Protein AF-0000000080687154 (afdb_homodimer)

Nearest PDB structures (foldseek):
  1x7f-assembly1_A  TM=9.573E-01  e=1.058E-43  Bacillus cereus ATCC 14579
  2p0o-assembly1_A  TM=7.475E-01  e=5.443E-31  Enterococcus faecalis V583
  4ad0-assembly4_D  TM=5.802E-01  e=3.956E-04  Bacteroides thetaiotaomicron VPI-5482
  4ad0-assembly2_B  TM=5.721E-01  e=7.224E-04  Bacteroides thetaiotaomicron VPI-5482
  5nez-assembly1_A  TM=5.082E-01  e=2.756E-04  Methanothermobacter thermautotrophicus str. Delta H

Radius of gyration: 28.96 Å; Cα contacts (8 Å, |Δi|>4): 1608; chains: 2; bounding box: 67×88×60 Å

Foldseek 3Di:
DFAEAEEDELVFDPLVVLLVLLLLLLVLPHAEYEYEDDDCDDPSVVSVLVSLVSSVVSNHAYEYEYDPVVCVVLVNDLVDLVRLQVCVVVVVSNHQEYEDPDDDQLLSQQSNCVYPNLHAYEYELLPDDCSVVSNVVNPHPLSRYAYEYFWAQDAPPADAPVSVLVSVVVCVVSPHAYEWEAEACPFQAANVYGGRFTIGNHNVRTPAQRLLVLLVCLLSVHRYYYYGGPDHDSVSSNSNSPRDSQAREFEKAFDPPADPLLVCLAAVDWFAFAQDDDQWKRKGQCQLVVQVVDFFDQDAQDWAAQFFWKAFGVVVPSRHRIIIGTRHTDHGPRGIHRGIGTDPSNSVVVVSRHHRGIHHYDYDD/DFAEAEEDELVFDPLVQLLVLLLLLLVLPHAEYEYEDDDCDDPSVVSVLVSLVSSVVSNHAYEYEYDPVVCVVLVQDLVDLVSLQVCVVVVVSNHQEYEDPDDDQLLSQQSNCVYPNLHAYEYELLPCDCSVVSNVVNPHPLSRYAYEYFWAQDAPPADAPVSVLVSVVVCVVSPHAYEWEAEAQPFQAANVYGGRFTIGNHNVRTPAQRLLVLLVCLLSVHRYYYYGGPDHDSVSSNSNSPRDSQAREFEKAFDPPADPLLVCLAAVDWFAFAQPDDQWKRKGQCQLVVQVVDFFDQDAQDWAAQFFWKAFGVVVPSRHRIIIGTRHTDGGPRGIHRGIGTDPSNSVVVVSRHHRGIHHYDYDD

Secondary structure (DSSP, 8-state):
--EEEEE--TTTS-HHHHHHHHHHHHHTT--EEEEEE---SHHHHHHHHHHHHHHHHTT-EEEEEE-HHHHHHTT--TTSGGGGGGGHHHHHHT-SEEEE-S---SHHHHHHTT-TT--EEEEEGGG-SSHHHHHHHT---GGGEEEEPPP--STT-SBPHHHHHHHHHHHHHTT--EEEEE--SS--EETTEE-SS---SBGGGTTS-HHHHHHHHHHTT-SEEEE-SB---HHHHHHHHH--SSSEEEEEEEPTT--HHHHHHHHHS-EE--SS--SSEEEE-HHHHHTTTS-------PPB-TTEEEEE-GGGGGGTT-EEEESS-B---SSEEEEEEE-GGGHHHHTTPPTT-EEEEEE--/--EEEEE--TTTS-HHHHHHHHHHHHHTT--EEEEEE---SHHHHHHHHHHHHHHHHTT-EEEEEE-HHHHHHTT--TTSGGGGGGGHHHHHHT-SEEEE-S---SHHHHHHTT-TT--EEEEEGGG-SSHHHHHHHT---GGGEEEEPPP--STT-SBPHHHHHHHHHHHHHTT--EEEEE--SS--EETTEE--S---SBGGGTTS-HHHHHHHHHHTT-SEEEE-SB---HHHHHHHHH--SSSEEEEEEEPTT--HHHHHHHHHS-EE--SS--SSEEEE-HHHHHTTTS-------PPB-TTEEEEE-GGGGGGTT-EEEESS-B---SSEEEEEEE-GGGHHHHTTPPTT-EEEEEE--

Sequence (730 aa):
MKEIGISIYPNVSPKNKIIEYLEKSAHFGFTQVFTSLLYINGNEFDVFKELLNIVNKNGMKPIIDVSPNIFKELEIDLSNLRNCTKLDYFKKLGAWAIRLDNTFTGIEESLMTFNDSDLKIQLNISNINKHINTIMYFKPNIKNLLGCHNFYPHKYTGLSRTFFKETTKIFKHYSIPTAAFISSNNAEECARGKEKEGVPTLESHRSKDIETQAKDLFKEGIDTVLISNCFPSETELKKVSKVNRSVLELKADLNPKATLVEKEIILENLHFNRGDINSYRIRSTMPRVYYNNKKFPVHSPNEIKKGDILIDSSKYLGYAGELQISLKDTPNNGLTNVVGKIVSEELYLLEKIEPWEKFKIIENKMKEIGISIYPNVSPKNKIIEYLEKSAHFGFTQVFTSLLYINGNEFDVFKELLNIVNKNGMKPIIDVSPNIFKELEIDLSNLRNCTKLDYFKKLGAWAIRLDNTFTGIEESLMTFNDSDLKIQLNISNINKHINTIMYFKPNIKNLLGCHNFYPHKYTGLSRTFFKETTKIFKHYSIPTAAFISSNNAEECARGKEKEGVPTLESHRSKDIETQAKDLFKEGIDTVLISNCFPSETELKKVSKVNRSVLELKADLNPKATLVEKEIILENLHFNRGDINSYRIRSTMPRVYYNNKKFPVHSPNEIKKGDILIDSSKYLGYAGELQISLKDTPNNGLTNVVGKIVSEELYLLEKIEPWEKFKIIENK

pLDDT: mean 93.38, std 6.37, range [63.16, 98.88]

Solvent-accessible surface area (backbone atoms only — not comparable to full-atom values): 37729 Å² total; per-residue (Å²): 127,71,46,37,26,38,35,54,44,79,90,68,45,59,67,69,60,50,52,52,50,50,53,54,39,34,72,51,62,36,39,34,34,40,35,68,51,86,59,89,57,72,69,61,31,54,52,49,42,51,51,36,46,53,38,48,74,58,69,26,39,33,32,34,37,43,45,73,66,51,32,55,74,67,68,47,51,67,85,40,74,81,41,32,62,61,55,41,57,46,43,74,53,43,36,43,24,39,31,44,82,67,85,75,82,16,55,42,60,15,52,42,28,64,27,88,68,74,38,25,38,27,40,44,39,78,71,49,73,69,45,63,56,45,20,54,60,30,47,38,40,59,92,20,40,34,32,31,44,58,60,27,60,52,81,92,60,23,42,52,71,67,60,48,51,60,47,47,46,57,37,52,60,70,57,29,52,33,31,39,30,34,28,35,84,70,20,42,33,36,94,88,30,82,40,82,65,34,26,13,21,40,40,86,44,49,81,39,59,52,46,57,40,50,50,50,41,35,72,73,62,43,29,27,45,24,33,42,30,29,62,51,46,72,67,53,48,50,43,52,53,65,53,60,69,83,41,55,66,42,47,21,47,68,35,89,81,45,47,74,68,55,47,44,57,50,54,72,39,85,36,37,25,43,68,84,72,61,86,46,49,46,38,27,60,61,45,22,66,79,42,58,89,59,85,35,79,76,80,36,43,51,78,42,40,58,32,25,28,31,34,28,7,50,83,46,53,91,44,21,45,22,36,33,34,28,62,38,70,41,88,52,92,56,42,40,21,54,39,25,29,45,40,77,91,53,47,74,56,59,80,66,66,44,55,30,30,53,32,36,38,39,77,61,125,127,71,46,39,27,37,38,55,46,79,91,70,45,59,66,70,59,50,51,50,50,51,53,54,38,34,73,51,62,35,40,35,34,39,34,67,50,86,59,91,58,72,68,62,31,53,51,48,40,50,51,34,48,52,38,47,73,59,68,27,39,34,31,34,38,43,44,73,66,51,33,55,74,69,66,48,50,66,86,41,75,81,42,34,63,62,55,41,57,46,42,73,54,45,38,43,24,38,31,46,81,68,85,74,82,17,55,44,62,15,52,42,27,64,28,88,71,71,40,26,40,25,40,44,37,78,71,49,73,71,44,62,56,46,20,55,60,31,45,39,40,59,92,22,40,33,32,31,43,58,60,27,60,53,82,92,61,24,41,51,70,67,61,48,51,60,49,48,47,59,38,52,60,71,59,31,52,33,31,39,29,33,28,34,83,70,18,43,32,35,94,87,30,82,39,84,65,33,27,13,21,40,39,86,44,50,81,38,58,52,46,58,41,51,50,50,41,34,71,72,62,42,29,28,44,23,32,43,31,30,60,51,45,69,68,53,49,50,44,52,51,64,54,60,67,84,42,56,68,42,46,21,46,69,34,89,82,46,47,71,68,54,46,44,57,50,54,73,38,86,38,36,26,42,67,82,72,62,86,47,48,46,38,26,60,59,44,23,66,79,43,58,89,59,85,33,78,77,81,35,44,50,77,41,39,58,33,26,28,31,34,28,8,48,85,47,53,91,43,20,44,23,36,32,34,27,62,38,72,42,87,51,90,54,42,41,21,54,39,24,30,44,40,78,91,54,46,75,57,60,80,66,64,47,57,29,29,54,34,37,39,39,76,61,126

InterPro domains:
  IPR008589 6-phospho-N-acetylmuramidase [PTHR38435] (1-362)
  IPR013785 Aldolase-type TIM barrel [G3DSA:3.20.20.70] (1-244)
  IPR017853 Glycoside hydrolase superfamily [SSF51445] (1-245)
  IPR029000 Cyclophilin-like domain superfamily [G3DSA:2.40.100.10] (245-363)
  IPR029000 Cyclophilin-like domain superfamily [SSF50891] (250-362)
  IPR043797 6-phospho-N-acetylmuramidase, N-terminal [PF19200] (4-242)
  IPR043894 6-phospho-N-acetylmuramidase, C-terminal [PF05913] (248-361)

Organism: Borreliella afzelii (strain PKo) (NCBI:txid390236)

Structure (mmCIF, N/CA/C/O backbone):
data_AF-0000000080687154-model_v1
#
loop_
_entity.id
_entity.type
_entity.pdbx_description
1 polymer 'Outer surface protein'
#
loop_
_atom_site.group_PDB
_atom_site.id
_atom_site.type_symbol
_atom_site.label_atom_id
_atom_site.label_alt_id
_atom_site.label_comp_id
_atom_site.label_asym_id
_atom_site.label_entity_id
_atom_site.label_seq_id
_atom_site.pdbx_PDB_ins_code
_atom_site.Cartn_x
_atom_site.Cartn_y
_atom_site.Cartn_z
_atom_site.occupancy
_atom_site.B_iso_or_equiv
_atom_site.auth_seq_id
_atom_site.auth_comp_id
_atom_site.auth_asym_id
_atom_site.auth_atom_id
_atom_site.pdbx_PDB_model_num
ATOM 1 N N . MET A 1 1 ? 0.462 -5.758 1.362 1 70.06 1 MET A N 1
ATOM 2 C CA . MET A 1 1 ? 0.598 -7.195 1.148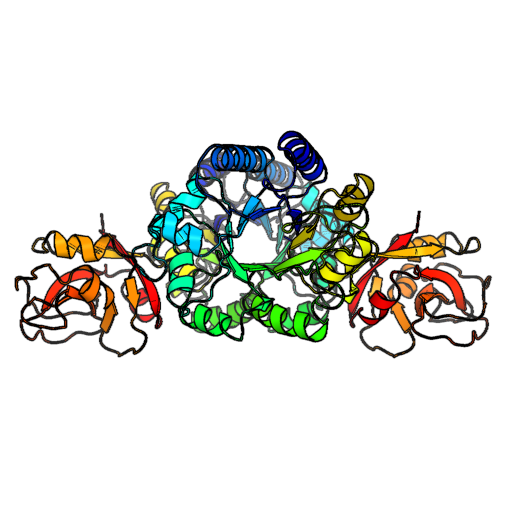 1 70.06 1 MET A CA 1
ATOM 3 C C . MET A 1 1 ? -0.757 -7.836 0.868 1 70.06 1 MET A C 1
ATOM 5 O O . MET A 1 1 ? -1.787 -7.348 1.336 1 70.06 1 MET A O 1
ATOM 9 N N . LYS A 1 2 ? -0.782 -8.82 -0.059 1 92.88 2 LYS A N 1
ATOM 10 C CA . LYS A 1 2 ? -1.989 -9.586 -0.359 1 92.88 2 LYS A CA 1
ATOM 11 C C . LYS A 1 2 ? -2.393 -10.461 0.823 1 92.88 2 LYS A C 1
ATOM 13 O O . LYS A 1 2 ? -1.536 -11.039 1.494 1 92.88 2 LYS A O 1
ATOM 18 N N . GLU A 1 3 ? -3.668 -10.438 1.187 1 97.69 3 GLU A N 1
ATOM 19 C CA . GLU A 1 3 ? -4.141 -11.07 2.414 1 97.69 3 GLU A CA 1
ATOM 20 C C . GLU A 1 3 ? -5.355 -11.953 2.146 1 97.69 3 GLU A C 1
ATOM 22 O O . GLU A 1 3 ? -5.934 -11.906 1.061 1 97.69 3 GLU A O 1
ATOM 27 N N . ILE A 1 4 ? -5.621 -12.812 3.111 1 98.81 4 ILE A N 1
ATOM 28 C CA . ILE A 1 4 ? -6.832 -13.625 3.104 1 98.81 4 ILE A CA 1
ATOM 29 C C . ILE A 1 4 ? -7.645 -13.352 4.371 1 98.81 4 ILE A C 1
ATOM 31 O O . ILE A 1 4 ? -7.094 -12.93 5.387 1 98.81 4 ILE A O 1
ATOM 35 N N . GLY A 1 5 ? -8.883 -13.539 4.277 1 98.81 5 GLY A N 1
ATOM 36 C CA . GLY A 1 5 ? -9.773 -13.289 5.402 1 98.81 5 GLY A CA 1
ATOM 37 C C . GLY A 1 5 ? -11.008 -14.172 5.383 1 98.81 5 GLY A C 1
ATOM 38 O O . GLY A 1 5 ? -11.18 -15 4.492 1 98.81 5 GLY A O 1
ATOM 39 N N . ILE A 1 6 ? -11.789 -14.008 6.438 1 98.81 6 ILE A N 1
ATOM 40 C CA . ILE A 1 6 ? -13.008 -14.781 6.605 1 98.81 6 ILE A CA 1
ATOM 41 C C . ILE A 1 6 ? -14.164 -13.859 6.992 1 98.81 6 ILE A C 1
ATOM 43 O O . ILE A 1 6 ? -13.961 -12.656 7.207 1 98.81 6 ILE A O 1
ATOM 47 N N . SER A 1 7 ? -15.359 -14.422 6.984 1 98.38 7 SER A N 1
ATOM 48 C CA . SER A 1 7 ? -16.547 -13.727 7.469 1 98.38 7 SER A CA 1
ATOM 49 C C . SER A 1 7 ? -17.203 -14.477 8.617 1 98.38 7 SER A C 1
ATOM 51 O O . SER A 1 7 ? -17.188 -15.711 8.648 1 98.38 7 SER A O 1
ATOM 53 N N . ILE A 1 8 ? -17.719 -13.727 9.492 1 97.81 8 ILE A N 1
ATOM 54 C CA . ILE A 1 8 ? -18.484 -14.328 10.578 1 97.81 8 ILE A CA 1
ATOM 55 C C . ILE A 1 8 ? -19.844 -13.633 10.695 1 97.81 8 ILE A C 1
ATOM 57 O O . ILE A 1 8 ? -19.969 -12.445 10.375 1 97.81 8 ILE A O 1
ATOM 61 N N . TYR A 1 9 ? -20.766 -14.406 11.211 1 94.5 9 TYR A N 1
ATOM 62 C CA . TYR A 1 9 ? -22.141 -13.906 11.336 1 94.5 9 TYR A CA 1
ATOM 63 C C . TYR A 1 9 ? -22.703 -14.219 12.711 1 94.5 9 TYR A C 1
ATOM 65 O O . TYR A 1 9 ? -23.438 -15.195 12.875 1 94.5 9 TYR A O 1
ATOM 73 N N . PRO A 1 10 ? -22.5 -13.273 13.594 1 92.25 10 PRO A N 1
ATOM 74 C CA . PRO A 1 10 ? -22.906 -13.523 14.984 1 92.25 10 PRO A CA 1
ATOM 75 C C . PRO A 1 10 ? -24.406 -13.727 15.141 1 92.25 10 PRO A C 1
ATOM 77 O O . PRO A 1 10 ? -24.859 -14.344 16.109 1 92.25 10 PRO A O 1
ATOM 80 N N . ASN A 1 11 ? -25.219 -13.297 14.234 1 87.5 11 ASN A N 1
ATOM 81 C CA . ASN A 1 11 ? -26.672 -13.422 14.336 1 87.5 11 ASN A CA 1
ATOM 82 C C . ASN A 1 11 ? -27.156 -14.742 13.75 1 87.5 11 ASN A C 1
ATOM 84 O O . ASN A 1 11 ? -28.344 -15.086 13.875 1 87.5 11 ASN A O 1
ATOM 88 N N . VAL A 1 12 ? -26.328 -15.469 13.125 1 90.81 12 VAL A N 1
ATOM 89 C CA . VAL A 1 12 ? -26.719 -16.672 12.398 1 90.81 12 VAL A CA 1
ATOM 90 C C . VAL A 1 12 ? -26.125 -17.906 13.07 1 90.81 12 VAL A C 1
ATOM 92 O O . VAL A 1 12 ? -26.766 -18.953 13.125 1 90.81 12 VAL A O 1
ATOM 95 N N . SER A 1 13 ? -24.891 -17.781 13.617 1 92.56 13 SER A N 1
ATOM 96 C CA . SER A 1 13 ? -24.141 -18.922 14.148 1 92.56 13 SER A CA 1
ATOM 97 C C . SER A 1 13 ? -23.891 -18.781 15.648 1 92.56 13 SER A C 1
ATOM 99 O O . SER A 1 13 ? -23.766 -17.656 16.156 1 92.56 13 SER A O 1
ATOM 101 N N . PRO A 1 14 ? -23.781 -19.953 16.328 1 93.94 14 PRO A N 1
ATOM 102 C CA . PRO A 1 14 ? -23.453 -19.875 17.75 1 93.94 14 PRO A CA 1
ATOM 103 C C . PRO A 1 14 ? -22.062 -19.312 18.016 1 93.94 14 PRO A C 1
ATOM 105 O O . PRO A 1 14 ? -21.125 -19.578 17.25 1 93.94 14 PRO A O 1
ATOM 108 N N . LYS A 1 15 ? -21.984 -18.609 19.109 1 95.31 15 LYS A N 1
ATOM 109 C CA . LYS A 1 15 ? -20.766 -17.922 19.5 1 95.31 15 LYS A CA 1
ATOM 110 C C . LYS A 1 15 ? -19.578 -18.875 19.562 1 95.31 15 LYS A C 1
ATOM 112 O O . LYS A 1 15 ? -18.5 -18.578 19.062 1 95.31 15 LYS A O 1
ATOM 117 N N . ASN A 1 16 ? -19.781 -20.047 20.125 1 96.94 16 ASN A N 1
ATOM 118 C CA . ASN A 1 16 ? -18.688 -21 20.312 1 96.94 16 ASN A CA 1
ATOM 119 C C . ASN A 1 16 ? -18.141 -21.484 18.969 1 96.94 16 ASN A C 1
ATOM 121 O O . ASN A 1 16 ? -16.922 -21.656 18.828 1 96.94 16 ASN A O 1
ATOM 125 N N . LYS A 1 17 ? -19.016 -21.703 18.047 1 96.75 17 LYS A N 1
ATOM 126 C CA . LYS A 1 17 ? -18.578 -22.125 16.719 1 96.75 17 LYS A CA 1
ATOM 127 C C . LYS A 1 17 ? -17.781 -21.016 16.031 1 96.75 17 LYS A C 1
ATOM 129 O O . LYS A 1 17 ? -16.797 -21.297 15.344 1 96.75 17 LYS A O 1
ATOM 134 N N . ILE A 1 18 ? -18.219 -19.844 16.219 1 97.81 18 ILE A N 1
ATOM 135 C CA . ILE A 1 18 ? -17.531 -18.703 15.633 1 97.81 18 ILE A CA 1
ATOM 136 C C . ILE A 1 18 ? -16.125 -18.578 16.219 1 97.81 18 ILE A C 1
ATOM 138 O O . ILE A 1 18 ? -15.156 -18.359 15.492 1 97.81 18 ILE A O 1
ATOM 142 N N . ILE A 1 19 ? -16.062 -18.703 17.516 1 98.19 19 ILE A N 1
ATOM 143 C CA . ILE A 1 19 ? -14.773 -18.578 18.188 1 98.19 19 ILE A CA 1
ATOM 144 C C . ILE A 1 19 ? -13.812 -19.656 17.672 1 98.19 19 ILE A C 1
ATOM 146 O O . ILE A 1 19 ? -12.656 -19.359 17.344 1 98.19 19 ILE A O 1
ATOM 150 N N . GLU A 1 20 ? -14.273 -20.844 17.547 1 98.12 20 GLU A N 1
ATOM 151 C CA . GLU A 1 20 ? -13.453 -21.922 17 1 98.12 20 GLU A CA 1
ATOM 152 C C . GLU A 1 20 ? -13 -21.609 15.57 1 98.12 20 GLU A C 1
ATOM 154 O O . GLU A 1 20 ? -11.836 -21.828 15.227 1 98.12 20 GLU A O 1
ATOM 159 N N . TYR A 1 21 ? -13.891 -21.172 14.859 1 98.25 21 TYR A N 1
ATOM 160 C CA . TYR A 1 21 ? -13.625 -20.797 13.469 1 98.25 21 TYR A CA 1
ATOM 161 C C . TYR A 1 21 ? -12.562 -19.719 13.391 1 98.25 21 TYR A C 1
ATOM 163 O O . TYR A 1 21 ? -11.633 -19.812 12.586 1 98.25 21 TYR A O 1
ATOM 171 N N . LEU A 1 22 ? -12.617 -18.703 14.25 1 98.56 22 LEU A N 1
ATOM 172 C CA . LEU A 1 22 ? -11.656 -17.609 14.305 1 98.56 22 LEU A CA 1
ATOM 173 C C . LEU A 1 22 ? -10.266 -18.125 14.656 1 98.56 22 LEU A C 1
ATOM 175 O O . LEU A 1 22 ? -9.289 -17.781 13.984 1 98.56 22 LEU A O 1
ATOM 179 N N . GLU A 1 23 ? -10.188 -18.922 15.594 1 98.31 23 GLU A N 1
ATOM 180 C CA . GLU A 1 23 ? -8.898 -19.438 16.062 1 98.31 23 GLU A CA 1
ATOM 181 C C . GLU A 1 23 ? -8.25 -20.328 14.992 1 98.31 23 GLU A C 1
ATOM 183 O O . GLU A 1 23 ? -7.055 -20.203 14.719 1 98.31 23 GLU A O 1
ATOM 188 N N . LYS A 1 24 ? -9.086 -21.188 14.445 1 98.06 24 LYS A N 1
ATOM 189 C CA . LYS A 1 24 ? -8.586 -22.047 13.383 1 98.06 24 LYS A CA 1
ATOM 190 C C . LYS A 1 24 ? -8.094 -21.234 12.188 1 98.06 24 LYS A C 1
ATOM 192 O O . LYS A 1 24 ? -7.02 -21.5 11.648 1 98.06 24 LYS A O 1
ATOM 197 N N . SER A 1 25 ? -8.867 -20.25 11.812 1 98.56 25 SER A N 1
ATOM 198 C CA . SER A 1 25 ? -8.508 -19.422 10.68 1 98.56 25 SER A CA 1
ATOM 199 C C . SER A 1 25 ? -7.23 -18.625 10.953 1 98.56 25 SER A C 1
ATOM 201 O O . SER A 1 25 ? -6.371 -18.5 10.078 1 98.56 25 SER A O 1
ATOM 203 N N . ALA A 1 26 ? -7.141 -18.109 12.164 1 98.38 26 ALA A N 1
ATOM 204 C CA . ALA A 1 26 ? -5.922 -17.406 12.539 1 98.38 26 ALA A CA 1
ATOM 205 C C . ALA A 1 26 ? -4.699 -18.312 12.43 1 98.38 26 ALA A C 1
ATOM 207 O O . ALA A 1 26 ? -3.646 -17.891 11.953 1 98.38 26 ALA A O 1
ATOM 208 N N . HIS A 1 27 ? -4.875 -19.516 12.812 1 97.88 27 HIS A N 1
ATOM 209 C CA . HIS A 1 27 ? -3.805 -20.5 12.734 1 97.88 27 HIS A CA 1
ATOM 210 C C . HIS A 1 27 ? -3.352 -20.719 11.297 1 97.88 27 HIS A C 1
ATOM 212 O O . HIS A 1 27 ? -2.162 -20.906 11.039 1 97.88 27 HIS A O 1
ATOM 218 N N . PHE A 1 28 ? -4.309 -20.672 10.398 1 98 28 PHE A N 1
ATOM 219 C CA . PHE A 1 28 ? -3.996 -20.875 8.992 1 98 28 PHE A CA 1
ATOM 220 C C . PHE A 1 28 ? -3.533 -19.594 8.336 1 98 28 PHE A C 1
ATOM 222 O O . PHE A 1 28 ? -3.297 -19.547 7.129 1 98 28 PHE A O 1
ATOM 229 N N . GLY A 1 29 ? -3.385 -18.5 9.055 1 97.94 29 GLY A N 1
ATOM 230 C CA . GLY A 1 29 ? -2.77 -17.281 8.555 1 97.94 29 GLY A CA 1
ATOM 231 C C . GLY A 1 29 ? -3.773 -16.297 8.008 1 97.94 29 GLY A C 1
ATOM 232 O O . GLY A 1 29 ? -3.4 -15.344 7.312 1 97.94 29 GLY A O 1
ATOM 233 N N . PHE A 1 30 ? -5.09 -16.531 8.266 1 98.69 30 PHE A N 1
ATOM 234 C CA . PHE A 1 30 ? -6.082 -15.523 7.891 1 98.69 30 PHE A CA 1
ATOM 235 C C . PHE A 1 30 ? -5.949 -14.281 8.766 1 98.69 30 PHE A C 1
ATOM 237 O O . PHE A 1 30 ? -5.75 -14.383 9.977 1 98.69 30 PHE A O 1
ATOM 244 N N . THR A 1 31 ? -6.094 -13.055 8.109 1 98.62 31 THR A N 1
ATOM 245 C CA . THR A 1 31 ? -5.695 -11.859 8.852 1 98.62 31 THR A CA 1
ATOM 246 C C . THR A 1 31 ? -6.84 -10.852 8.906 1 98.62 31 THR A C 1
ATOM 248 O O . THR A 1 31 ? -6.762 -9.852 9.625 1 98.62 31 THR A O 1
ATOM 251 N N . GLN A 1 32 ? -7.938 -11.023 8.148 1 98.69 32 GLN A N 1
ATOM 252 C CA . GLN A 1 32 ? -9.07 -10.102 8.164 1 98.69 32 GLN A CA 1
ATOM 253 C C . GLN A 1 32 ? -10.375 -10.844 8.445 1 98.69 32 GLN A C 1
ATOM 255 O O . GLN A 1 32 ? -10.523 -12.008 8.086 1 98.69 32 GLN A O 1
ATOM 260 N N . VAL A 1 33 ? -11.25 -10.148 9.125 1 98.75 33 VAL A N 1
ATOM 261 C CA . VAL A 1 33 ? -12.555 -10.719 9.453 1 98.75 33 VAL A CA 1
ATOM 262 C C . VAL A 1 33 ? -13.664 -9.727 9.086 1 98.75 33 VAL A C 1
ATOM 264 O O . VAL A 1 33 ? -13.719 -8.625 9.625 1 98.75 33 VAL A O 1
ATOM 267 N N . PHE A 1 34 ? -14.508 -10.203 8.188 1 98.25 34 PHE A N 1
ATOM 268 C CA . PHE A 1 34 ? -15.672 -9.422 7.793 1 98.25 34 PHE A CA 1
ATOM 269 C C . PHE A 1 34 ? -16.891 -9.797 8.625 1 98.25 34 PHE A C 1
ATOM 271 O O . PHE A 1 34 ? -17.172 -10.984 8.82 1 98.25 34 PHE A O 1
ATOM 278 N N . THR A 1 35 ? -17.516 -8.828 9.141 1 96.62 35 THR A N 1
ATOM 279 C CA . THR A 1 35 ? -18.75 -9.062 9.891 1 96.62 35 THR A CA 1
ATOM 280 C C . THR A 1 35 ? -19.703 -7.883 9.742 1 96.62 35 THR A C 1
ATOM 282 O O . THR A 1 35 ? -19.422 -6.934 9.008 1 96.62 35 THR A O 1
ATOM 285 N N . SER A 1 36 ? -20.891 -8.039 10.312 1 92 36 SER A N 1
ATOM 286 C CA . SER A 1 36 ? -21.875 -6.973 10.227 1 92 36 SER A CA 1
ATOM 287 C C . SER A 1 36 ? -22.5 -6.676 11.586 1 92 36 SER A C 1
ATOM 289 O O . SER A 1 36 ? -22.703 -7.586 12.391 1 92 36 SER A O 1
ATOM 291 N N . LEU A 1 37 ? -22.625 -5.465 11.82 1 85.06 37 LEU A N 1
ATOM 292 C CA . LEU A 1 37 ? -23.344 -5.012 13.008 1 85.06 37 LEU A CA 1
ATOM 293 C C . LEU A 1 37 ? -24.766 -4.598 12.656 1 85.06 37 LEU A C 1
ATOM 295 O O . LEU A 1 37 ? -24.969 -3.59 11.977 1 85.06 37 LEU A O 1
ATOM 299 N N . LEU A 1 38 ? -25.656 -5.332 13.141 1 77.75 38 LEU A N 1
ATOM 300 C CA . LEU A 1 38 ? -27.047 -5.109 12.773 1 77.75 38 LEU A CA 1
ATOM 301 C C . LEU A 1 38 ? -27.828 -4.488 13.922 1 77.75 38 LEU A C 1
ATOM 303 O O . LEU A 1 38 ? -28.781 -3.734 13.703 1 77.75 38 LEU A O 1
ATOM 307 N N . TYR A 1 39 ? -27.312 -4.789 15.148 1 78.56 39 TYR A N 1
ATOM 308 C CA . TYR A 1 39 ? -28.047 -4.32 16.312 1 78.56 39 TYR A CA 1
ATOM 309 C C . TYR A 1 39 ? -27.094 -3.859 17.406 1 78.56 39 TYR A C 1
ATOM 311 O O . TYR A 1 39 ? -26 -4.41 17.562 1 78.56 39 TYR A O 1
ATOM 319 N N . ILE A 1 40 ? -27.438 -2.699 17.969 1 78.25 40 ILE A N 1
ATOM 320 C CA . ILE A 1 40 ? -26.609 -2.229 19.078 1 78.25 40 ILE A CA 1
ATOM 321 C C . ILE A 1 40 ? -27.391 -2.359 20.375 1 78.25 40 ILE A C 1
ATOM 323 O O . ILE A 1 40 ? -27.531 -1.385 21.125 1 78.25 40 ILE A O 1
ATOM 327 N N . ASN A 1 41 ? -28.297 -3.295 20.5 1 78.06 41 ASN A N 1
ATOM 328 C CA . ASN A 1 41 ? -29.062 -3.428 21.734 1 78.06 41 ASN A CA 1
ATOM 329 C C . ASN A 1 41 ? -28.938 -4.828 22.328 1 78.06 41 ASN A C 1
ATOM 331 O O . ASN A 1 41 ? -28.891 -5.816 21.578 1 78.06 41 ASN A O 1
ATOM 335 N N . GLY A 1 42 ? -28.766 -4.859 23.688 1 78.44 42 GLY A N 1
ATOM 336 C CA . GLY A 1 42 ? -28.969 -6.062 24.469 1 78.44 42 GLY A CA 1
ATOM 337 C C . GLY A 1 42 ? -27.781 -7.008 24.422 1 78.44 42 GLY A C 1
ATOM 338 O O . GLY A 1 42 ? -26.625 -6.566 24.344 1 78.44 42 GLY A O 1
ATOM 339 N N . ASN A 1 43 ? -27.984 -8.258 24.594 1 78.69 43 ASN A N 1
ATOM 340 C CA . ASN A 1 43 ? -27.047 -9.375 24.688 1 78.69 43 ASN A CA 1
ATOM 341 C C . ASN A 1 43 ? -26.328 -9.602 23.359 1 78.69 43 ASN A C 1
ATOM 343 O O . ASN A 1 43 ? -25.141 -9.953 23.344 1 78.69 43 ASN A O 1
ATOM 347 N N . GLU A 1 44 ? -26.953 -9.227 22.328 1 82.19 44 GLU A N 1
ATOM 348 C CA . GLU A 1 44 ? -26.359 -9.43 21.016 1 82.19 44 GLU A CA 1
ATOM 349 C C . GLU A 1 44 ? -25.156 -8.516 20.797 1 82.19 44 GLU A C 1
ATOM 351 O O . GLU A 1 44 ? -24.141 -8.938 20.234 1 82.19 44 GLU A O 1
ATOM 356 N N . PHE A 1 45 ? -25.297 -7.398 21.344 1 87.88 45 PHE A N 1
ATOM 357 C CA . PHE A 1 45 ? -24.203 -6.43 21.203 1 87.88 45 PHE A CA 1
ATOM 358 C C . PHE A 1 45 ? -23.016 -6.84 22.047 1 87.88 45 PHE A C 1
ATOM 360 O O . PHE A 1 45 ? -21.859 -6.691 21.625 1 87.88 45 PHE A O 1
ATOM 367 N N . ASP A 1 46 ? -23.266 -7.398 23.141 1 89.81 46 ASP A N 1
ATOM 368 C CA . ASP A 1 46 ? -22.172 -7.852 24.016 1 89.81 46 ASP A CA 1
ATOM 369 C C . ASP A 1 46 ? -21.406 -9.008 23.375 1 89.81 46 ASP A C 1
ATOM 371 O O . ASP A 1 46 ? -20.172 -9.055 23.453 1 89.81 46 ASP A O 1
ATOM 375 N N . VAL A 1 47 ? -22.172 -9.852 22.859 1 90.62 47 VAL A N 1
ATOM 376 C CA . VAL A 1 47 ? -21.562 -10.977 22.156 1 90.62 47 VAL A CA 1
ATOM 377 C C . VAL A 1 47 ? -20.703 -10.469 21 1 90.62 47 VAL A C 1
ATOM 379 O O . VAL A 1 47 ? -19.594 -10.953 20.781 1 90.62 47 VAL A O 1
ATOM 382 N N . PHE A 1 48 ? -21.25 -9.531 20.344 1 92.81 48 PHE A N 1
ATOM 383 C CA . PHE A 1 48 ? -20.547 -8.93 19.219 1 92.81 48 PHE A CA 1
ATOM 384 C C . PHE A 1 48 ? -19.219 -8.336 19.672 1 92.81 48 PHE A C 1
ATOM 386 O O . PHE A 1 48 ? -18.188 -8.594 19.062 1 92.81 48 PHE A O 1
ATOM 393 N N . LYS A 1 49 ? -19.219 -7.625 20.703 1 93.62 49 LYS A N 1
ATOM 394 C CA . LYS A 1 49 ? -18.016 -7.008 21.25 1 93.62 49 LYS A CA 1
ATOM 395 C C . LYS A 1 49 ? -16.984 -8.062 21.656 1 93.62 49 LYS A C 1
ATOM 397 O O . LYS A 1 49 ? -15.789 -7.898 21.406 1 93.62 49 LYS A O 1
ATOM 402 N N . GLU A 1 50 ? -17.469 -9.039 22.25 1 95.38 50 GLU A N 1
ATOM 403 C CA . GLU A 1 50 ? -16.594 -10.133 22.656 1 95.38 50 GLU A CA 1
ATOM 404 C C . GLU A 1 50 ? -15.906 -10.773 21.453 1 95.38 50 GLU A C 1
ATOM 406 O O . GLU A 1 50 ? -14.711 -11.07 21.5 1 95.38 50 GLU A O 1
ATOM 411 N N . LEU A 1 51 ? -16.672 -11.023 20.453 1 96.69 51 LEU A N 1
ATOM 412 C CA . LEU A 1 51 ? -16.125 -11.633 19.25 1 96.69 51 LEU A CA 1
ATOM 413 C C . LEU A 1 51 ? -15.055 -10.742 18.625 1 96.69 51 LEU A C 1
ATOM 415 O O . LEU A 1 51 ? -14.008 -11.227 18.188 1 96.69 51 LEU A O 1
ATOM 419 N N . LEU A 1 52 ? -15.273 -9.438 18.594 1 97.19 52 LEU A N 1
ATOM 420 C CA . LEU A 1 52 ? -14.281 -8.508 18.047 1 97.19 52 LEU A CA 1
ATOM 421 C C . LEU A 1 52 ? -13 -8.547 18.875 1 97.19 52 LEU A C 1
ATOM 423 O O . LEU A 1 52 ? -11.898 -8.461 18.328 1 97.19 52 LEU A O 1
ATOM 427 N N . ASN A 1 53 ? -13.164 -8.68 20.125 1 97.44 53 ASN A N 1
ATOM 428 C CA . ASN A 1 53 ? -12 -8.805 21 1 97.44 53 ASN A CA 1
ATOM 429 C C . ASN A 1 53 ? -11.195 -10.062 20.672 1 97.44 53 ASN A C 1
ATOM 431 O O . ASN A 1 53 ? -9.961 -10.031 20.672 1 97.44 53 ASN A O 1
ATOM 435 N N . ILE A 1 54 ? -11.914 -11.094 20.453 1 98.12 54 ILE A N 1
ATOM 436 C CA . ILE A 1 54 ? -11.258 -12.359 20.125 1 98.12 54 ILE A CA 1
ATOM 437 C C . ILE A 1 54 ? -10.547 -12.234 18.781 1 98.12 54 ILE A C 1
ATOM 439 O O . ILE A 1 54 ? -9.438 -12.75 18.609 1 98.12 54 ILE A O 1
ATOM 443 N N . VAL A 1 55 ? -11.133 -11.555 17.812 1 98.5 55 VAL A N 1
ATOM 444 C CA . VAL A 1 55 ? -10.492 -11.297 16.531 1 98.5 55 VAL A CA 1
ATOM 445 C C . VAL A 1 55 ? -9.164 -10.578 16.734 1 98.5 55 VAL A C 1
ATOM 447 O O . VAL A 1 55 ? -8.125 -11 16.234 1 98.5 55 VAL A O 1
ATOM 450 N N . ASN A 1 56 ? -9.188 -9.523 17.531 1 98.38 56 ASN A N 1
ATOM 451 C CA . ASN A 1 56 ? -8 -8.711 17.812 1 98.38 56 ASN A CA 1
ATOM 452 C C . ASN A 1 56 ? -6.934 -9.516 18.547 1 98.38 56 ASN A C 1
ATOM 454 O O . ASN A 1 56 ? -5.746 -9.414 18.25 1 98.38 56 ASN A O 1
ATOM 458 N N . LYS A 1 57 ? -7.367 -10.297 19.469 1 97.88 57 LYS A N 1
ATOM 459 C CA . LYS A 1 57 ? -6.438 -11.109 20.25 1 97.88 57 LYS A CA 1
ATOM 460 C C . LYS A 1 57 ? -5.703 -12.109 19.359 1 97.88 57 LYS A C 1
ATOM 462 O O . LYS A 1 57 ? -4.566 -12.492 19.656 1 97.88 57 LYS A O 1
ATOM 467 N N . ASN A 1 58 ? -6.383 -12.547 18.312 1 98.06 58 ASN A N 1
ATOM 468 C CA . ASN A 1 58 ? -5.773 -13.492 17.375 1 98.06 58 ASN A CA 1
ATOM 469 C C . ASN A 1 58 ? -4.977 -12.781 16.297 1 98.06 58 ASN A C 1
ATOM 471 O O . ASN A 1 58 ? -4.562 -13.398 15.312 1 98.06 58 ASN A O 1
ATOM 475 N N . GLY A 1 59 ? -4.766 -11.5 16.438 1 97.25 59 GLY A N 1
ATOM 476 C CA . GLY A 1 59 ? -3.953 -10.727 15.516 1 97.25 59 GLY A CA 1
ATOM 477 C C . GLY A 1 59 ? -4.645 -10.477 14.188 1 97.25 59 GLY A C 1
ATOM 478 O O . GLY A 1 59 ? -3.986 -10.25 13.172 1 97.25 59 GLY A O 1
ATOM 479 N N . MET A 1 60 ? -6.004 -10.617 14.141 1 98.44 60 MET A N 1
ATOM 480 C CA . MET A 1 60 ? -6.754 -10.375 12.906 1 98.44 60 MET A CA 1
ATOM 481 C C . MET A 1 60 ? -7.402 -9 12.93 1 98.44 60 MET A C 1
ATOM 483 O O . MET A 1 60 ? -7.512 -8.375 13.984 1 98.44 60 MET A O 1
ATOM 487 N N . LYS A 1 61 ? -7.812 -8.516 11.75 1 98.5 61 LYS A N 1
ATOM 488 C CA . LYS A 1 61 ? -8.375 -7.184 11.555 1 98.5 61 LYS A CA 1
ATOM 489 C C . LYS A 1 61 ? -9.875 -7.254 11.258 1 98.5 61 LYS A C 1
ATOM 491 O O . LYS A 1 61 ? -10.273 -7.676 10.172 1 98.5 61 LYS A O 1
ATOM 496 N N . PRO A 1 62 ? -10.648 -6.828 12.18 1 98.56 62 PRO A N 1
ATOM 497 C CA . PRO A 1 62 ? -12.094 -6.891 11.922 1 98.56 62 PRO A CA 1
ATOM 498 C C . PRO A 1 62 ? -12.594 -5.711 11.094 1 98.56 62 PRO A C 1
ATOM 500 O O . PRO A 1 62 ? -12.227 -4.562 11.367 1 98.56 62 PRO A O 1
ATOM 503 N N . ILE A 1 63 ? -13.359 -6.004 10.141 1 98 63 ILE A N 1
ATOM 504 C CA . ILE A 1 63 ? -14.078 -5.027 9.328 1 98 63 ILE A CA 1
ATOM 505 C C . ILE A 1 63 ? -15.586 -5.152 9.578 1 98 63 ILE A C 1
ATOM 507 O O . ILE A 1 63 ? -16.172 -6.219 9.375 1 98 63 ILE A O 1
ATOM 511 N N . ILE A 1 64 ? -16.219 -4.082 9.969 1 96.12 64 ILE A N 1
ATOM 512 C CA . ILE A 1 64 ? -17.625 -4.121 10.328 1 96.12 64 ILE A CA 1
ATOM 513 C C . ILE A 1 64 ? -18.453 -3.42 9.258 1 96.12 64 ILE A C 1
ATOM 515 O O . ILE A 1 64 ? -18.297 -2.219 9.023 1 96.12 64 ILE A O 1
ATOM 519 N N . ASP A 1 65 ? -19.266 -4.168 8.633 1 93.81 65 ASP A N 1
ATOM 520 C CA . ASP A 1 65 ? -20.297 -3.592 7.777 1 93.81 65 ASP A CA 1
ATOM 521 C C . ASP A 1 65 ? -21.406 -2.947 8.609 1 93.81 65 ASP A C 1
ATOM 523 O O . ASP A 1 65 ? -22.109 -3.631 9.367 1 93.81 65 ASP A O 1
ATOM 527 N N . VAL A 1 66 ? -21.547 -1.677 8.477 1 88.81 66 VAL A N 1
ATOM 528 C CA . VAL A 1 66 ? -22.453 -0.951 9.344 1 88.81 66 VAL A CA 1
ATOM 529 C C . VAL A 1 66 ? -23.656 -0.46 8.539 1 88.81 66 VAL A C 1
ATOM 531 O O . VAL A 1 66 ? -23.5 0.244 7.539 1 88.81 66 VAL A O 1
ATOM 534 N N . SER A 1 67 ? -24.812 -0.806 9.008 1 83.12 67 SER A N 1
ATOM 535 C CA . SER A 1 67 ? -26.031 -0.312 8.383 1 83.12 67 SER A CA 1
ATOM 536 C C . SER A 1 67 ? -26.281 1.15 8.727 1 83.12 67 SER A C 1
ATOM 538 O O . SER A 1 67 ? -25.875 1.616 9.797 1 83.12 67 SER A O 1
ATOM 540 N N . PRO A 1 68 ? -26.953 1.885 7.859 1 80.69 68 PRO A N 1
ATOM 541 C CA . PRO A 1 68 ? -27.266 3.285 8.148 1 80.69 68 PRO A CA 1
ATOM 542 C C . PRO A 1 68 ? -28.016 3.463 9.461 1 80.69 68 PRO A C 1
ATOM 544 O O . PRO A 1 68 ? -27.828 4.457 10.164 1 80.69 68 PRO A O 1
ATOM 547 N N . ASN A 1 69 ? -28.844 2.457 9.766 1 83.19 69 ASN A N 1
ATOM 548 C CA . ASN A 1 69 ? -29.641 2.523 10.984 1 83.19 69 ASN A CA 1
ATOM 549 C C . ASN A 1 69 ? -28.766 2.545 12.234 1 83.19 69 ASN A C 1
ATOM 551 O O . ASN A 1 69 ? -29.125 3.174 13.234 1 83.19 69 ASN A O 1
ATOM 555 N N . ILE A 1 70 ? -27.672 1.913 12.172 1 84.12 70 ILE A N 1
ATOM 556 C CA . ILE A 1 70 ? -26.766 1.856 13.305 1 84.12 70 ILE A CA 1
ATOM 557 C C . ILE A 1 70 ? -26.188 3.244 13.578 1 84.12 70 ILE A C 1
ATOM 559 O O . ILE A 1 70 ? -26.078 3.67 14.727 1 84.12 70 ILE A O 1
ATOM 563 N N . PHE A 1 71 ? -25.891 3.98 12.523 1 83.69 71 PHE A N 1
ATOM 564 C CA . PHE A 1 71 ? -25.375 5.332 12.688 1 83.69 71 PHE A CA 1
ATOM 565 C C . PHE A 1 71 ? -26.406 6.23 13.352 1 83.69 71 PHE A C 1
ATOM 567 O O . PHE A 1 71 ? -26.062 7.039 14.219 1 83.69 71 PHE A O 1
ATOM 574 N N . LYS A 1 72 ? -27.562 5.984 12.953 1 83.44 72 LYS A N 1
ATOM 575 C CA . LYS A 1 72 ? -28.656 6.746 13.539 1 83.44 72 LYS A CA 1
ATOM 576 C C . LYS A 1 72 ? -28.812 6.418 15.023 1 83.44 72 LYS A C 1
ATOM 578 O O . LYS A 1 72 ? -28.953 7.32 15.852 1 83.44 72 LYS A O 1
ATOM 583 N N . GLU A 1 73 ? -28.781 5.176 15.281 1 85.12 73 GLU A N 1
ATOM 584 C CA . GLU A 1 73 ? -28.922 4.73 16.672 1 85.12 73 GLU A CA 1
ATOM 585 C C . GLU A 1 73 ? -27.797 5.258 17.547 1 85.12 73 GLU A C 1
ATOM 587 O O . GLU A 1 73 ? -28 5.555 18.719 1 85.12 73 GLU A O 1
ATOM 592 N N . LEU A 1 74 ? -26.703 5.352 16.953 1 84.12 74 LEU A N 1
ATOM 593 C CA . LEU A 1 74 ? -25.531 5.836 17.672 1 84.12 74 LEU A CA 1
ATOM 594 C C . LEU A 1 74 ? -25.469 7.359 17.641 1 84.12 74 LEU A C 1
ATOM 596 O O . LEU A 1 74 ? -24.547 7.957 18.203 1 84.12 74 LEU A O 1
ATOM 600 N N . GLU A 1 75 ? -26.406 7.961 16.953 1 83.06 75 GLU A N 1
ATOM 601 C CA . GLU A 1 75 ? -26.484 9.414 16.797 1 83.06 75 GLU A CA 1
ATOM 602 C C . GLU A 1 75 ? -25.234 9.969 16.125 1 83.06 75 GLU A C 1
ATOM 604 O O . GLU A 1 75 ? -24.688 10.984 16.547 1 83.06 75 GLU A O 1
ATOM 609 N N . ILE A 1 76 ? -24.797 9.18 15.25 1 83.31 76 ILE A N 1
ATOM 610 C CA . ILE A 1 76 ? -23.703 9.625 14.414 1 83.31 76 ILE A CA 1
ATOM 611 C C . ILE A 1 76 ? -24.234 10.07 13.055 1 83.31 76 ILE A C 1
ATOM 613 O O . ILE A 1 76 ? -24.578 9.242 12.211 1 83.31 76 ILE A O 1
ATOM 617 N N . ASP A 1 77 ? -24.312 11.344 12.977 1 79.56 77 ASP A N 1
ATOM 618 C CA . ASP A 1 77 ? -24.688 11.891 11.68 1 79.56 77 ASP A CA 1
ATOM 619 C C . ASP A 1 77 ? -23.453 12.055 10.789 1 79.56 77 ASP A C 1
ATOM 621 O O . ASP A 1 77 ? -22.703 13.016 10.93 1 79.56 77 ASP A O 1
ATOM 625 N N . LEU A 1 78 ? -23.359 11.219 9.836 1 75.44 78 LEU A N 1
ATOM 626 C CA . LEU A 1 78 ? -22.172 11.188 8.992 1 75.44 78 LEU A CA 1
ATOM 627 C C . LEU A 1 78 ? -22.172 12.359 8.008 1 75.44 78 LEU A C 1
ATOM 629 O O . LEU A 1 78 ? -21.141 12.664 7.41 1 75.44 78 LEU A O 1
ATOM 633 N N . SER A 1 79 ? -23.312 12.953 7.914 1 73.19 79 SER A N 1
ATOM 634 C CA . SER A 1 79 ? -23.375 14.117 7.047 1 73.19 79 SER A CA 1
ATOM 635 C C . SER A 1 79 ? -22.844 15.359 7.754 1 73.19 79 SER A C 1
ATOM 637 O O . SER A 1 79 ? -22.547 16.375 7.113 1 73.19 79 SER A O 1
ATOM 639 N N . ASN A 1 80 ? -22.766 15.148 9.031 1 75.56 80 ASN A N 1
ATOM 640 C CA . ASN A 1 80 ? -22.172 16.219 9.82 1 75.56 80 ASN A CA 1
ATOM 641 C C . ASN A 1 80 ? -20.656 16.078 9.93 1 75.56 80 ASN A C 1
ATOM 643 O O . ASN A 1 80 ? -20.172 15.156 10.594 1 75.56 80 ASN A O 1
ATOM 647 N N . LEU A 1 81 ? -19.984 16.938 9.297 1 73.94 81 LEU A N 1
ATOM 648 C CA . LEU A 1 81 ? -18.531 16.875 9.164 1 73.94 81 LEU A CA 1
ATOM 649 C C . LEU A 1 81 ? -17.859 16.922 10.531 1 73.94 81 LEU A C 1
ATOM 651 O O . LEU A 1 81 ? -16.734 16.438 10.688 1 73.94 81 LEU A O 1
ATOM 655 N N . ARG A 1 82 ? -18.5 17.375 11.5 1 75.38 82 ARG A N 1
ATOM 656 C CA . ARG A 1 82 ? -17.938 17.484 12.844 1 75.38 82 ARG A CA 1
ATOM 657 C C . ARG A 1 82 ? -17.969 16.141 13.562 1 75.38 82 ARG A C 1
ATOM 659 O O . ARG A 1 82 ? -17.297 15.969 14.578 1 75.38 82 ARG A O 1
ATOM 666 N N . ASN A 1 83 ? -18.641 15.25 12.977 1 75.5 83 ASN A N 1
ATOM 667 C CA . ASN A 1 83 ? -18.859 13.992 13.68 1 75.5 83 ASN A CA 1
ATOM 668 C C . ASN A 1 83 ? -17.797 12.961 13.312 1 75.5 83 ASN A C 1
ATOM 670 O O . ASN A 1 83 ? -17.875 11.805 13.727 1 75.5 83 ASN A O 1
ATOM 674 N N . CYS A 1 84 ? -16.797 13.359 12.609 1 74 84 CYS A N 1
ATOM 675 C CA . CYS A 1 84 ? -15.758 12.414 12.227 1 74 84 CYS A CA 1
ATOM 676 C C . CYS A 1 84 ? -15.078 11.82 13.453 1 74 84 CYS A C 1
ATOM 678 O O . CYS A 1 84 ? -14.68 10.656 13.445 1 74 84 CYS A O 1
ATOM 680 N N . THR A 1 85 ? -15.102 12.562 14.539 1 73.19 85 THR A N 1
ATOM 681 C CA . THR A 1 85 ? -14.484 12.094 15.773 1 73.19 85 THR A CA 1
ATOM 682 C C . THR A 1 85 ? -15.32 10.984 16.406 1 73.19 85 THR A C 1
ATOM 684 O O . THR A 1 85 ? -14.805 10.164 17.156 1 73.19 85 THR A O 1
ATOM 687 N N . LYS A 1 86 ? -16.609 10.953 16.047 1 81.56 86 LYS A N 1
ATOM 688 C CA . LYS A 1 86 ? -17.516 9.961 16.641 1 81.56 86 LYS A CA 1
ATOM 689 C C . LYS A 1 86 ? -17.234 8.57 16.062 1 81.56 86 LYS A C 1
ATOM 691 O O . LYS A 1 86 ? -17.688 7.57 16.625 1 81.56 86 LYS A O 1
ATOM 696 N N . LEU A 1 87 ? -16.422 8.586 15.031 1 87.69 87 LEU A N 1
ATOM 697 C CA . LEU A 1 87 ? -16.109 7.293 14.43 1 87.69 87 LEU A CA 1
ATOM 698 C C . LEU A 1 87 ? -15.164 6.492 15.328 1 87.69 87 LEU A C 1
ATOM 700 O O . LEU A 1 87 ? -15.016 5.281 15.156 1 87.69 87 LEU A O 1
ATOM 704 N N . ASP A 1 88 ? -14.648 7.188 16.328 1 87.06 88 ASP A N 1
ATOM 705 C CA . ASP A 1 88 ? -13.773 6.547 17.312 1 87.06 88 ASP A CA 1
ATOM 706 C C . ASP A 1 88 ? -14.516 5.449 18.078 1 87.06 88 ASP A C 1
ATOM 708 O O . ASP A 1 88 ? -13.898 4.516 18.578 1 87.06 88 ASP A O 1
ATOM 712 N N . TYR A 1 89 ? -15.82 5.613 18.125 1 88.19 89 TYR A N 1
ATOM 713 C CA . TYR A 1 89 ? -16.656 4.605 18.75 1 88.19 89 TYR A CA 1
ATOM 714 C C . TYR A 1 89 ? -16.359 3.215 18.219 1 88.19 89 TYR A C 1
ATOM 716 O O . TYR A 1 89 ? -16.203 2.264 18.984 1 88.19 89 TYR A O 1
ATOM 724 N N . PHE A 1 90 ? -16.172 3.139 16.984 1 92.25 90 PHE A N 1
ATOM 725 C CA . PHE A 1 90 ? -15.977 1.841 16.344 1 92.25 90 PHE A CA 1
ATOM 726 C C . PHE A 1 90 ? -14.578 1.314 16.625 1 92.25 90 PHE A C 1
ATOM 728 O O . PHE A 1 90 ? -14.375 0.106 16.75 1 92.25 90 PHE A O 1
ATOM 735 N N . LYS A 1 91 ? -13.672 2.213 16.641 1 91.5 91 LYS A N 1
ATOM 736 C CA . LYS A 1 91 ? -12.312 1.799 17 1 91.5 91 LYS A CA 1
ATOM 737 C C . LYS A 1 91 ? -12.258 1.256 18.422 1 91.5 91 LYS A C 1
ATOM 739 O O . LYS A 1 91 ? -11.617 0.233 18.672 1 91.5 91 LYS A O 1
ATOM 744 N N . LYS A 1 92 ? -12.938 1.896 19.297 1 90 92 LYS A N 1
ATOM 745 C CA . LYS A 1 92 ? -13 1.447 20.688 1 90 92 LYS A CA 1
ATOM 746 C C . LYS A 1 92 ? -13.711 0.098 20.797 1 90 92 LYS A C 1
ATOM 748 O O . LYS A 1 92 ? -13.375 -0.712 21.672 1 90 92 LYS A O 1
ATOM 753 N N . LEU A 1 93 ? -14.633 -0.082 19.922 1 91.81 93 LEU A N 1
ATOM 754 C CA . LEU A 1 93 ? -15.352 -1.352 19.859 1 91.81 93 LEU A CA 1
ATOM 755 C C . LEU A 1 93 ? -14.438 -2.473 19.391 1 91.81 93 LEU A C 1
ATOM 757 O O . LEU A 1 93 ? -14.703 -3.65 19.641 1 91.81 93 LEU A O 1
ATOM 761 N N . GLY A 1 94 ? -13.328 -2.127 18.688 1 94.88 94 GLY A N 1
ATOM 762 C CA . GLY A 1 94 ? -12.359 -3.113 18.234 1 94.88 94 GLY A CA 1
ATOM 763 C C . GLY A 1 94 ? -12.258 -3.209 16.719 1 94.88 94 GLY A C 1
ATOM 764 O O . GLY A 1 94 ? -11.539 -4.059 16.188 1 94.88 94 GLY A O 1
ATOM 765 N N . ALA A 1 95 ? -12.93 -2.338 16.047 1 97.06 95 ALA A N 1
ATOM 766 C CA . ALA A 1 95 ? -12.93 -2.381 14.578 1 97.06 95 ALA A CA 1
ATOM 767 C C . ALA A 1 95 ? -11.594 -1.895 14.023 1 97.06 95 ALA A C 1
ATOM 769 O O . ALA A 1 95 ? -11 -0.953 14.547 1 97.06 95 ALA A O 1
ATOM 770 N N . TRP A 1 96 ? -11.133 -2.588 13.047 1 97.81 96 TRP A N 1
ATOM 771 C CA . TRP A 1 96 ? -10.031 -2.09 12.234 1 97.81 96 TRP A CA 1
ATOM 772 C C . TRP A 1 96 ? -10.539 -1.164 11.133 1 97.81 96 TRP A C 1
ATOM 774 O O . TRP A 1 96 ? -9.906 -0.147 10.836 1 97.81 96 TRP A O 1
ATOM 784 N N . ALA A 1 97 ? -11.703 -1.496 10.641 1 97.81 97 ALA A N 1
ATOM 785 C CA . ALA A 1 97 ? -12.352 -0.733 9.578 1 97.81 97 ALA A CA 1
ATOM 786 C C . ALA A 1 97 ? -13.867 -0.809 9.703 1 97.81 97 ALA A C 1
ATOM 788 O O . ALA A 1 97 ? -14.406 -1.74 10.305 1 97.81 97 ALA A O 1
ATOM 789 N N . ILE A 1 98 ? -14.5 0.158 9.148 1 95.38 98 ILE A N 1
ATOM 790 C CA . ILE A 1 98 ? -15.945 0.094 8.953 1 95.38 98 ILE A CA 1
ATOM 791 C C . ILE A 1 98 ? -16.266 0.21 7.461 1 95.38 98 ILE A C 1
ATOM 793 O O . ILE A 1 98 ? -15.586 0.939 6.73 1 95.38 98 ILE A O 1
ATOM 797 N N . ARG A 1 99 ? -17.172 -0.559 7.031 1 94.38 99 ARG A N 1
ATOM 798 C CA . ARG A 1 99 ? -17.656 -0.473 5.656 1 94.38 99 ARG A CA 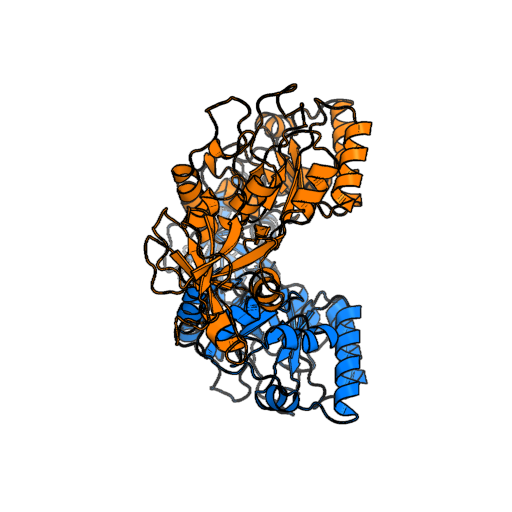1
ATOM 799 C C . ARG A 1 99 ? -18.906 0.382 5.566 1 94.38 99 ARG A C 1
ATOM 801 O O . ARG A 1 99 ? -19.875 0.161 6.309 1 94.38 99 ARG A O 1
ATOM 808 N N . LEU A 1 100 ? -18.766 1.356 4.684 1 87.88 100 LEU A N 1
ATOM 809 C CA . LEU A 1 100 ? -19.906 2.225 4.441 1 87.88 100 LEU A CA 1
ATOM 810 C C . LEU A 1 100 ? -20.812 1.644 3.359 1 87.88 100 LEU A C 1
ATOM 812 O O . LEU A 1 100 ? -20.375 1.426 2.229 1 87.88 100 LEU A O 1
ATOM 816 N N . ASP A 1 101 ? -22.016 1.264 3.682 1 76.94 101 ASP A N 1
ATOM 817 C CA . ASP A 1 101 ? -22.938 0.692 2.703 1 76.94 101 ASP A CA 1
ATOM 818 C C . ASP A 1 101 ? -23.75 1.783 2.012 1 76.94 101 ASP A C 1
ATOM 820 O O . ASP A 1 101 ? -24.531 1.5 1.099 1 76.94 101 ASP A O 1
ATOM 824 N N . ASN A 1 102 ? -23.453 3.047 2.508 1 75.94 102 ASN A N 1
ATOM 825 C CA . ASN A 1 102 ? -24.141 4.176 1.877 1 75.94 102 ASN A CA 1
ATOM 826 C C . ASN A 1 102 ? -23.141 5.094 1.163 1 75.94 102 ASN A C 1
ATOM 828 O O . ASN A 1 102 ? -21.953 5.109 1.496 1 75.94 102 ASN A O 1
ATOM 832 N N . THR A 1 103 ? -23.703 5.73 0.132 1 75.19 103 THR A N 1
ATOM 833 C CA . THR A 1 103 ? -22.922 6.746 -0.566 1 75.19 103 THR A CA 1
ATOM 834 C C . THR A 1 103 ? -23.297 8.141 -0.078 1 75.19 103 THR A C 1
ATOM 836 O O . THR A 1 103 ? -24.469 8.43 0.168 1 75.19 103 THR A O 1
ATOM 839 N N . PHE A 1 104 ? -22.234 8.938 0.068 1 84.75 104 PHE A N 1
ATOM 840 C CA . PHE A 1 104 ? -22.391 10.336 0.468 1 84.75 104 PHE A CA 1
ATOM 841 C C . PHE A 1 104 ? -21.984 11.266 -0.668 1 84.75 104 PHE A C 1
ATOM 843 O O . PHE A 1 104 ? -22.234 10.969 -1.84 1 84.75 104 PHE A O 1
ATOM 850 N N . THR A 1 105 ? -21.625 12.422 -0.314 1 85.62 105 THR A N 1
ATOM 851 C CA . THR A 1 105 ? -21.359 13.383 -1.38 1 85.62 105 THR A CA 1
ATOM 852 C C . THR A 1 105 ? -19.875 13.422 -1.73 1 85.62 105 THR A C 1
ATOM 854 O O . THR A 1 105 ? -19.469 14.18 -2.604 1 85.62 105 THR A O 1
ATOM 857 N N . GLY A 1 106 ? -19.125 12.648 -1.132 1 89.44 106 GLY A N 1
ATOM 858 C CA . GLY A 1 106 ? -17.688 12.633 -1.382 1 89.44 106 GLY A CA 1
ATOM 859 C C . GLY A 1 106 ? -16.891 13.32 -0.297 1 89.44 106 GLY A C 1
ATOM 860 O O . GLY A 1 106 ? -15.867 12.805 0.149 1 89.44 106 GLY A O 1
ATOM 861 N N . ILE A 1 107 ? -17.328 14.492 0.087 1 90.94 107 ILE A N 1
ATOM 862 C CA . ILE A 1 107 ? -16.594 15.258 1.083 1 90.94 107 ILE A CA 1
ATOM 863 C C . ILE A 1 107 ? -16.688 14.57 2.441 1 90.94 107 ILE A C 1
ATOM 865 O O . ILE A 1 107 ? -15.719 14.539 3.205 1 90.94 107 ILE A O 1
ATOM 869 N N . GLU A 1 108 ? -17.891 14.008 2.768 1 89.94 108 GLU A N 1
ATOM 870 C CA . GLU A 1 108 ? -18.047 13.32 4.043 1 89.94 108 GLU A CA 1
ATOM 871 C C . GLU A 1 108 ? -17.125 12.109 4.141 1 89.94 108 GLU A C 1
ATOM 873 O O . GLU A 1 108 ? -16.422 11.938 5.137 1 89.94 108 GLU A O 1
ATOM 878 N N . GLU A 1 109 ? -17.109 11.273 3.076 1 91 109 GLU A N 1
ATOM 879 C CA . GLU A 1 109 ? -16.234 10.117 3.057 1 91 109 GLU A CA 1
ATOM 880 C C . GLU A 1 109 ? -14.766 10.531 3.205 1 91 109 GLU A C 1
ATOM 882 O O . GLU A 1 109 ? -14.008 9.898 3.943 1 91 109 GLU A O 1
ATOM 887 N N . SER A 1 110 ? -14.453 11.578 2.457 1 92.81 110 SER A N 1
ATOM 888 C CA . SER A 1 110 ? -13.094 12.102 2.539 1 92.81 110 SER A CA 1
ATOM 889 C C . SER A 1 110 ? -12.734 12.492 3.969 1 92.81 110 SER A C 1
ATOM 891 O O . SER A 1 110 ? -11.688 12.094 4.48 1 92.81 110 SER A O 1
ATOM 893 N N . LEU A 1 111 ? -13.602 13.242 4.617 1 91.69 111 LEU A N 1
ATOM 894 C CA . LEU A 1 111 ? -13.336 13.734 5.965 1 91.69 111 LEU A CA 1
ATOM 895 C C . LEU A 1 111 ? -13.266 12.578 6.961 1 91.69 111 LEU A C 1
ATOM 897 O O . LEU A 1 111 ? -12.492 12.625 7.918 1 91.69 111 LEU A O 1
ATOM 901 N N . MET A 1 112 ? -14.031 11.523 6.73 1 91.56 112 MET A N 1
ATOM 902 C CA . MET A 1 112 ? -14.031 10.359 7.605 1 91.56 112 MET A CA 1
ATOM 903 C C . MET A 1 112 ? -12.656 9.703 7.637 1 91.56 112 MET A C 1
ATOM 905 O O . MET A 1 112 ? -12.266 9.102 8.641 1 91.56 112 MET A O 1
ATOM 909 N N . THR A 1 113 ? -11.906 9.812 6.539 1 93.75 113 THR A N 1
ATOM 910 C CA . THR A 1 113 ? -10.594 9.18 6.449 1 93.75 113 THR A CA 1
ATOM 911 C C . THR A 1 113 ? -9.586 9.883 7.352 1 93.75 113 THR A C 1
ATOM 913 O O . THR A 1 113 ? -8.484 9.375 7.578 1 93.75 113 THR A O 1
ATOM 916 N N . PHE A 1 114 ? -9.922 11.008 7.867 1 92.06 114 PHE A N 1
ATOM 917 C CA . PHE A 1 114 ? -9.031 11.758 8.742 1 92.06 114 PHE A CA 1
ATOM 918 C C . PHE A 1 114 ? -9.43 11.586 10.203 1 92.06 114 PHE A C 1
ATOM 920 O O . PHE A 1 114 ? -9.102 12.414 11.047 1 92.06 114 PHE A O 1
ATOM 927 N N . ASN A 1 115 ? -10.109 10.508 10.539 1 89.88 115 ASN A N 1
ATOM 928 C CA . ASN A 1 115 ? -10.477 10.25 11.93 1 89.88 115 ASN A CA 1
ATOM 929 C C . ASN A 1 115 ? -9.25 10.078 12.812 1 89.88 115 ASN A C 1
ATOM 931 O O . ASN A 1 115 ? -8.164 9.758 12.328 1 89.88 115 ASN A O 1
ATOM 935 N N . ASP A 1 116 ? -9.43 10.25 14.086 1 85.06 116 ASP A N 1
ATOM 936 C CA . ASP A 1 116 ? -8.312 10.359 15.023 1 85.06 116 ASP A CA 1
ATOM 937 C C . ASP A 1 116 ? -7.773 8.977 15.391 1 85.06 116 ASP A C 1
ATOM 939 O O . ASP A 1 116 ? -6.695 8.867 15.977 1 85.06 116 ASP A O 1
ATOM 943 N N . SER A 1 117 ? -8.414 7.938 15.031 1 88.62 117 SER A N 1
ATOM 944 C CA . SER A 1 117 ? -8.055 6.609 15.523 1 88.62 117 SER A CA 1
ATOM 945 C C . SER A 1 117 ? -7.508 5.73 14.406 1 88.62 117 SER A C 1
ATOM 947 O O . SER A 1 117 ? -7.402 4.512 14.562 1 88.62 117 SER A O 1
ATOM 949 N N . ASP A 1 118 ? -7.262 6.324 13.25 1 91.19 118 ASP A N 1
ATOM 950 C CA . ASP A 1 118 ? -6.758 5.598 12.086 1 91.19 118 ASP A CA 1
ATOM 951 C C . ASP A 1 118 ? -7.699 4.461 11.703 1 91.19 118 ASP A C 1
ATOM 953 O O . ASP A 1 118 ? -7.25 3.385 11.297 1 91.19 118 ASP A O 1
ATOM 957 N N . LEU A 1 119 ? -9.023 4.676 12.055 1 95.5 119 LEU A N 1
ATOM 958 C CA . LEU A 1 119 ? -10.039 3.756 11.57 1 95.5 119 LEU A CA 1
ATOM 959 C C . LEU A 1 119 ? -10.109 3.779 10.047 1 95.5 119 LEU A C 1
ATOM 961 O O . LEU A 1 119 ? -10.203 4.848 9.438 1 95.5 119 LEU A O 1
ATOM 965 N N . LYS A 1 120 ? -9.977 2.605 9.43 1 97.12 120 LYS A N 1
ATOM 966 C CA . LYS A 1 120 ? -10.086 2.539 7.977 1 97.12 120 LYS A CA 1
ATOM 967 C C . LYS A 1 120 ? -11.539 2.645 7.527 1 97.12 120 LYS A C 1
ATOM 969 O O . LYS A 1 120 ? -12.445 2.188 8.227 1 97.12 120 LYS A O 1
ATOM 974 N N . ILE A 1 121 ? -11.719 3.287 6.434 1 95.06 121 ILE A N 1
ATOM 975 C CA . ILE A 1 121 ? -13.023 3.447 5.812 1 95.06 121 ILE A CA 1
ATOM 976 C C . ILE A 1 121 ? -13.102 2.602 4.543 1 95.06 121 ILE A C 1
ATOM 978 O O . ILE A 1 121 ? -12.375 2.848 3.58 1 95.06 121 ILE A O 1
ATOM 982 N N . GLN A 1 122 ? -13.93 1.599 4.598 1 96 122 GLN A N 1
ATOM 983 C CA . GLN A 1 122 ? -14.062 0.713 3.445 1 96 122 GLN A CA 1
ATOM 984 C C . GLN A 1 122 ? -15.273 1.096 2.596 1 96 122 GLN A C 1
ATOM 986 O O . GLN A 1 122 ? -16.391 1.199 3.105 1 96 122 GLN A O 1
ATOM 991 N N . LEU A 1 123 ? -15.031 1.337 1.353 1 94.12 123 LEU A N 1
ATOM 992 C CA . LEU A 1 123 ? -16.062 1.688 0.385 1 94.12 123 LEU A CA 1
ATOM 993 C C . LEU A 1 123 ? -16.531 0.457 -0.39 1 94.12 123 LEU A C 1
ATOM 995 O O . LEU A 1 123 ? -15.758 -0.492 -0.568 1 94.12 123 LEU A O 1
ATOM 999 N N . ASN A 1 124 ? -17.734 0.532 -0.807 1 91.81 124 ASN A N 1
ATOM 1000 C CA . ASN A 1 124 ? -18.297 -0.523 -1.652 1 91.81 124 ASN A CA 1
ATOM 1001 C C . ASN A 1 124 ? -17.891 -0.339 -3.111 1 91.81 124 ASN A C 1
ATOM 1003 O O . ASN A 1 124 ? -18.359 0.587 -3.777 1 91.81 124 ASN A O 1
ATOM 1007 N N . ILE A 1 125 ? -17.094 -1.212 -3.65 1 91.25 125 ILE A N 1
ATOM 1008 C CA . ILE A 1 125 ? -16.578 -1.097 -5.012 1 91.25 125 ILE A CA 1
ATOM 1009 C C . ILE A 1 125 ? -17.719 -1.289 -6.008 1 91.25 125 ILE A C 1
ATOM 1011 O O . ILE A 1 125 ? -17.766 -0.628 -7.051 1 91.25 125 ILE A O 1
ATOM 1015 N N . SER A 1 126 ? -18.641 -2.184 -5.719 1 81.12 126 SER A N 1
ATOM 1016 C CA . SER A 1 126 ? -19.688 -2.598 -6.648 1 81.12 126 SER A CA 1
ATOM 1017 C C . SER A 1 126 ? -20.719 -1.499 -6.836 1 81.12 126 SER A C 1
ATOM 1019 O O . SER A 1 126 ? -21.484 -1.522 -7.801 1 81.12 126 SER A O 1
ATOM 1021 N N . ASN A 1 127 ? -20.797 -0.589 -5.953 1 69.5 127 ASN A N 1
ATOM 1022 C CA . ASN A 1 127 ? -21.844 0.426 -6 1 69.5 127 ASN A CA 1
ATOM 1023 C C . ASN A 1 127 ? -21.312 1.755 -6.531 1 69.5 127 ASN A C 1
ATOM 1025 O O . ASN A 1 127 ? -22.094 2.672 -6.801 1 69.5 127 ASN A O 1
ATOM 1029 N N . ILE A 1 128 ? -20.062 1.872 -6.504 1 63.16 128 ILE A N 1
ATOM 1030 C CA . ILE A 1 128 ? -19.547 3.227 -6.621 1 63.16 128 ILE A CA 1
ATOM 1031 C C . ILE A 1 128 ? -19.422 3.609 -8.094 1 63.16 128 ILE A C 1
ATOM 1033 O O . ILE A 1 128 ? -18.609 3.031 -8.828 1 63.16 128 ILE A O 1
ATOM 1037 N N . ASN A 1 129 ? -20.453 4.008 -8.555 1 64.31 129 ASN A N 1
ATOM 1038 C CA . ASN A 1 129 ? -20.5 4.691 -9.836 1 64.31 129 ASN A CA 1
ATOM 1039 C C . ASN A 1 129 ? -19.531 5.879 -9.875 1 64.31 129 ASN A C 1
ATOM 1041 O O . ASN A 1 129 ? -19.953 7.027 -9.703 1 64.31 129 ASN A O 1
ATOM 1045 N N . LYS A 1 130 ? -18.375 5.996 -10.25 1 77.44 130 LYS A N 1
ATOM 1046 C CA . LYS A 1 130 ? -17.422 7.082 -10.445 1 77.44 130 LYS A CA 1
ATOM 1047 C C . LYS A 1 130 ? -17.328 7.969 -9.211 1 77.44 130 LYS A C 1
ATOM 1049 O O . LYS A 1 130 ? -16.641 8.984 -9.211 1 77.44 130 LYS A O 1
ATOM 1054 N N . HIS A 1 131 ? -18.047 7.469 -8.102 1 88.38 131 HIS A N 1
ATOM 1055 C CA . HIS A 1 131 ? -18.078 8.227 -6.855 1 88.38 131 HIS A CA 1
ATOM 1056 C C . HIS A 1 131 ? -16.688 8.297 -6.219 1 88.38 131 HIS A C 1
ATOM 1058 O O . HIS A 1 131 ? -16.359 9.273 -5.551 1 88.38 131 HIS A O 1
ATOM 1064 N N . ILE A 1 132 ? -15.891 7.297 -6.539 1 91.5 132 ILE A N 1
ATOM 1065 C CA . ILE A 1 132 ? -14.539 7.273 -5.984 1 91.5 132 ILE A CA 1
ATOM 1066 C C . ILE A 1 132 ? -13.75 8.477 -6.496 1 91.5 132 ILE A C 1
ATOM 1068 O O . ILE A 1 132 ? -12.961 9.062 -5.758 1 91.5 132 ILE A O 1
ATOM 1072 N N . ASN A 1 133 ? -14.039 8.875 -7.676 1 91.56 133 ASN A N 1
ATOM 1073 C CA . ASN A 1 133 ? -13.367 10.055 -8.219 1 91.56 133 ASN A CA 1
ATOM 1074 C C . ASN A 1 133 ? -13.727 11.312 -7.43 1 91.56 133 ASN A C 1
ATOM 1076 O O . ASN A 1 133 ? -12.883 12.188 -7.219 1 91.56 133 ASN A O 1
ATOM 1080 N N . THR A 1 134 ? -14.977 11.336 -7.062 1 92.62 134 THR A N 1
ATOM 1081 C CA . THR A 1 134 ? -15.43 12.477 -6.277 1 92.62 134 THR A CA 1
ATOM 1082 C C . THR A 1 134 ? -14.758 12.5 -4.91 1 92.62 134 THR A C 1
ATOM 1084 O O . THR A 1 134 ? -14.312 13.555 -4.449 1 92.62 134 THR A O 1
ATOM 1087 N N . ILE A 1 135 ? -14.688 11.352 -4.309 1 93.88 135 ILE A N 1
ATOM 1088 C CA . ILE A 1 135 ? -14.023 11.258 -3.012 1 93.88 135 ILE A CA 1
ATOM 1089 C C . ILE A 1 135 ? -12.57 11.703 -3.139 1 93.88 135 ILE A C 1
ATOM 1091 O O . ILE A 1 135 ? -12.086 12.5 -2.326 1 93.88 135 ILE A O 1
ATOM 1095 N N . MET A 1 136 ? -11.906 11.25 -4.207 1 94.25 136 MET A N 1
ATOM 1096 C CA . MET A 1 136 ? -10.508 11.594 -4.426 1 94.25 136 MET A CA 1
ATOM 1097 C C . MET A 1 136 ? -10.352 13.094 -4.691 1 94.25 136 MET A C 1
ATOM 1099 O O . MET A 1 136 ? -9.344 13.695 -4.309 1 94.25 136 MET A O 1
ATOM 1103 N N . TYR A 1 137 ? -11.375 13.648 -5.328 1 93.06 137 TYR A N 1
ATOM 1104 C CA . TYR A 1 137 ? -11.391 15.078 -5.594 1 93.06 137 TYR A CA 1
ATOM 1105 C C . TYR A 1 137 ? -11.297 15.875 -4.297 1 93.06 137 TYR A C 1
ATOM 1107 O O . TYR A 1 137 ? -10.648 16.922 -4.254 1 93.06 137 TYR A O 1
ATOM 1115 N N . PHE A 1 138 ? -11.82 15.32 -3.262 1 94.06 138 PHE A N 1
ATOM 1116 C CA . PHE A 1 138 ? -11.828 16.016 -1.979 1 94.06 138 PHE A CA 1
ATOM 1117 C C . PHE A 1 138 ? -10.609 15.641 -1.15 1 94.06 138 PHE A C 1
ATOM 1119 O O . PHE A 1 138 ? -10.562 15.891 0.055 1 94.06 138 PHE A O 1
ATOM 1126 N N . LYS A 1 139 ? -9.656 15.047 -1.703 1 94.62 139 LYS A N 1
ATOM 1127 C CA . LYS A 1 139 ? -8.328 14.797 -1.148 1 94.62 139 LYS A CA 1
ATOM 1128 C C . LYS A 1 139 ? -8.422 14.031 0.17 1 94.62 139 LYS A C 1
ATOM 1130 O O . LYS A 1 139 ? -8.031 14.547 1.22 1 94.62 139 LYS A O 1
ATOM 1135 N N . PRO A 1 140 ? -8.883 12.797 0.115 1 95.62 140 PRO A N 1
ATOM 1136 C CA . PRO A 1 140 ? -8.914 11.969 1.322 1 95.62 140 PRO A CA 1
ATOM 1137 C C . PRO A 1 140 ? -7.527 11.516 1.769 1 95.62 140 PRO A C 1
ATOM 1139 O O . PRO A 1 140 ? -6.551 11.695 1.037 1 95.62 140 PRO A O 1
ATOM 1142 N N . ASN A 1 141 ? -7.496 11.125 3.033 1 94.38 141 ASN A N 1
ATOM 1143 C CA . ASN A 1 141 ? -6.359 10.305 3.439 1 94.38 141 ASN A CA 1
ATOM 1144 C C . ASN A 1 141 ? -6.43 8.906 2.822 1 94.38 141 ASN A C 1
ATOM 1146 O O . ASN A 1 141 ? -7.078 8.016 3.371 1 94.38 141 ASN A O 1
ATOM 1150 N N . ILE A 1 142 ? -5.781 8.719 1.751 1 93.88 142 ILE A N 1
ATOM 1151 C CA . ILE A 1 142 ? -5.918 7.523 0.928 1 93.88 142 ILE A CA 1
ATOM 1152 C C . ILE A 1 142 ? -5.484 6.297 1.728 1 93.88 142 ILE A C 1
ATOM 1154 O O . ILE A 1 142 ? -6.047 5.211 1.565 1 93.88 142 ILE A O 1
ATOM 1158 N N . LYS A 1 143 ? -4.543 6.438 2.637 1 93.69 143 LYS A N 1
ATOM 1159 C CA . LYS A 1 143 ? -4.027 5.328 3.432 1 93.69 143 LYS A CA 1
ATOM 1160 C C . LYS A 1 143 ? -5.109 4.746 4.332 1 93.69 143 LYS A C 1
ATOM 1162 O O . LYS A 1 143 ? -4.949 3.648 4.875 1 93.69 143 LYS A O 1
ATOM 1167 N N . ASN A 1 144 ? -6.223 5.469 4.461 1 95.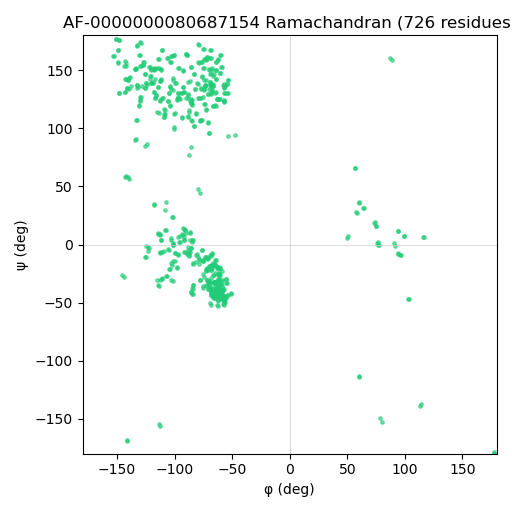38 144 ASN A N 1
ATOM 1168 C CA . ASN A 1 144 ? -7.32 4.996 5.293 1 95.38 144 ASN A CA 1
ATOM 1169 C C . ASN A 1 144 ? -8.508 4.539 4.449 1 95.38 144 ASN A C 1
ATOM 1171 O O . ASN A 1 144 ? -9.602 4.332 4.969 1 95.38 144 ASN A O 1
ATOM 1175 N N . LEU A 1 145 ? -8.281 4.406 3.205 1 96.06 145 LEU A N 1
ATOM 1176 C CA . LEU A 1 145 ? -9.352 3.949 2.326 1 96.06 145 LEU A CA 1
ATOM 1177 C C . LEU A 1 145 ? -9.148 2.488 1.938 1 96.06 145 LEU A C 1
ATOM 1179 O O . LEU A 1 145 ? -8.023 2.066 1.658 1 96.06 145 LEU A O 1
ATOM 1183 N N . LEU A 1 146 ? -10.234 1.773 1.994 1 97.12 146 LEU A N 1
ATOM 1184 C CA . LEU A 1 146 ? -10.312 0.411 1.478 1 97.12 146 LEU A CA 1
ATOM 1185 C C . LEU A 1 146 ? -11.484 0.259 0.519 1 97.12 146 LEU A C 1
ATOM 1187 O O . LEU A 1 146 ? -12.43 1.053 0.556 1 97.12 146 LEU A O 1
ATOM 1191 N N . GLY A 1 147 ? -11.383 -0.659 -0.353 1 95.44 147 GLY A N 1
ATOM 1192 C CA . GLY A 1 147 ? -12.492 -1.047 -1.213 1 95.44 147 GLY A CA 1
ATOM 1193 C C . GLY A 1 147 ? -12.812 -2.527 -1.136 1 95.44 147 GLY A C 1
ATOM 1194 O O . GLY A 1 147 ? -11.914 -3.363 -1.059 1 95.44 147 GLY A O 1
ATOM 1195 N N . CYS A 1 148 ? -14.102 -2.811 -1.127 1 96.25 148 CYS A N 1
ATOM 1196 C CA . CYS A 1 148 ? -14.516 -4.207 -1.073 1 96.25 148 CYS A CA 1
ATOM 1197 C C . CYS A 1 148 ? -15.758 -4.445 -1.921 1 96.25 148 CYS A C 1
ATOM 1199 O O . CYS A 1 148 ? -16.719 -3.684 -1.837 1 96.25 148 CYS A O 1
ATOM 1201 N N . HIS A 1 149 ? -15.727 -5.477 -2.768 1 96.06 149 HIS A N 1
ATOM 1202 C CA . HIS A 1 149 ? -16.906 -5.898 -3.518 1 96.06 149 HIS A CA 1
ATOM 1203 C C . HIS A 1 149 ? -17.922 -6.59 -2.607 1 96.06 149 HIS A C 1
ATOM 1205 O O . HIS A 1 149 ? -17.562 -7.082 -1.536 1 96.06 149 HIS A O 1
ATOM 1211 N N . ASN A 1 150 ? -19.141 -6.609 -3.08 1 93.94 150 ASN A N 1
ATOM 1212 C CA . ASN A 1 150 ? -20.172 -7.398 -2.408 1 93.94 150 ASN A CA 1
ATOM 1213 C C . ASN A 1 150 ? 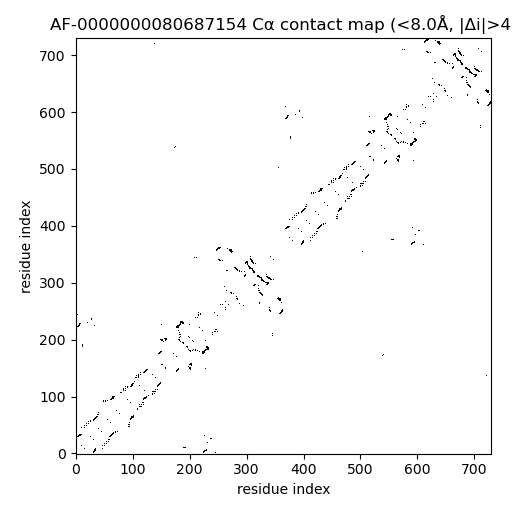-20.062 -8.875 -2.764 1 93.94 150 ASN A C 1
ATOM 1215 O O . ASN A 1 150 ? -19.375 -9.242 -3.713 1 93.94 150 ASN A O 1
ATOM 1219 N N . PHE A 1 151 ? -20.594 -9.633 -1.865 1 95.62 151 PHE A N 1
ATOM 1220 C CA . PHE A 1 151 ? -20.891 -11.008 -2.262 1 95.62 151 PHE A CA 1
ATOM 1221 C C . PHE A 1 151 ? -22.375 -11.188 -2.555 1 95.62 151 PHE A C 1
ATOM 1223 O O . PHE A 1 151 ? -23.203 -10.359 -2.148 1 95.62 151 PHE A O 1
ATOM 1230 N N . TYR A 1 152 ? -22.766 -12.289 -3.293 1 93.56 152 TYR A N 1
ATOM 1231 C CA . TYR A 1 152 ? -24.109 -12.445 -3.816 1 93.56 152 TYR A CA 1
ATOM 1232 C C . TYR A 1 152 ? -24.656 -13.844 -3.537 1 93.56 152 TYR A C 1
ATOM 1234 O O . TYR A 1 152 ? -24.297 -14.797 -4.23 1 93.56 152 TYR A O 1
ATOM 1242 N N . PRO A 1 153 ? -25.594 -13.961 -2.615 1 92 153 PRO A N 1
ATOM 1243 C CA . PRO A 1 153 ? -26.109 -15.281 -2.234 1 92 153 PRO A CA 1
ATOM 1244 C C . PRO A 1 153 ? -27.062 -15.867 -3.275 1 92 153 PRO A C 1
ATOM 1246 O O . PRO A 1 153 ? -27.188 -17.094 -3.375 1 92 153 PRO A O 1
ATOM 1249 N N . HIS A 1 154 ? -27.703 -14.961 -4.051 1 90 154 HIS A N 1
ATOM 1250 C CA . HIS A 1 154 ? -28.688 -15.438 -5.012 1 90 154 HIS A CA 1
ATOM 1251 C C . HIS A 1 154 ? -28.031 -15.828 -6.328 1 90 154 HIS A C 1
ATOM 1253 O O . HIS A 1 154 ? -27.438 -14.992 -7 1 90 154 HIS A O 1
ATOM 1259 N N . LYS A 1 155 ? -28.312 -17.094 -6.711 1 92.31 155 LYS A N 1
ATOM 1260 C CA . LYS A 1 155 ? -27.719 -17.609 -7.934 1 92.31 155 LYS A CA 1
ATOM 1261 C C . LYS A 1 155 ? -28.016 -16.703 -9.125 1 92.31 155 LYS A C 1
ATOM 1263 O O . LYS A 1 155 ? -29.141 -16.219 -9.258 1 92.31 155 LYS A O 1
ATOM 1268 N N . TYR A 1 156 ? -26.969 -16.5 -9.953 1 92.94 156 TYR A N 1
ATOM 1269 C CA . TYR A 1 156 ? -27.016 -15.766 -11.203 1 92.94 156 TYR A CA 1
ATOM 1270 C C . TYR A 1 156 ? -27.094 -14.266 -10.945 1 92.94 156 TYR A C 1
ATOM 1272 O O . TYR A 1 156 ? -27.453 -13.492 -11.836 1 92.94 156 TYR A O 1
ATOM 1280 N N . THR A 1 157 ? -26.766 -13.828 -9.68 1 91.75 157 THR A N 1
ATOM 1281 C CA . THR A 1 157 ? -26.766 -12.398 -9.383 1 91.75 157 THR A CA 1
ATOM 1282 C C . THR A 1 157 ? -25.344 -11.906 -9.117 1 91.75 157 THR A C 1
ATOM 1284 O O . THR A 1 157 ? -25.109 -10.703 -8.969 1 91.75 157 THR A O 1
ATOM 1287 N N . GLY A 1 158 ? -24.359 -12.828 -9.047 1 94.44 158 GLY A N 1
ATOM 1288 C CA . GLY A 1 158 ? -22.969 -12.406 -8.891 1 94.44 158 GLY A CA 1
ATOM 1289 C C . GLY A 1 158 ? -22.484 -11.523 -10.031 1 94.44 158 GLY A C 1
ATOM 1290 O O . GLY A 1 158 ? -23.094 -11.5 -11.102 1 94.44 158 GLY A O 1
ATOM 1291 N N . LEU A 1 159 ? -21.438 -10.859 -9.82 1 95.56 159 LEU A N 1
ATOM 1292 C CA . LEU A 1 159 ? -20.938 -9.898 -10.797 1 95.56 159 LEU A CA 1
ATOM 1293 C C . LEU A 1 159 ? -20.391 -10.602 -12.031 1 95.56 159 LEU A C 1
ATOM 1295 O O . LEU A 1 159 ? -19.891 -11.727 -11.938 1 95.56 159 LEU A O 1
ATOM 1299 N N . SER A 1 160 ? -20.5 -9.906 -13.109 1 94.44 160 SER A N 1
ATOM 1300 C CA . SER A 1 160 ? -19.766 -10.32 -14.305 1 94.44 160 SER A CA 1
ATOM 1301 C C . SER A 1 160 ? -18.281 -9.961 -14.203 1 94.44 160 SER A C 1
ATOM 1303 O O . SER A 1 160 ? -17.922 -9.016 -13.508 1 94.44 160 SER A O 1
ATOM 1305 N N . ARG A 1 161 ? -17.469 -10.664 -14.945 1 94.19 161 ARG A N 1
ATOM 1306 C CA . ARG A 1 161 ? -16.031 -10.406 -14.969 1 94.19 161 ARG A CA 1
ATOM 1307 C C . ARG A 1 161 ? -15.75 -8.992 -15.477 1 94.19 161 ARG A C 1
ATOM 1309 O O . ARG A 1 161 ? -14.906 -8.289 -14.914 1 94.19 161 ARG A O 1
ATOM 1316 N N . THR A 1 162 ? -16.438 -8.602 -16.469 1 92.25 162 THR A N 1
ATOM 1317 C CA . THR A 1 162 ? -16.219 -7.297 -17.094 1 92.25 162 THR A CA 1
ATOM 1318 C C . THR A 1 162 ? -16.5 -6.172 -16.094 1 92.25 162 THR A C 1
ATOM 1320 O O . THR A 1 162 ? -15.672 -5.277 -15.914 1 92.25 162 THR A O 1
ATOM 1323 N N . PHE A 1 163 ? -17.672 -6.258 -15.531 1 92.12 163 PHE A N 1
ATOM 1324 C CA . PHE A 1 163 ? -18.047 -5.234 -14.562 1 92.12 163 PHE A CA 1
ATOM 1325 C C . PHE A 1 163 ? -17.094 -5.219 -13.383 1 92.12 163 PHE A C 1
ATOM 1327 O O . PHE A 1 163 ? -16.656 -4.152 -12.938 1 92.12 163 PHE A O 1
ATOM 1334 N N . PHE A 1 164 ? -16.75 -6.344 -12.969 1 95.38 164 PHE A N 1
ATOM 1335 C CA . PHE A 1 164 ? -15.828 -6.52 -11.859 1 95.38 164 PHE A CA 1
ATOM 1336 C C . PHE A 1 164 ? -14.5 -5.824 -12.148 1 95.38 164 PHE A C 1
ATOM 1338 O O . PHE A 1 164 ? -14.016 -5.039 -11.336 1 95.38 164 PHE A O 1
ATOM 1345 N N . LYS A 1 165 ? -13.898 -6.078 -13.273 1 93.5 165 LYS A N 1
ATOM 1346 C CA . LYS A 1 165 ? -12.617 -5.5 -13.656 1 93.5 165 LYS A CA 1
ATOM 1347 C C . LYS A 1 165 ? -12.719 -3.984 -13.805 1 93.5 165 LYS A C 1
ATOM 1349 O O . LYS A 1 165 ? -11.828 -3.25 -13.359 1 93.5 165 LYS A O 1
ATOM 1354 N N . GLU A 1 166 ? -13.742 -3.555 -14.367 1 90.62 166 GLU A N 1
ATOM 1355 C CA . GLU A 1 166 ? -13.93 -2.129 -14.617 1 90.62 166 GLU A CA 1
ATOM 1356 C C . GLU A 1 166 ? -14 -1.34 -13.312 1 90.62 166 GLU A C 1
ATOM 1358 O O . GLU A 1 166 ? -13.367 -0.288 -13.188 1 90.62 166 GLU A O 1
ATOM 1363 N N . THR A 1 167 ? -14.727 -1.858 -12.391 1 91.69 167 THR A N 1
ATOM 1364 C CA . THR A 1 167 ? -14.914 -1.13 -11.141 1 91.69 167 THR A CA 1
ATOM 1365 C C . THR A 1 167 ? -13.688 -1.267 -10.242 1 91.69 167 THR A C 1
ATOM 1367 O O . THR A 1 167 ? -13.375 -0.36 -9.469 1 91.69 167 THR A O 1
ATOM 1370 N N . THR A 1 168 ? -12.984 -2.408 -10.359 1 94.38 168 THR A N 1
ATOM 1371 C CA . THR A 1 168 ? -11.781 -2.617 -9.562 1 94.38 168 THR A CA 1
ATOM 1372 C C . THR A 1 168 ? -10.648 -1.711 -10.039 1 94.38 168 THR A C 1
ATOM 1374 O O . THR A 1 168 ? -9.844 -1.242 -9.234 1 94.38 168 THR A O 1
ATOM 1377 N N . LYS A 1 169 ? -10.648 -1.446 -11.305 1 92.31 169 LYS A N 1
ATOM 1378 C CA . LYS A 1 169 ? -9.555 -0.733 -11.953 1 92.31 169 LYS A CA 1
ATOM 1379 C C . LYS A 1 169 ? -9.359 0.648 -11.336 1 92.31 169 LYS A C 1
ATOM 1381 O O . LYS A 1 169 ? -8.227 1.097 -11.156 1 92.31 169 LYS A O 1
ATOM 1386 N N . ILE A 1 170 ? -10.375 1.317 -11.039 1 91.56 170 ILE A N 1
ATOM 1387 C CA . ILE A 1 170 ? -10.281 2.678 -10.523 1 91.56 170 ILE A CA 1
ATOM 1388 C C . ILE A 1 170 ? -9.664 2.66 -9.125 1 91.56 170 ILE A C 1
ATOM 1390 O O . ILE A 1 170 ? -8.867 3.537 -8.781 1 91.56 170 ILE A O 1
ATOM 1394 N N . PHE A 1 171 ? -10.047 1.703 -8.32 1 93.44 171 PHE A N 1
ATOM 1395 C CA . PHE A 1 171 ? -9.461 1.576 -6.992 1 93.44 171 PHE A CA 1
ATOM 1396 C C . PHE A 1 171 ? -7.973 1.254 -7.086 1 93.44 171 PHE A C 1
ATOM 1398 O O . PHE A 1 171 ? -7.164 1.799 -6.332 1 93.44 171 PHE A O 1
ATOM 1405 N N . LYS A 1 172 ? -7.637 0.404 -7.996 1 91.69 172 LYS A N 1
ATOM 1406 C CA . LYS A 1 172 ? -6.23 0.076 -8.219 1 91.69 172 LYS A CA 1
ATOM 1407 C C . LYS A 1 172 ? -5.449 1.3 -8.68 1 91.69 172 LYS A C 1
ATOM 1409 O O . LYS A 1 172 ? -4.305 1.507 -8.273 1 91.69 172 LYS A O 1
ATOM 1414 N N . HIS A 1 173 ? -6.098 2.074 -9.5 1 89.88 173 HIS A N 1
ATOM 1415 C CA . HIS A 1 173 ? -5.484 3.297 -10 1 89.88 173 HIS A CA 1
ATOM 1416 C C . HIS A 1 173 ? -5.09 4.227 -8.859 1 89.88 173 HIS A C 1
ATOM 1418 O O . HIS A 1 173 ? -4.008 4.812 -8.875 1 89.88 173 HIS A O 1
ATOM 1424 N N . TYR A 1 174 ? -5.898 4.301 -7.863 1 91.5 174 TYR A N 1
ATOM 1425 C CA . TYR A 1 174 ? -5.637 5.191 -6.742 1 91.5 174 TYR A CA 1
ATOM 1426 C C . TYR A 1 174 ? -4.871 4.473 -5.637 1 91.5 174 TYR A C 1
ATOM 1428 O O . TYR A 1 174 ? -4.652 5.031 -4.562 1 91.5 174 TYR A O 1
ATOM 1436 N N . SER A 1 175 ? -4.512 3.215 -5.91 1 91.69 175 SER A N 1
ATOM 1437 C CA . SER A 1 175 ? -3.738 2.408 -4.969 1 91.69 175 SER A CA 1
ATOM 1438 C C . SER A 1 175 ? -4.523 2.15 -3.689 1 91.69 175 SER A C 1
ATOM 1440 O O . SER A 1 175 ? -3.955 2.158 -2.594 1 91.69 175 SER A O 1
ATOM 1442 N N . ILE A 1 176 ? -5.832 2.068 -3.834 1 94.75 176 ILE A N 1
ATOM 1443 C CA . ILE A 1 176 ? -6.684 1.687 -2.715 1 94.75 176 ILE A CA 1
ATOM 1444 C C . ILE A 1 176 ? -6.777 0.165 -2.631 1 94.75 176 ILE A C 1
ATOM 1446 O O . ILE A 1 176 ? -7.168 -0.493 -3.598 1 94.75 176 ILE A O 1
ATOM 1450 N N . PRO A 1 177 ? -6.387 -0.399 -1.489 1 96.5 177 PRO A N 1
ATOM 1451 C CA . PRO A 1 177 ? -6.465 -1.856 -1.372 1 96.5 177 PRO A CA 1
ATOM 1452 C C . PRO A 1 177 ? -7.875 -2.393 -1.613 1 96.5 177 PRO A C 1
ATOM 1454 O O . PRO A 1 177 ? -8.852 -1.822 -1.117 1 96.5 177 PRO A O 1
ATOM 1457 N N . THR A 1 178 ? -7.945 -3.461 -2.398 1 97.19 178 THR A N 1
ATOM 1458 C CA . THR A 1 178 ? -9.234 -4.012 -2.795 1 97.19 178 THR A CA 1
ATOM 1459 C C . THR A 1 178 ? -9.461 -5.383 -2.164 1 97.19 178 THR A C 1
ATOM 1461 O O . THR A 1 178 ? -8.5 -6.105 -1.883 1 97.19 178 THR A O 1
ATOM 1464 N N . ALA A 1 179 ? -10.75 -5.699 -1.931 1 98.12 179 ALA A N 1
ATOM 1465 C CA . ALA A 1 179 ? -11.141 -7.012 -1.417 1 98.12 179 ALA A CA 1
ATOM 1466 C C . ALA A 1 179 ? -12.328 -7.574 -2.188 1 98.12 179 ALA A C 1
ATOM 1468 O O . ALA A 1 179 ? -13.109 -6.82 -2.773 1 98.12 179 ALA A O 1
ATOM 1469 N N . ALA A 1 180 ? -12.422 -8.836 -2.273 1 98.31 180 ALA A N 1
ATOM 1470 C CA . ALA A 1 180 ? -13.539 -9.57 -2.867 1 98.31 180 ALA A CA 1
ATOM 1471 C C . ALA A 1 180 ? -13.742 -10.914 -2.186 1 98.31 180 ALA A C 1
ATOM 1473 O O . ALA A 1 180 ? -12.898 -11.359 -1.403 1 98.31 180 ALA A O 1
ATOM 1474 N N . PHE A 1 181 ? -14.875 -11.547 -2.473 1 98.69 181 PHE A N 1
ATOM 1475 C CA . PHE A 1 181 ? -15.266 -12.719 -1.7 1 98.69 181 PHE A CA 1
ATOM 1476 C C . PHE A 1 181 ? -15.227 -13.977 -2.566 1 98.69 181 PHE A C 1
ATOM 1478 O O . PHE A 1 181 ? -15.586 -13.93 -3.744 1 98.69 181 PHE A O 1
ATOM 1485 N N . ILE A 1 182 ? -14.781 -15 -1.978 1 98.75 182 ILE A N 1
ATOM 1486 C CA . ILE A 1 182 ? -14.938 -16.359 -2.498 1 98.75 182 ILE A CA 1
ATOM 1487 C C . ILE A 1 182 ? -15.891 -17.141 -1.608 1 98.75 182 ILE A C 1
ATOM 1489 O O . ILE A 1 182 ? -16.25 -16.688 -0.516 1 98.75 182 ILE A O 1
ATOM 1493 N N . SER A 1 183 ? -16.312 -18.297 -2.145 1 98.12 183 SER A N 1
ATOM 1494 C CA . SER A 1 183 ? -17.344 -19.062 -1.436 1 98.12 183 SER A CA 1
ATOM 1495 C C . SER A 1 183 ? -16.875 -20.5 -1.184 1 98.12 183 SER A C 1
ATOM 1497 O O . SER A 1 183 ? -16.297 -21.125 -2.064 1 98.12 183 SER A O 1
ATOM 1499 N N . SER A 1 184 ? -17.109 -20.938 0.013 1 97.88 184 SER A N 1
ATOM 1500 C CA . SER A 1 184 ? -16.938 -22.344 0.353 1 97.88 184 SER A CA 1
ATOM 1501 C C . SER A 1 184 ? -18.062 -23.203 -0.223 1 97.88 184 SER A C 1
ATOM 1503 O O . SER A 1 184 ? -19.234 -22.797 -0.198 1 97.88 184 SER A O 1
ATOM 1505 N N . ASN A 1 185 ? -17.734 -24.375 -0.688 1 95.5 185 ASN A N 1
ATOM 1506 C CA . ASN A 1 185 ? -18.766 -25.328 -1.141 1 95.5 185 ASN A CA 1
ATOM 1507 C C . ASN A 1 185 ? -19.281 -26.172 0.011 1 95.5 185 ASN A C 1
ATOM 1509 O O . ASN A 1 185 ? -20.281 -26.891 -0.143 1 95.5 185 ASN A O 1
ATOM 1513 N N . ASN A 1 186 ? -18.719 -26.078 1.14 1 95.38 186 ASN A N 1
ATOM 1514 C CA . ASN A 1 186 ? -19.109 -26.875 2.309 1 95.38 186 ASN A CA 1
ATOM 1515 C C . ASN A 1 186 ? -19.938 -26.047 3.285 1 95.38 186 ASN A C 1
ATOM 1517 O O . ASN A 1 186 ? -20.781 -26.594 4.004 1 95.38 186 ASN A O 1
ATOM 1521 N N . ALA A 1 187 ? -19.672 -24.766 3.316 1 94.94 187 ALA A N 1
ATOM 1522 C CA . ALA A 1 187 ? -20.344 -23.875 4.254 1 94.94 187 ALA A CA 1
ATOM 1523 C C . ALA A 1 187 ? -21.828 -23.703 3.881 1 94.94 187 ALA A C 1
ATOM 1525 O O . ALA A 1 187 ? -22.172 -23.641 2.699 1 94.94 187 ALA A O 1
ATOM 1526 N N . GLU A 1 188 ? -22.625 -23.547 4.902 1 91.56 188 GLU A N 1
ATOM 1527 C CA . GLU A 1 188 ? -24.062 -23.516 4.641 1 91.56 188 GLU A CA 1
ATOM 1528 C C . GLU A 1 188 ? -24.688 -22.219 5.176 1 91.56 188 GLU A C 1
ATOM 1530 O O . GLU A 1 188 ? -25.906 -22.031 5.074 1 91.56 188 GLU A O 1
ATOM 1535 N N . GLU A 1 189 ? -23.922 -21.422 5.852 1 92.69 189 GLU A N 1
ATOM 1536 C CA . GLU A 1 189 ? -24.453 -20.188 6.449 1 92.69 189 GLU A CA 1
ATOM 1537 C C . GLU A 1 189 ? -23.797 -18.953 5.848 1 92.69 189 GLU A C 1
ATOM 1539 O O . GLU A 1 189 ? -22.594 -18.953 5.578 1 92.69 189 GLU A O 1
ATOM 1544 N N . CYS A 1 190 ? -24.625 -17.969 5.688 1 90.94 190 CYS A N 1
ATOM 1545 C CA . CYS A 1 190 ? -24.141 -16.672 5.266 1 90.94 190 CYS A CA 1
ATOM 1546 C C . CYS A 1 190 ? -24.891 -15.555 6.004 1 90.94 190 CYS A C 1
ATOM 1548 O O . CYS A 1 190 ? -25.578 -15.805 6.988 1 90.94 190 CYS A O 1
ATOM 1550 N N . ALA A 1 191 ? -24.719 -14.289 5.566 1 85.31 191 ALA A N 1
ATOM 1551 C CA . ALA A 1 191 ? -25.266 -13.133 6.266 1 85.31 191 ALA A CA 1
ATOM 1552 C C . ALA A 1 191 ? -26.797 -13.18 6.297 1 85.31 191 ALA A C 1
ATOM 1554 O O . ALA A 1 191 ? -27.422 -12.578 7.172 1 85.31 191 ALA A O 1
ATOM 1555 N N . ARG A 1 192 ? -27.375 -13.945 5.43 1 83.06 192 ARG A N 1
ATOM 1556 C CA . ARG A 1 192 ? -28.828 -14 5.309 1 83.06 192 ARG A CA 1
ATOM 1557 C C . ARG A 1 192 ? -29.391 -15.242 5.992 1 83.06 192 ARG A C 1
ATOM 1559 O O . ARG A 1 192 ? -30.609 -15.461 6 1 83.06 192 ARG A O 1
ATOM 1566 N N . GLY A 1 193 ? -28.531 -15.969 6.504 1 89.06 193 GLY A N 1
ATOM 1567 C CA . GLY A 1 193 ? -28.969 -17.219 7.102 1 89.06 193 GLY A CA 1
ATOM 1568 C C . GLY A 1 193 ? -28.453 -18.453 6.375 1 89.06 193 GLY A C 1
ATOM 1569 O O . GLY A 1 193 ? -27.281 -18.5 6.008 1 89.06 193 GLY A O 1
ATOM 1570 N N . LYS A 1 194 ? -29.359 -19.391 6.23 1 87.94 194 LYS A N 1
ATOM 1571 C CA . LYS A 1 194 ? -28.984 -20.625 5.547 1 87.94 194 LYS A CA 1
ATOM 1572 C C . LYS A 1 194 ? -28.938 -20.422 4.035 1 87.94 194 LYS A C 1
ATOM 1574 O O . LYS A 1 194 ? -29.812 -19.766 3.467 1 87.94 194 LYS A O 1
ATOM 1579 N N . GLU A 1 195 ? -27.812 -20.781 3.551 1 84.38 195 GLU A N 1
ATOM 1580 C CA . GLU A 1 195 ? -27.578 -20.656 2.117 1 84.38 195 GLU A CA 1
ATOM 1581 C C . GLU A 1 195 ? -26.859 -21.891 1.56 1 84.38 195 GLU A C 1
ATOM 1583 O O . GLU A 1 195 ? -25.938 -22.406 2.184 1 84.38 195 GLU A O 1
ATOM 1588 N N . LYS A 1 196 ? -27.391 -22.328 0.372 1 82.56 196 LYS A N 1
ATOM 1589 C CA . LYS A 1 196 ? -26.797 -23.547 -0.168 1 82.56 196 LYS A CA 1
ATOM 1590 C C . LYS A 1 196 ? -26.234 -23.312 -1.563 1 82.56 196 LYS A C 1
ATOM 1592 O O . LYS A 1 196 ? -25.641 -24.219 -2.16 1 82.56 196 LYS A O 1
ATOM 1597 N N . GLU A 1 197 ? -26.406 -22.172 -2.066 1 89.75 197 GLU A N 1
ATOM 1598 C CA . GLU A 1 197 ? -26.062 -21.984 -3.473 1 89.75 197 GLU A CA 1
ATOM 1599 C C . GLU A 1 197 ? -24.734 -21.25 -3.625 1 89.75 197 GLU A C 1
ATOM 1601 O O . GLU A 1 197 ? -24.359 -20.844 -4.73 1 89.75 197 GLU A O 1
ATOM 1606 N N . GLY A 1 198 ? -24.031 -20.984 -2.576 1 93.06 198 GLY A N 1
ATOM 1607 C CA . GLY A 1 198 ? -22.781 -20.25 -2.635 1 93.06 198 GLY A CA 1
ATOM 1608 C C . GLY A 1 198 ? -22.984 -18.734 -2.557 1 93.06 198 GLY A C 1
ATOM 1609 O O . GLY A 1 198 ? -24.078 -18.234 -2.838 1 93.06 198 GLY A O 1
ATOM 1610 N N . VAL A 1 199 ? -21.922 -18 -2.193 1 96.25 199 VAL A N 1
ATOM 1611 C CA . VAL A 1 199 ? -22.031 -16.562 -1.956 1 96.25 199 VAL A CA 1
ATOM 1612 C C . VAL A 1 199 ? -20.766 -15.859 -2.461 1 96.25 199 VAL A C 1
ATOM 1614 O O . VAL A 1 199 ? -20.094 -15.164 -1.701 1 96.25 199 VAL A O 1
ATOM 1617 N N . PRO A 1 200 ? -20.453 -16 -3.734 1 97.94 200 PRO A N 1
ATOM 1618 C CA . PRO A 1 200 ? -19.234 -15.375 -4.246 1 97.94 200 PRO A CA 1
ATOM 1619 C C . PRO A 1 200 ? -19.469 -13.953 -4.762 1 97.94 200 PRO A C 1
ATOM 1621 O O . PRO A 1 200 ? -20.609 -13.523 -4.887 1 97.94 200 PRO A O 1
ATOM 1624 N N . THR A 1 201 ? -18.406 -13.188 -4.941 1 98 201 THR A N 1
ATOM 1625 C CA . THR A 1 201 ? -18.453 -11.914 -5.648 1 98 201 THR A CA 1
ATOM 1626 C C . THR A 1 201 ? -18.734 -12.133 -7.133 1 98 201 THR A C 1
ATOM 1628 O O . THR A 1 201 ? -19.672 -11.57 -7.688 1 98 201 THR A O 1
ATOM 1631 N N . LEU A 1 202 ? -17.938 -13.008 -7.766 1 97.75 202 LEU A N 1
ATOM 1632 C CA . LEU A 1 202 ? -18.094 -13.328 -9.18 1 97.75 202 LEU A CA 1
ATOM 1633 C C . LEU A 1 202 ? -19.016 -14.531 -9.367 1 97.75 202 LEU A C 1
ATOM 1635 O O . LEU A 1 202 ? -18.797 -15.586 -8.773 1 97.75 202 LEU A O 1
ATOM 1639 N N . GLU A 1 203 ? -19.969 -14.367 -10.273 1 96.75 203 GLU A N 1
ATOM 1640 C CA . GLU A 1 203 ? -20.875 -15.477 -10.539 1 96.75 203 GLU A CA 1
ATOM 1641 C C . GLU A 1 203 ? -20.125 -16.688 -11.078 1 96.75 203 GLU A C 1
ATOM 1643 O O . GLU A 1 203 ? -20.453 -17.828 -10.742 1 96.75 203 GLU A O 1
ATOM 1648 N N . SER A 1 204 ? -19.125 -16.484 -11.836 1 96.44 204 SER A N 1
ATOM 1649 C CA . SER A 1 204 ? -18.359 -17.562 -12.445 1 96.44 204 SER A CA 1
ATOM 1650 C C . SER A 1 204 ? -17.609 -18.359 -11.383 1 96.44 204 SER A C 1
ATOM 1652 O O . SER A 1 204 ? -17.109 -19.453 -11.664 1 96.44 204 SER A O 1
ATOM 1654 N N . HIS A 1 205 ? -17.453 -17.844 -10.195 1 97.69 205 HIS A N 1
ATOM 1655 C CA . HIS A 1 205 ? -16.766 -18.547 -9.117 1 97.69 205 HIS A CA 1
ATOM 1656 C C . HIS A 1 205 ? -17.703 -19.5 -8.391 1 97.69 205 HIS A C 1
ATOM 1658 O O . HIS A 1 205 ? -17.25 -20.375 -7.648 1 97.69 205 HIS A O 1
ATOM 1664 N N . ARG A 1 206 ? -18.969 -19.297 -8.609 1 96.12 206 ARG A N 1
ATOM 1665 C CA . ARG A 1 206 ? -19.953 -20.062 -7.863 1 96.12 206 ARG A CA 1
ATOM 1666 C C . ARG A 1 206 ? -19.734 -21.562 -8.07 1 96.12 206 ARG A C 1
ATOM 1668 O O . ARG A 1 206 ? -19.672 -22.047 -9.203 1 96.12 206 ARG A O 1
ATOM 1675 N N . SER A 1 207 ? -19.547 -22.375 -7.02 1 94.69 207 SER A N 1
ATOM 1676 C CA . SER A 1 207 ? -19.406 -23.828 -6.945 1 94.69 207 SER A CA 1
ATOM 1677 C C . SER A 1 207 ? -18.031 -24.281 -7.387 1 94.69 207 SER A C 1
ATOM 1679 O O . SER A 1 207 ? -17.75 -25.484 -7.457 1 94.69 207 SER A O 1
ATOM 1681 N N . LYS A 1 208 ? -17.156 -23.359 -7.785 1 96.38 208 LYS A N 1
ATOM 1682 C CA . LYS A 1 208 ? -15.789 -23.75 -8.102 1 96.38 208 LYS A CA 1
ATOM 1683 C C . LYS A 1 208 ? -14.992 -24.047 -6.836 1 96.38 208 LYS A C 1
ATOM 1685 O O . LYS A 1 208 ? -15.383 -23.641 -5.742 1 96.38 208 LYS A O 1
ATOM 1690 N N . ASP A 1 209 ? -13.969 -24.766 -7.098 1 96.38 209 ASP A N 1
ATOM 1691 C CA . ASP A 1 209 ? -13.062 -25.047 -5.988 1 96.38 209 ASP A CA 1
ATOM 1692 C C . ASP A 1 209 ? -12.547 -23.734 -5.371 1 96.38 209 ASP A C 1
ATOM 1694 O O . ASP A 1 209 ? -12.211 -22.797 -6.086 1 96.38 209 ASP A O 1
ATOM 1698 N N . ILE A 1 210 ? -12.484 -23.688 -4.023 1 98 210 ILE A N 1
ATOM 1699 C CA . ILE A 1 210 ? -12.195 -22.453 -3.295 1 98 210 ILE A CA 1
ATOM 1700 C C . ILE A 1 210 ? -10.781 -21.984 -3.623 1 98 210 ILE A C 1
ATOM 1702 O O . ILE A 1 210 ? -10.523 -20.781 -3.686 1 98 210 ILE A O 1
ATOM 1706 N N . GLU A 1 211 ? -9.867 -22.922 -3.816 1 97.81 211 GLU A N 1
ATOM 1707 C CA . GLU A 1 211 ? -8.5 -22.578 -4.188 1 97.81 211 GLU A CA 1
ATOM 1708 C C . GLU A 1 211 ? -8.453 -21.859 -5.535 1 97.81 211 GLU A C 1
ATOM 1710 O O . GLU A 1 211 ? -7.754 -20.859 -5.688 1 97.81 211 GLU A O 1
ATOM 1715 N N . THR A 1 212 ? -9.211 -22.375 -6.461 1 97.38 212 THR A N 1
ATOM 1716 C CA . THR A 1 212 ? -9.266 -21.797 -7.797 1 97.38 212 THR A CA 1
ATOM 1717 C C . THR A 1 212 ? -9.844 -20.391 -7.75 1 97.38 212 THR A C 1
ATOM 1719 O O . THR A 1 212 ? -9.367 -19.484 -8.445 1 97.38 212 THR A O 1
ATOM 1722 N N . GLN A 1 213 ? -10.883 -20.219 -6.945 1 98.38 213 GLN A N 1
ATOM 1723 C CA . GLN A 1 213 ? -11.453 -18.891 -6.77 1 98.38 213 GLN A CA 1
ATOM 1724 C C . GLN A 1 213 ? -10.398 -17.891 -6.281 1 98.38 213 GLN A C 1
ATOM 1726 O O . GLN A 1 213 ? -10.281 -16.797 -6.816 1 98.38 213 GLN A O 1
ATOM 1731 N N . ALA A 1 214 ? -9.641 -18.328 -5.27 1 98.62 214 ALA A N 1
ATOM 1732 C CA . ALA A 1 214 ? -8.633 -17.469 -4.66 1 98.62 214 ALA A CA 1
ATOM 1733 C C . ALA A 1 214 ? -7.535 -17.125 -5.66 1 98.62 214 ALA A C 1
ATOM 1735 O O . ALA A 1 214 ? -7.156 -15.953 -5.793 1 98.62 214 ALA A O 1
ATOM 1736 N N . LYS A 1 215 ? -7.051 -18.141 -6.398 1 98.19 215 LYS A N 1
ATOM 1737 C CA . LYS A 1 215 ? -6.043 -17.906 -7.43 1 98.19 215 LYS A CA 1
ATOM 1738 C C . LYS A 1 215 ? -6.516 -16.859 -8.43 1 98.19 215 LYS A C 1
ATOM 1740 O O . LYS A 1 215 ? -5.758 -15.953 -8.789 1 98.19 215 LYS A O 1
ATOM 1745 N N . ASP A 1 216 ? -7.715 -17.031 -8.828 1 97.94 216 ASP A N 1
ATOM 1746 C CA . ASP A 1 216 ? -8.297 -16.156 -9.852 1 97.94 216 ASP A CA 1
ATOM 1747 C C . ASP A 1 216 ? -8.352 -14.711 -9.367 1 97.94 216 ASP A C 1
ATOM 1749 O O . ASP A 1 216 ? -7.949 -13.797 -10.086 1 97.94 216 ASP A O 1
ATOM 1753 N N . LEU A 1 217 ? -8.789 -14.523 -8.141 1 98.31 217 LEU A N 1
ATOM 1754 C CA . LEU A 1 217 ? -8.93 -13.172 -7.617 1 98.31 217 LEU A CA 1
ATOM 1755 C C . LEU A 1 217 ? -7.562 -12.516 -7.434 1 98.31 217 LEU A C 1
ATOM 1757 O O . LEU A 1 217 ? -7.387 -11.344 -7.758 1 98.31 217 LEU A O 1
ATOM 1761 N N . PHE A 1 218 ? -6.621 -13.242 -6.906 1 97.44 218 PHE A N 1
ATOM 1762 C CA . PHE A 1 218 ? -5.281 -12.68 -6.77 1 97.44 218 PHE A CA 1
ATOM 1763 C C . PHE A 1 218 ? -4.695 -12.344 -8.141 1 97.44 218 PHE A C 1
ATOM 1765 O O . PHE A 1 218 ? -4.035 -11.312 -8.297 1 97.44 218 PHE A O 1
ATOM 1772 N N . LYS A 1 219 ? -4.969 -13.211 -9.078 1 95.75 219 LYS A N 1
ATOM 1773 C CA . LYS A 1 219 ? -4.512 -12.953 -10.438 1 95.75 219 LYS A CA 1
ATOM 1774 C C . LYS A 1 219 ? -5.117 -11.664 -10.992 1 95.75 219 LYS A C 1
ATOM 1776 O O . LYS A 1 219 ? -4.453 -10.93 -11.719 1 95.75 219 LYS A O 1
ATOM 1781 N N . GLU A 1 220 ? -6.367 -11.438 -10.578 1 94.69 220 GLU A N 1
ATOM 1782 C CA . GLU A 1 220 ? -7.059 -10.242 -11.039 1 94.69 220 GLU A CA 1
ATOM 1783 C C . GLU A 1 220 ? -6.562 -9 -10.305 1 94.69 220 GLU A C 1
ATOM 1785 O O . GLU A 1 220 ? -7.004 -7.883 -10.586 1 94.69 220 GLU A O 1
ATOM 1790 N N . GLY A 1 221 ? -5.715 -9.18 -9.359 1 93.75 221 GLY A N 1
ATOM 1791 C CA . GLY A 1 221 ? -5.098 -8.047 -8.695 1 93.75 221 GLY A CA 1
ATOM 1792 C C . GLY A 1 221 ? -5.758 -7.703 -7.371 1 93.75 221 GLY A C 1
ATOM 1793 O O . GLY A 1 221 ? -5.43 -6.691 -6.75 1 93.75 221 GLY A O 1
ATOM 1794 N N . ILE A 1 222 ? -6.672 -8.508 -6.906 1 97.56 222 ILE A N 1
ATOM 1795 C CA . ILE A 1 222 ? -7.34 -8.266 -5.629 1 97.56 222 ILE A CA 1
ATOM 1796 C C . ILE A 1 222 ? -6.336 -8.414 -4.488 1 97.56 222 ILE A C 1
ATOM 1798 O O . ILE A 1 222 ? -5.523 -9.344 -4.484 1 97.56 222 ILE A O 1
ATOM 1802 N N . ASP A 1 223 ? -6.406 -7.5 -3.553 1 97.44 223 ASP A N 1
ATOM 1803 C CA . ASP A 1 223 ? -5.434 -7.469 -2.467 1 97.44 223 ASP A CA 1
ATOM 1804 C C . ASP A 1 223 ? -5.832 -8.414 -1.34 1 97.44 223 ASP A C 1
ATOM 1806 O O . ASP A 1 223 ? -4.969 -9.008 -0.683 1 97.44 223 ASP A O 1
ATOM 1810 N N . THR A 1 224 ? -7.117 -8.5 -1.062 1 98.5 224 THR A N 1
ATOM 1811 C CA . THR A 1 224 ? -7.586 -9.367 0.013 1 98.5 224 THR A CA 1
ATOM 1812 C C . THR A 1 224 ? -8.719 -10.266 -0.474 1 98.5 224 THR A C 1
ATOM 1814 O O . THR A 1 224 ? -9.695 -9.781 -1.055 1 98.5 224 THR A O 1
ATOM 1817 N N . VAL A 1 225 ? -8.555 -11.531 -0.26 1 98.88 225 VAL A N 1
ATOM 1818 C CA . VAL A 1 225 ? -9.578 -12.516 -0.597 1 98.88 225 VAL A CA 1
ATOM 1819 C C . VAL A 1 225 ? -10.258 -13.008 0.677 1 98.88 225 VAL A C 1
ATOM 1821 O O . VAL A 1 225 ? -9.594 -13.5 1.593 1 98.88 225 VAL A O 1
ATOM 1824 N N . LEU A 1 226 ? -11.586 -12.859 0.722 1 98.81 226 LEU A N 1
ATOM 1825 C CA . LEU A 1 226 ? -12.359 -13.211 1.909 1 98.81 226 LEU A CA 1
ATOM 1826 C C . LEU A 1 226 ? -13.297 -14.375 1.621 1 98.81 226 LEU A C 1
ATOM 1828 O O . LEU A 1 226 ? -13.961 -14.406 0.579 1 98.81 226 LEU A O 1
ATOM 1832 N N . ILE A 1 227 ? -13.344 -15.305 2.506 1 98.81 227 ILE A N 1
ATOM 1833 C CA . ILE A 1 227 ? -14.375 -16.328 2.416 1 98.81 227 ILE A CA 1
ATOM 1834 C C . ILE A 1 227 ? -15.695 -15.789 2.959 1 98.81 227 ILE A C 1
ATOM 1836 O O . ILE A 1 227 ? -15.766 -15.375 4.121 1 98.81 227 ILE A O 1
ATOM 1840 N N . SER A 1 228 ? -16.656 -15.875 2.201 1 97.94 228 SER A N 1
ATOM 1841 C CA . SER A 1 228 ? -17.891 -15.164 2.52 1 97.94 228 SER A CA 1
ATOM 1842 C C . SE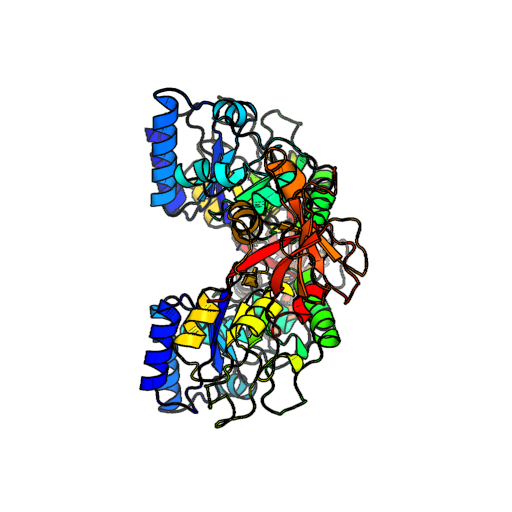R A 1 228 ? -18.781 -15.984 3.453 1 97.94 228 SER A C 1
ATOM 1844 O O . SER A 1 228 ? -19.422 -15.438 4.348 1 97.94 228 SER A O 1
ATOM 1846 N N . ASN A 1 229 ? -18.844 -17.297 3.168 1 97.12 229 ASN A N 1
ATOM 1847 C CA . ASN A 1 229 ? -19.812 -18.094 3.904 1 97.12 229 ASN A CA 1
ATOM 1848 C C . ASN A 1 229 ? -19.141 -18.969 4.961 1 97.12 229 ASN A C 1
ATOM 1850 O O . ASN A 1 229 ? -17.938 -19.188 4.898 1 97.12 229 ASN A O 1
ATOM 1854 N N . CYS A 1 230 ? -20.031 -19.359 5.891 1 94.94 230 CYS A N 1
ATOM 1855 C CA . CYS A 1 230 ? -19.578 -20.125 7.035 1 94.94 230 CYS A CA 1
ATOM 1856 C C . CYS A 1 230 ? -20.234 -21.516 7.059 1 94.94 230 CYS A C 1
ATOM 1858 O O . CYS A 1 230 ? -21.375 -21.656 6.637 1 94.94 230 CYS A O 1
ATOM 1860 N N . PHE A 1 231 ? -19.531 -22.625 7.648 1 96.56 231 PHE A N 1
ATOM 1861 C CA . PHE A 1 231 ? -18.094 -22.578 7.871 1 96.56 231 PHE A CA 1
ATOM 1862 C C . PHE A 1 231 ? -17.359 -23.438 6.844 1 96.56 231 PHE A C 1
ATOM 1864 O O . PHE A 1 231 ? -17.75 -24.578 6.586 1 96.56 231 PHE A O 1
ATOM 1871 N N . PRO A 1 232 ? -16.344 -22.875 6.207 1 97.81 232 PRO A N 1
ATOM 1872 C CA . PRO A 1 232 ? -15.531 -23.734 5.34 1 97.81 232 PRO A CA 1
ATOM 1873 C C . PRO A 1 232 ? -14.891 -24.891 6.09 1 97.81 232 PRO A C 1
ATOM 1875 O O . PRO A 1 232 ? -14.688 -24.812 7.305 1 97.81 232 PRO A O 1
ATOM 1878 N N . SER A 1 233 ? -14.641 -25.938 5.445 1 97.5 233 SER A N 1
ATOM 1879 C CA . SER A 1 233 ? -13.922 -27.062 6.051 1 97.5 233 SER A CA 1
ATOM 1880 C C . SER A 1 233 ? -12.469 -26.688 6.32 1 97.5 233 SER A C 1
ATOM 1882 O O . SER A 1 233 ? -11.945 -25.734 5.75 1 97.5 233 SER A O 1
ATOM 1884 N N . GLU A 1 234 ? -11.859 -27.453 7.215 1 97.56 234 GLU A N 1
ATOM 1885 C CA . GLU A 1 234 ? -10.438 -27.266 7.48 1 97.56 234 GLU A CA 1
ATOM 1886 C C . GLU A 1 234 ? -9.609 -27.422 6.211 1 97.56 234 GLU A C 1
ATOM 1888 O O . GLU A 1 234 ? -8.633 -26.688 6.004 1 97.56 234 GLU A O 1
ATOM 1893 N N . THR A 1 235 ? -10.031 -28.375 5.398 1 97.56 235 THR A N 1
ATOM 1894 C CA . THR A 1 235 ? -9.359 -28.609 4.121 1 97.56 235 THR A CA 1
ATOM 1895 C C . THR A 1 235 ? -9.43 -27.359 3.25 1 97.56 235 THR A C 1
ATOM 1897 O O . THR A 1 235 ? -8.43 -26.969 2.637 1 97.56 235 THR A O 1
ATOM 1900 N N . GLU A 1 236 ? -10.555 -26.734 3.221 1 98.06 236 GLU A N 1
ATOM 1901 C CA . GLU A 1 236 ? -10.719 -25.531 2.424 1 98.06 236 GLU A CA 1
ATOM 1902 C C . GLU A 1 236 ? -9.883 -24.375 2.979 1 98.06 236 GLU A C 1
ATOM 1904 O O . GLU A 1 236 ? -9.273 -23.625 2.217 1 98.06 236 GLU A O 1
ATOM 1909 N N . LEU A 1 237 ? -9.852 -24.266 4.312 1 98.5 237 LEU A N 1
ATOM 1910 C CA . LEU A 1 237 ? -9.008 -23.234 4.93 1 98.5 237 LEU A CA 1
ATOM 1911 C C . LEU A 1 237 ? -7.547 -23.438 4.547 1 98.5 237 LEU A C 1
ATOM 1913 O O . LEU A 1 237 ? -6.863 -22.484 4.18 1 98.5 237 LEU A O 1
ATOM 1917 N N . LYS A 1 238 ? -7.141 -24.656 4.613 1 97.88 238 LYS A N 1
ATOM 1918 C CA . LYS A 1 238 ? -5.762 -24.984 4.266 1 97.88 238 LYS A CA 1
ATOM 1919 C C . LYS A 1 238 ? -5.473 -24.672 2.801 1 97.88 238 LYS A C 1
ATOM 1921 O O . LYS A 1 238 ? -4.422 -24.109 2.477 1 97.88 238 LYS A O 1
ATOM 1926 N N . LYS A 1 239 ? -6.383 -25.016 1.948 1 97.25 239 LYS A N 1
ATOM 1927 C CA . LYS A 1 239 ? -6.234 -24.75 0.521 1 97.25 239 LYS A CA 1
ATOM 1928 C C . LYS A 1 239 ? -6.031 -23.266 0.26 1 97.25 239 LYS A C 1
ATOM 1930 O O . LYS A 1 239 ? -5.117 -22.875 -0.47 1 97.25 239 LYS A O 1
ATOM 1935 N N . VAL A 1 240 ? -6.828 -22.438 0.862 1 98.44 240 VAL A N 1
ATOM 1936 C CA . VAL A 1 240 ? -6.758 -21 0.644 1 98.44 240 VAL A CA 1
ATOM 1937 C C . VAL A 1 240 ? -5.461 -20.453 1.234 1 98.44 240 VAL A C 1
ATOM 1939 O O . VAL A 1 240 ? -4.805 -19.594 0.625 1 98.44 240 VAL A O 1
ATOM 1942 N N . SER A 1 241 ? -5.09 -20.953 2.398 1 98.31 241 SER A N 1
ATOM 1943 C CA . SER A 1 241 ? -3.896 -20.484 3.096 1 98.31 241 SER A CA 1
ATOM 1944 C C . SER A 1 241 ? -2.641 -20.734 2.271 1 98.31 241 SER A C 1
ATOM 1946 O O . SER A 1 241 ? -1.662 -20 2.371 1 98.31 241 SER A O 1
ATOM 1948 N N . LYS A 1 242 ? -2.637 -21.688 1.394 1 97.06 242 LYS A N 1
ATOM 1949 C CA . LYS A 1 242 ? -1.439 -22.125 0.678 1 97.06 242 LYS A CA 1
ATOM 1950 C C . LYS A 1 242 ? -1.355 -21.469 -0.699 1 97.06 242 LYS A C 1
ATOM 1952 O O . LYS A 1 242 ? -0.346 -21.609 -1.395 1 97.06 242 LYS A O 1
ATOM 1957 N N . VAL A 1 243 ? -2.385 -20.812 -1.037 1 97.31 243 VAL A N 1
ATOM 1958 C CA . VAL A 1 243 ? -2.383 -20.172 -2.348 1 97.31 243 VAL A CA 1
ATOM 1959 C C . VAL A 1 243 ? -1.255 -19.141 -2.418 1 97.31 243 VAL A C 1
ATOM 1961 O O . VAL A 1 243 ? -1.103 -18.328 -1.515 1 97.31 243 VAL A O 1
ATOM 1964 N N . ASN A 1 244 ? -0.381 -19.297 -3.453 1 95.56 244 ASN A N 1
ATOM 1965 C CA . ASN A 1 244 ? 0.6 -18.25 -3.729 1 95.56 244 ASN A CA 1
ATOM 1966 C C . ASN A 1 244 ? -0.074 -16.938 -4.148 1 95.56 244 ASN A C 1
ATOM 1968 O O . ASN A 1 244 ? -0.785 -16.906 -5.152 1 95.56 244 ASN A O 1
ATOM 1972 N N . ARG A 1 245 ? 0.096 -15.984 -3.479 1 94.69 245 ARG A N 1
ATOM 1973 C CA . ARG A 1 245 ? -0.673 -14.758 -3.674 1 94.69 245 ARG A CA 1
ATOM 1974 C C . ARG A 1 245 ? 0.032 -13.82 -4.645 1 94.69 245 ARG A C 1
ATOM 1976 O O . ARG A 1 245 ? -0.544 -12.82 -5.074 1 94.69 245 ARG A O 1
ATOM 1983 N N . SER A 1 246 ? 1.259 -14.148 -5.066 1 92.38 246 SER A N 1
ATOM 1984 C CA . SER A 1 246 ? 2.057 -13.258 -5.906 1 92.38 246 SER A CA 1
ATOM 1985 C C . SER A 1 246 ? 2.209 -13.812 -7.316 1 92.38 246 SER A C 1
ATOM 1987 O O . SER A 1 246 ? 2.414 -13.062 -8.266 1 92.38 246 SER A O 1
ATOM 1989 N N . VAL A 1 247 ? 2.186 -15.133 -7.414 1 95 247 VAL A N 1
ATOM 1990 C CA . VAL A 1 247 ? 2.385 -15.789 -8.703 1 95 247 VAL A CA 1
ATOM 1991 C C . VAL A 1 247 ? 1.301 -16.844 -8.914 1 95 247 VAL A C 1
ATOM 1993 O O . VAL A 1 247 ? 0.965 -17.594 -7.992 1 95 247 VAL A O 1
ATOM 1996 N N . LEU A 1 248 ? 0.786 -16.828 -10.117 1 97.12 248 LEU A N 1
ATOM 1997 C CA . LEU A 1 248 ? -0.199 -17.844 -10.445 1 97.12 248 LEU A CA 1
ATOM 1998 C C . LEU A 1 248 ? 0.445 -19.234 -10.477 1 97.12 248 LEU A C 1
ATOM 2000 O O . LEU A 1 248 ? 1.41 -19.453 -11.211 1 97.12 248 LEU A O 1
ATOM 2004 N N . GLU A 1 249 ? -0.03 -20.109 -9.625 1 97.62 249 GLU A N 1
ATOM 2005 C CA . GLU A 1 249 ? 0.4 -21.516 -9.641 1 97.62 249 GLU A CA 1
ATOM 2006 C C . GLU A 1 249 ? -0.665 -22.406 -10.258 1 97.62 249 GLU A C 1
ATOM 2008 O O . GLU A 1 249 ? -1.779 -22.516 -9.734 1 97.62 249 GLU A O 1
ATOM 2013 N N . LEU A 1 250 ? -0.294 -23.062 -11.328 1 98.12 250 LEU A N 1
ATOM 2014 C CA . LEU A 1 250 ? -1.21 -23.969 -12.016 1 98.12 250 LEU A CA 1
ATOM 2015 C C . LEU A 1 250 ? -0.988 -25.406 -11.578 1 98.12 250 LEU A C 1
ATOM 2017 O O . LEU A 1 250 ? 0.148 -25.891 -11.555 1 98.12 250 LEU A O 1
ATOM 2021 N N . LYS A 1 251 ? -2.094 -26.031 -11.227 1 97.81 251 LYS A N 1
ATOM 2022 C CA . LYS A 1 251 ? -2.018 -27.453 -10.883 1 97.81 251 LYS A CA 1
ATOM 2023 C C . LYS A 1 251 ? -1.984 -28.328 -12.141 1 97.81 251 LYS A C 1
ATOM 2025 O O . LYS A 1 251 ? -2.725 -28.078 -13.094 1 97.81 251 LYS A O 1
ATOM 2030 N N . ALA A 1 252 ? -1.122 -29.344 -12.086 1 98.25 252 ALA A N 1
ATOM 2031 C CA . ALA A 1 252 ? -0.987 -30.172 -13.281 1 98.25 252 ALA A CA 1
ATOM 2032 C C . ALA A 1 252 ? -0.846 -31.656 -12.914 1 98.25 252 ALA A C 1
ATOM 2034 O O . ALA A 1 252 ? -0.253 -31.984 -11.883 1 98.25 252 ALA A O 1
ATOM 2035 N N . ASP A 1 253 ? -1.457 -32.469 -13.711 1 98.38 253 ASP A N 1
ATOM 2036 C CA . ASP A 1 253 ? -1.161 -33.906 -13.727 1 98.38 253 ASP A CA 1
ATOM 2037 C C . ASP A 1 253 ? 0.035 -34.219 -14.625 1 98.38 253 ASP A C 1
ATOM 2039 O O . ASP A 1 253 ? 0.006 -33.938 -15.82 1 98.38 253 ASP A O 1
ATOM 2043 N N . LEU A 1 254 ? 1.034 -34.812 -14.016 1 98.31 254 LEU A N 1
ATOM 2044 C CA . LEU A 1 254 ? 2.25 -35.062 -14.781 1 98.31 254 LEU A CA 1
ATOM 2045 C C . LEU A 1 254 ? 2.178 -36.406 -15.5 1 98.31 254 LEU A C 1
ATOM 2047 O O . LEU A 1 254 ? 1.631 -37.344 -14.969 1 98.31 254 LEU A O 1
ATOM 2051 N N . ASN A 1 255 ? 2.652 -36.406 -16.672 1 97.94 255 ASN A N 1
ATOM 2052 C CA . ASN A 1 255 ? 2.803 -37.656 -17.438 1 97.94 255 ASN A CA 1
ATOM 2053 C C . ASN A 1 255 ? 3.783 -38.594 -16.766 1 97.94 255 ASN A C 1
ATOM 2055 O O . ASN A 1 255 ? 4.922 -38.219 -16.484 1 97.94 255 ASN A O 1
ATOM 2059 N N . PRO A 1 256 ? 3.367 -39.844 -16.484 1 97.31 256 PRO A N 1
ATOM 2060 C CA . PRO A 1 256 ? 4.262 -40.812 -15.828 1 97.31 256 PRO A CA 1
ATOM 2061 C C . PRO A 1 256 ? 5.535 -41.062 -16.641 1 97.31 256 PRO A C 1
ATOM 2063 O O . PRO A 1 256 ? 6.551 -41.469 -16.062 1 97.31 256 PRO A O 1
ATOM 2066 N N . LYS A 1 257 ? 5.5 -40.812 -17.891 1 97.69 257 LYS A N 1
ATOM 2067 C CA . LYS A 1 257 ? 6.656 -41.062 -18.75 1 97.69 257 LYS A CA 1
ATOM 2068 C C . LYS A 1 257 ? 7.59 -39.844 -18.766 1 97.69 257 LYS A C 1
ATOM 2070 O O . LYS A 1 257 ? 8.68 -39.906 -19.344 1 97.69 257 LYS A O 1
ATOM 2075 N N . ALA A 1 258 ? 7.156 -38.75 -18.219 1 97.81 258 ALA A N 1
ATOM 2076 C CA . ALA A 1 258 ? 8.008 -37.562 -18.188 1 97.81 258 ALA A CA 1
ATOM 2077 C C . ALA A 1 258 ? 9.344 -37.875 -17.5 1 97.81 258 ALA A C 1
ATOM 2079 O O . ALA A 1 258 ? 9.375 -38.5 -16.453 1 97.81 258 ALA A O 1
ATOM 2080 N N . THR A 1 259 ? 10.438 -37.406 -18.062 1 97.94 259 THR A N 1
ATOM 2081 C CA . THR A 1 259 ? 11.766 -37.625 -17.516 1 97.94 259 THR A CA 1
ATOM 2082 C C . THR A 1 259 ? 12 -36.75 -16.297 1 97.94 259 THR A C 1
ATOM 2084 O O . THR A 1 259 ? 11.227 -35.812 -16.031 1 97.94 259 THR A O 1
ATOM 2087 N N . LEU A 1 260 ? 13.086 -37.062 -15.586 1 97.38 260 LEU A N 1
ATOM 2088 C CA . LEU A 1 260 ? 13.422 -36.281 -14.398 1 97.38 260 LEU A CA 1
ATOM 2089 C C . LEU A 1 260 ? 13.703 -34.844 -14.75 1 97.38 260 LEU A C 1
ATOM 2091 O O . LEU A 1 260 ? 13.289 -33.906 -14.031 1 97.38 260 LEU A O 1
ATOM 2095 N N . VAL A 1 261 ? 14.398 -34.656 -15.844 1 97.69 261 VAL A N 1
ATOM 2096 C CA . VAL A 1 261 ? 14.742 -33.312 -16.266 1 97.69 261 VAL A CA 1
ATOM 2097 C C . VAL A 1 261 ? 13.469 -32.531 -16.641 1 97.69 261 VAL A C 1
ATOM 2099 O O . VAL A 1 261 ? 13.328 -31.359 -16.328 1 97.69 261 VAL A O 1
ATOM 2102 N N . GLU A 1 262 ? 12.555 -33.219 -17.328 1 98.38 262 GLU A N 1
ATOM 2103 C CA . GLU A 1 262 ? 11.289 -32.594 -17.703 1 98.38 262 GLU A CA 1
ATOM 2104 C C . GLU A 1 262 ? 10.484 -32.219 -16.453 1 98.38 262 GLU A C 1
ATOM 2106 O O . GLU A 1 262 ? 9.914 -31.125 -16.391 1 98.38 262 GLU A O 1
ATOM 2111 N N . LYS A 1 263 ? 10.461 -33.062 -15.531 1 98.12 263 LYS A N 1
ATOM 2112 C CA . LYS A 1 263 ? 9.773 -32.781 -14.281 1 98.12 263 LYS A CA 1
ATOM 2113 C C . LYS A 1 263 ? 10.414 -31.578 -13.562 1 98.12 263 LYS A C 1
ATOM 2115 O O . LYS A 1 263 ? 9.711 -30.719 -13.016 1 98.12 263 LYS A O 1
ATOM 2120 N N . GLU A 1 264 ? 11.719 -31.562 -13.516 1 97.31 264 GLU A N 1
ATOM 2121 C CA . GLU A 1 264 ? 12.438 -30.438 -12.93 1 97.31 264 GLU A CA 1
ATOM 2122 C C . GLU A 1 264 ? 12.062 -29.125 -13.633 1 97.31 264 GLU A C 1
ATOM 2124 O O . GLU A 1 264 ? 11.82 -28.125 -12.977 1 97.31 264 GLU A O 1
ATOM 2129 N N . ILE A 1 265 ? 12.016 -29.156 -14.953 1 97.62 265 ILE A N 1
ATOM 2130 C CA . ILE A 1 265 ? 11.648 -27.984 -15.727 1 97.62 265 ILE A CA 1
ATOM 2131 C C . ILE A 1 265 ? 10.242 -27.516 -15.336 1 97.62 265 ILE A C 1
ATOM 2133 O O . ILE A 1 265 ? 10.023 -26.328 -15.094 1 97.62 265 ILE A O 1
ATOM 2137 N N . ILE A 1 266 ? 9.359 -28.469 -15.227 1 98.31 266 ILE A N 1
ATOM 2138 C CA . ILE A 1 266 ? 7.957 -28.156 -14.961 1 98.31 266 ILE A CA 1
ATOM 2139 C C . ILE A 1 266 ? 7.82 -27.562 -13.562 1 98.31 266 ILE A C 1
ATOM 2141 O O . ILE A 1 266 ? 7.211 -26.5 -13.383 1 98.31 266 ILE A O 1
ATOM 2145 N N . LEU A 1 267 ? 8.469 -28.125 -12.562 1 97.19 267 LEU A N 1
ATOM 2146 C CA . LEU A 1 267 ? 8.078 -27.906 -11.172 1 97.19 267 LEU A CA 1
ATOM 2147 C C . LEU A 1 267 ? 9.047 -26.953 -10.484 1 97.19 267 LEU A C 1
ATOM 2149 O O . LEU A 1 267 ? 8.695 -26.328 -9.477 1 97.19 267 LEU A O 1
ATOM 2153 N N . GLU A 1 268 ? 10.234 -26.797 -10.977 1 93.69 268 GLU A N 1
ATOM 2154 C CA . GLU A 1 268 ? 11.258 -26.125 -10.18 1 93.69 268 GLU A CA 1
ATOM 2155 C C . GLU A 1 268 ? 11.625 -24.766 -10.781 1 93.69 268 GLU A C 1
ATOM 2157 O O . GLU A 1 268 ? 12.555 -24.109 -10.32 1 93.69 268 GLU A O 1
ATOM 2162 N N . ASN A 1 269 ? 10.961 -24.391 -11.812 1 92.88 269 ASN A N 1
ATOM 2163 C CA . ASN A 1 269 ? 11.281 -23.109 -12.445 1 92.88 269 ASN A CA 1
ATOM 2164 C C . ASN A 1 269 ? 10.156 -22.094 -12.258 1 92.88 269 ASN A C 1
ATOM 2166 O O . ASN A 1 269 ? 8.977 -22.469 -12.203 1 92.88 269 ASN A O 1
ATOM 2170 N N . LEU A 1 270 ? 10.586 -20.797 -12.031 1 94.12 270 LEU A N 1
ATOM 2171 C CA . LEU A 1 270 ? 9.68 -19.688 -12.281 1 94.12 270 LEU A CA 1
ATOM 2172 C C . LEU A 1 270 ? 9.555 -19.406 -13.773 1 94.12 270 LEU A C 1
ATOM 2174 O O . LEU A 1 270 ? 10.5 -18.938 -14.406 1 94.12 270 LEU A O 1
ATOM 2178 N N . HIS A 1 271 ? 8.422 -19.766 -14.312 1 95.31 271 HIS A N 1
ATOM 2179 C CA . HIS A 1 271 ? 8.195 -19.578 -15.742 1 95.31 271 HIS A CA 1
ATOM 2180 C C . HIS A 1 271 ? 7.668 -18.172 -16.031 1 95.31 271 HIS A C 1
ATOM 2182 O O . HIS A 1 271 ? 7.113 -17.516 -15.141 1 95.31 271 HIS A O 1
ATOM 2188 N N . PHE A 1 272 ? 7.914 -17.672 -17.172 1 94.25 272 PHE A N 1
ATOM 2189 C CA . PHE A 1 272 ? 7.211 -16.484 -17.641 1 94.25 272 PHE A CA 1
ATOM 2190 C C . PHE A 1 272 ? 6.863 -16.625 -19.125 1 94.25 272 PHE A C 1
ATOM 2192 O O . PHE A 1 272 ? 7.621 -17.234 -19.891 1 94.25 272 PHE A O 1
ATOM 2199 N N . ASN A 1 273 ? 5.684 -16.094 -19.469 1 95.19 273 ASN A N 1
ATOM 2200 C CA . ASN A 1 273 ? 5.207 -16.125 -20.859 1 95.19 273 ASN A CA 1
ATOM 2201 C C . ASN A 1 273 ? 6.039 -15.227 -21.75 1 95.19 273 ASN A C 1
ATOM 2203 O O . ASN A 1 273 ? 6.281 -14.062 -21.422 1 95.19 273 ASN A O 1
ATOM 2207 N N . ARG A 1 274 ? 6.355 -15.797 -22.844 1 91.62 274 ARG A N 1
ATOM 2208 C CA . ARG A 1 274 ? 7.102 -15 -23.828 1 91.62 274 ARG A CA 1
ATOM 2209 C C . ARG A 1 274 ? 6.297 -13.789 -24.266 1 91.62 274 ARG A C 1
ATOM 2211 O O . ARG A 1 274 ? 5.066 -13.852 -24.359 1 91.62 274 ARG A O 1
ATOM 2218 N N . GLY A 1 275 ? 7.023 -12.688 -24.578 1 91.38 275 GLY A N 1
ATOM 2219 C CA . GLY A 1 275 ? 6.391 -11.406 -24.859 1 91.38 275 GLY A CA 1
ATOM 2220 C C . GLY A 1 275 ? 5.648 -11.398 -26.188 1 91.38 275 GLY A C 1
ATOM 2221 O O . GLY A 1 275 ? 4.641 -10.695 -26.328 1 91.38 275 GLY A O 1
ATOM 2222 N N . ASP A 1 276 ? 6.254 -12.07 -27.156 1 91.31 276 ASP A N 1
ATOM 2223 C CA . ASP A 1 276 ? 5.543 -12.18 -28.422 1 91.31 276 ASP A CA 1
ATOM 2224 C C . ASP A 1 276 ? 4.531 -13.32 -28.391 1 91.31 276 ASP A C 1
ATOM 2226 O O . ASP A 1 276 ? 4.879 -14.477 -28.656 1 91.31 276 ASP A O 1
ATOM 2230 N N . ILE A 1 277 ? 3.34 -12.977 -28.234 1 89.56 277 ILE A N 1
ATOM 2231 C CA . ILE A 1 277 ? 2.285 -13.922 -27.891 1 89.56 277 ILE A CA 1
ATOM 2232 C C . ILE A 1 277 ? 1.621 -14.438 -29.156 1 89.56 277 ILE A C 1
ATOM 2234 O O . ILE A 1 277 ? 1.656 -13.773 -30.203 1 89.56 277 ILE A O 1
ATOM 2238 N N . ASN A 1 278 ? 1.147 -15.664 -29.094 1 90.12 278 ASN A N 1
ATOM 2239 C CA . ASN A 1 278 ? 0.269 -16.266 -30.094 1 90.12 278 ASN A CA 1
ATOM 2240 C C . ASN A 1 278 ? -0.968 -16.891 -29.453 1 90.12 278 ASN A C 1
ATOM 2242 O O . ASN A 1 278 ? -1.103 -16.891 -28.219 1 90.12 278 ASN A O 1
ATOM 2246 N N . SER A 1 279 ? -1.919 -17.359 -30.281 1 93 279 SER A N 1
ATOM 2247 C CA . SER A 1 279 ? -3.186 -17.859 -29.75 1 93 279 SER A CA 1
ATOM 2248 C C . SER A 1 279 ? -3.129 -19.359 -29.484 1 93 279 SER A C 1
ATOM 2250 O O . SER A 1 279 ? -4.113 -19.953 -29.047 1 93 279 SER A O 1
ATOM 2252 N N . TYR A 1 280 ? -1.966 -19.969 -29.625 1 95.56 280 TYR A N 1
ATOM 2253 C CA . TYR A 1 280 ? -1.926 -21.422 -29.578 1 95.56 280 TYR A CA 1
ATOM 2254 C C . TYR A 1 280 ? -1.182 -21.922 -28.344 1 95.56 280 TYR A C 1
ATOM 2256 O O . TYR A 1 280 ? -1.465 -23 -27.828 1 95.56 280 TYR A O 1
ATOM 2264 N N . ARG A 1 281 ? -0.18 -21.062 -27.922 1 97.31 281 ARG A N 1
ATOM 2265 C CA . ARG A 1 281 ? 0.699 -21.578 -26.875 1 97.31 281 ARG A CA 1
ATOM 2266 C C . ARG A 1 281 ? 1.063 -20.469 -25.891 1 97.31 281 ARG A C 1
ATOM 2268 O O . ARG A 1 281 ? 1.231 -19.312 -26.281 1 97.31 281 ARG A O 1
ATOM 2275 N N . ILE A 1 282 ? 1.148 -20.797 -24.625 1 97.62 282 ILE A N 1
ATOM 2276 C CA . ILE A 1 282 ? 1.981 -20.078 -23.672 1 97.62 282 ILE A CA 1
ATOM 2277 C C . ILE A 1 282 ? 3.406 -20.625 -23.703 1 97.62 282 ILE A C 1
ATOM 2279 O O . ILE A 1 282 ? 3.623 -21.828 -23.5 1 97.62 282 ILE A O 1
ATOM 2283 N N . ARG A 1 283 ? 4.402 -19.797 -23.969 1 96.75 283 ARG A N 1
ATOM 2284 C CA . ARG A 1 283 ? 5.758 -20.297 -24.188 1 96.75 283 ARG A CA 1
ATOM 2285 C C . ARG A 1 283 ? 6.695 -19.828 -23.078 1 96.75 283 ARG A C 1
ATOM 2287 O O . ARG A 1 283 ? 6.879 -18.625 -22.891 1 96.75 283 ARG A O 1
ATOM 2294 N N . SER A 1 284 ? 7.156 -20.75 -22.312 1 96.88 284 SER A N 1
ATOM 2295 C CA . SER A 1 284 ? 8.273 -20.516 -21.391 1 96.88 284 SER A CA 1
ATOM 2296 C C . SER A 1 284 ? 9.602 -20.906 -22.031 1 96.88 284 SER A C 1
ATOM 2298 O O . SER A 1 284 ? 9.969 -22.078 -22.062 1 96.88 284 SER A O 1
ATOM 2300 N N . THR A 1 285 ? 10.438 -19.938 -22.359 1 93.56 285 THR A N 1
ATOM 2301 C CA . THR A 1 285 ? 11.547 -20.188 -23.281 1 93.56 285 THR A CA 1
ATOM 2302 C C . THR A 1 285 ? 12.844 -20.438 -22.516 1 93.56 285 THR A C 1
ATOM 2304 O O . THR A 1 285 ? 13.773 -21.047 -23.047 1 93.56 285 THR A O 1
ATOM 2307 N N . MET A 1 286 ? 12.953 -20.047 -21.297 1 92.25 286 MET A N 1
ATOM 2308 C CA . MET A 1 286 ? 14.234 -19.984 -20.609 1 92.25 286 MET A CA 1
ATOM 2309 C C . MET A 1 286 ? 14.742 -21.391 -20.297 1 92.25 286 MET A C 1
ATOM 2311 O O . MET A 1 286 ? 15.953 -21.625 -20.25 1 92.25 286 MET A O 1
ATOM 2315 N N . PRO A 1 287 ? 13.82 -22.312 -20.094 1 94.06 287 PRO A N 1
ATOM 2316 C CA . PRO A 1 287 ? 14.32 -23.672 -19.891 1 94.06 287 PRO A CA 1
ATOM 2317 C C . PRO A 1 287 ? 15.219 -24.141 -21.031 1 94.06 287 PRO A C 1
ATOM 2319 O O . PRO A 1 287 ? 16.172 -24.906 -20.797 1 94.06 287 PRO A O 1
ATOM 2322 N N . ARG A 1 288 ? 15.023 -23.672 -22.266 1 93.62 288 ARG A N 1
ATOM 2323 C CA . ARG A 1 288 ? 15.898 -24.031 -23.375 1 93.62 288 ARG A CA 1
ATOM 2324 C C . ARG A 1 288 ? 17.344 -23.609 -23.094 1 93.62 288 ARG A C 1
ATOM 2326 O O . ARG A 1 288 ? 18.281 -24.281 -23.5 1 93.62 288 ARG A O 1
ATOM 2333 N N . VAL A 1 289 ? 17.406 -22.531 -22.422 1 90.5 289 VAL A N 1
ATOM 2334 C CA . VAL A 1 289 ? 18.703 -21.969 -22.109 1 90.5 289 VAL A CA 1
ATOM 2335 C C . VAL A 1 289 ? 19.281 -22.625 -20.875 1 90.5 289 VAL A C 1
ATOM 2337 O O . VAL A 1 289 ? 20.438 -23.047 -20.859 1 90.5 289 VAL A O 1
ATOM 2340 N N . TYR A 1 290 ? 18.516 -22.859 -19.844 1 91 290 TYR A N 1
ATOM 2341 C CA . TYR A 1 290 ? 18.969 -23.375 -18.547 1 91 290 TYR A CA 1
ATOM 2342 C C . TYR A 1 290 ? 19.391 -24.828 -18.672 1 91 290 TYR A C 1
ATOM 2344 O O . TYR A 1 290 ? 20.297 -25.281 -17.969 1 91 290 TYR A O 1
ATOM 2352 N N . TYR A 1 291 ? 18.703 -25.5 -19.578 1 93.88 291 TYR A N 1
ATOM 2353 C CA . TYR A 1 291 ? 18.922 -26.938 -19.688 1 93.88 291 TYR A CA 1
ATOM 2354 C C . TYR A 1 291 ? 19.469 -27.312 -21.047 1 93.88 291 TYR A C 1
ATOM 2356 O O . TYR A 1 291 ? 19.172 -28.391 -21.578 1 93.88 291 TYR A O 1
ATOM 2364 N N . ASN A 1 292 ? 20.266 -26.469 -21.594 1 92.25 292 ASN A N 1
ATOM 2365 C CA . ASN A 1 292 ? 20.781 -26.656 -22.938 1 92.25 292 ASN A CA 1
ATOM 2366 C C . ASN A 1 292 ? 21.734 -27.828 -23.031 1 92.25 292 ASN A C 1
ATOM 2368 O O . ASN A 1 292 ? 21.984 -28.375 -24.109 1 92.25 292 ASN A O 1
ATOM 2372 N N . ASN A 1 293 ? 22.25 -28.297 -21.969 1 93.25 293 ASN A N 1
ATOM 2373 C CA . ASN A 1 293 ? 23.219 -29.391 -21.953 1 93.25 293 ASN A CA 1
ATOM 2374 C C . ASN A 1 293 ? 22.531 -30.719 -21.672 1 93.25 293 ASN A C 1
ATOM 2376 O O . ASN A 1 293 ? 23.203 -31.75 -21.531 1 93.25 293 ASN A O 1
ATOM 2380 N N . LYS A 1 294 ? 21.219 -30.703 -21.625 1 95.62 294 LYS A N 1
ATOM 2381 C CA . LYS A 1 294 ? 20.453 -31.922 -21.344 1 95.62 294 LYS A CA 1
ATOM 2382 C C . LYS A 1 294 ? 19.828 -32.5 -22.625 1 95.62 294 LYS A C 1
ATOM 2384 O O . LYS A 1 294 ? 19.719 -31.781 -23.625 1 95.62 294 LYS A O 1
ATOM 2389 N N . LYS A 1 295 ? 19.547 -33.781 -22.547 1 95.31 295 LYS A N 1
ATOM 2390 C CA . LYS A 1 295 ? 18.875 -34.438 -23.641 1 95.31 295 LYS A CA 1
ATOM 2391 C C . LYS A 1 295 ? 17.391 -34.625 -23.344 1 95.31 295 LYS A C 1
ATOM 2393 O O . LYS A 1 295 ? 17.016 -34.938 -22.219 1 95.31 295 LYS A O 1
ATOM 2398 N N . PHE A 1 296 ? 16.609 -34.469 -24.391 1 97.62 296 PHE A N 1
ATOM 2399 C CA . PHE A 1 296 ? 15.156 -34.625 -24.312 1 97.62 296 PHE A CA 1
ATOM 2400 C C . PHE A 1 296 ? 14.672 -35.625 -25.344 1 97.62 296 PHE A C 1
ATOM 2402 O O . PHE A 1 296 ? 14.227 -35.25 -26.422 1 97.62 296 PHE A O 1
ATOM 2409 N N . PRO A 1 297 ? 14.734 -36.875 -24.969 1 97.38 297 PRO A N 1
ATOM 2410 C CA . PRO A 1 297 ? 14.281 -37.875 -25.938 1 97.38 297 PRO A CA 1
ATOM 2411 C C . PRO A 1 297 ? 12.781 -37.812 -26.203 1 97.38 297 PRO A C 1
ATOM 2413 O O . PRO A 1 297 ? 12.008 -37.406 -25.328 1 97.38 297 PRO A O 1
ATOM 2416 N N . VAL A 1 298 ? 12.352 -38.219 -27.422 1 97.56 298 VAL A N 1
ATOM 2417 C CA . VAL A 1 298 ? 10.938 -38.312 -27.75 1 97.56 298 VAL A CA 1
ATOM 2418 C C . VAL A 1 298 ? 10.32 -39.5 -27 1 97.56 298 VAL A C 1
ATOM 2420 O O . VAL A 1 298 ? 10.836 -40.625 -27.078 1 97.56 298 VAL A O 1
ATOM 2423 N N . HIS A 1 299 ? 9.211 -39.281 -26.312 1 97.69 299 HIS A N 1
ATOM 2424 C CA . HIS A 1 299 ? 8.609 -40.406 -25.594 1 97.69 299 HIS A CA 1
ATOM 2425 C C . HIS A 1 299 ? 7.09 -40.281 -25.609 1 97.69 299 HIS A C 1
ATOM 2427 O O . HIS A 1 299 ? 6.398 -41.312 -25.5 1 97.69 299 HIS A O 1
ATOM 2433 N N . SER A 1 300 ? 6.508 -39.219 -25.719 1 97.5 300 SER A N 1
ATOM 2434 C CA . SER A 1 300 ? 5.062 -39.031 -25.641 1 97.5 300 SER A CA 1
ATOM 2435 C C . SER A 1 300 ? 4.582 -38 -26.672 1 97.5 300 SER A C 1
ATOM 2437 O O . SER A 1 300 ? 3.936 -37.031 -26.312 1 97.5 300 SER A O 1
ATOM 2439 N N . PRO A 1 301 ? 4.836 -38.25 -27.891 1 96.81 301 PRO A N 1
ATOM 2440 C CA . PRO A 1 301 ? 4.406 -37.344 -28.938 1 96.81 301 PRO A CA 1
ATOM 2441 C C . PRO A 1 301 ? 2.93 -37.469 -29.281 1 96.81 301 PRO A C 1
ATOM 2443 O O . PRO A 1 301 ? 2.578 -37.562 -30.469 1 96.81 301 PRO A O 1
ATOM 2446 N N . ASN A 1 302 ? 2.062 -37.562 -28.359 1 96.19 302 ASN A N 1
ATOM 2447 C CA . ASN A 1 302 ? 0.622 -37.719 -28.531 1 96.19 302 ASN A CA 1
ATOM 2448 C C . ASN A 1 302 ? -0.008 -36.438 -29.125 1 96.19 302 ASN A C 1
ATOM 2450 O O . ASN A 1 302 ? 0.64 -35.406 -29.219 1 96.19 302 ASN A O 1
ATOM 2454 N N . GLU A 1 303 ? -1.273 -36.625 -29.547 1 97.31 303 GLU A N 1
ATOM 2455 C CA . GLU A 1 303 ? -2.045 -35.438 -29.922 1 97.31 303 GLU A CA 1
ATOM 2456 C C . GLU A 1 303 ? -2.061 -34.406 -28.812 1 97.31 303 GLU A C 1
ATOM 2458 O O . GLU A 1 303 ? -2.178 -34.75 -27.641 1 97.31 303 GLU A O 1
ATOM 2463 N N . ILE A 1 304 ? -1.975 -33.156 -29.219 1 98.12 304 ILE A N 1
ATOM 2464 C CA . ILE A 1 304 ? -1.887 -32.062 -28.234 1 98.12 304 ILE A CA 1
ATOM 2465 C C . ILE A 1 304 ? -3.273 -31.469 -28 1 98.12 304 ILE A C 1
ATOM 2467 O O . ILE A 1 304 ? -3.961 -31.078 -28.953 1 98.12 304 ILE A O 1
ATOM 2471 N N . LYS A 1 305 ? -3.656 -31.422 -26.797 1 98.44 305 LYS A N 1
ATOM 2472 C CA . LYS A 1 305 ? -4.941 -30.859 -26.375 1 98.44 305 LYS A CA 1
ATOM 2473 C C . LYS A 1 305 ? -4.75 -29.594 -25.547 1 98.44 305 LYS A C 1
ATOM 2475 O O . LYS A 1 305 ? -3.676 -29.375 -24.984 1 98.44 305 LYS A O 1
ATOM 2480 N N . LYS A 1 306 ? -5.855 -28.828 -25.516 1 98.06 306 LYS A N 1
ATOM 2481 C CA . LYS A 1 306 ? -5.832 -27.641 -24.656 1 98.06 306 LYS A CA 1
ATOM 2482 C C . LYS A 1 306 ? -5.457 -28.016 -23.219 1 98.06 306 LYS A C 1
ATOM 2484 O O . LYS A 1 306 ? -6 -28.969 -22.656 1 98.06 306 LYS A O 1
ATOM 2489 N N . GLY A 1 307 ? -4.512 -27.312 -22.672 1 98.56 307 GLY A N 1
ATOM 2490 C CA . GLY A 1 307 ? -4.102 -27.531 -21.297 1 98.56 307 GLY A CA 1
ATOM 2491 C C . GLY A 1 307 ? -2.895 -28.438 -21.172 1 98.56 307 GLY A C 1
ATOM 2492 O O . GLY A 1 307 ? -2.301 -28.547 -20.094 1 98.56 307 GLY A O 1
ATOM 2493 N N . ASP A 1 308 ? -2.475 -29.047 -22.25 1 98.75 308 ASP A N 1
ATOM 2494 C CA . ASP A 1 308 ? -1.31 -29.938 -22.203 1 98.75 308 ASP A CA 1
ATOM 2495 C C . ASP A 1 308 ? -0.029 -29.141 -21.969 1 98.75 308 ASP A C 1
ATOM 2497 O O . ASP A 1 308 ? 0.148 -28.047 -22.516 1 98.75 308 ASP A O 1
ATOM 2501 N N . ILE A 1 309 ? 0.771 -29.688 -21.109 1 98.88 309 ILE A N 1
ATOM 2502 C CA . ILE A 1 309 ? 2.127 -29.188 -20.922 1 98.88 309 ILE A CA 1
ATOM 2503 C C . ILE A 1 309 ? 3.078 -29.891 -21.891 1 98.88 309 ILE A C 1
ATOM 2505 O O . ILE A 1 309 ? 3.107 -31.125 -21.938 1 98.88 309 ILE A O 1
ATOM 2509 N N . LEU A 1 310 ? 3.816 -29.078 -22.656 1 98.69 310 LEU A N 1
ATOM 2510 C CA . LEU A 1 310 ? 4.656 -29.578 -23.734 1 98.69 310 LEU A CA 1
ATOM 2511 C C . LEU A 1 310 ? 6.121 -29.234 -23.484 1 98.69 310 LEU A C 1
ATOM 2513 O O . LEU A 1 310 ? 6.438 -28.141 -23.016 1 98.69 310 LEU A O 1
ATOM 2517 N N . ILE A 1 311 ? 6.945 -30.172 -23.781 1 98.62 311 ILE A N 1
ATOM 2518 C CA . ILE A 1 311 ? 8.375 -29.891 -23.828 1 98.62 311 ILE A CA 1
ATOM 2519 C C . ILE A 1 311 ? 8.953 -30.422 -25.141 1 98.62 311 ILE A C 1
ATOM 2521 O O . ILE A 1 311 ? 8.797 -31.609 -25.469 1 98.62 311 ILE A O 1
ATOM 2525 N N . ASP A 1 312 ? 9.555 -29.578 -25.875 1 97.31 312 ASP A N 1
ATOM 2526 C CA . ASP A 1 312 ? 10.156 -29.953 -27.141 1 97.31 312 ASP A CA 1
ATOM 2527 C C . ASP A 1 312 ? 11.344 -30.891 -26.938 1 97.31 312 ASP A C 1
ATOM 2529 O O . ASP A 1 312 ? 12.156 -30.688 -26.031 1 97.31 312 ASP A O 1
ATOM 2533 N N . SER A 1 313 ? 11.414 -31.891 -27.797 1 97.31 313 SER A N 1
ATOM 2534 C CA . SER A 1 313 ? 12.484 -32.875 -27.703 1 97.31 313 SER A CA 1
ATOM 2535 C C . SER A 1 313 ? 13.781 -32.344 -28.312 1 97.31 313 SER A C 1
ATOM 2537 O O . SER A 1 313 ? 13.789 -31.281 -28.938 1 97.31 313 SER A O 1
ATOM 2539 N N . SER A 1 314 ? 14.828 -33.125 -28.125 1 96.5 314 SER A N 1
ATOM 2540 C CA . SER A 1 314 ? 16.141 -32.781 -28.672 1 96.5 314 SER A CA 1
ATOM 2541 C C . SER A 1 314 ? 16.109 -32.781 -30.188 1 96.5 314 SER A C 1
ATOM 2543 O O . SER A 1 314 ? 16.969 -32.156 -30.828 1 96.5 314 SER A O 1
ATOM 2545 N N . LYS A 1 315 ? 15.156 -33.344 -30.828 1 94.88 315 LYS A N 1
ATOM 2546 C CA . LYS A 1 315 ? 15.031 -33.375 -32.281 1 94.88 315 LYS A CA 1
ATOM 2547 C C . LYS A 1 315 ? 14.516 -32.031 -32.812 1 94.88 315 LYS A C 1
ATOM 2549 O O . LYS A 1 315 ? 14.578 -31.781 -34.031 1 94.88 315 LYS A O 1
ATOM 2554 N N . TYR A 1 316 ? 14.039 -31.234 -31.984 1 91.69 316 TYR A N 1
ATOM 2555 C CA . TYR A 1 316 ? 13.516 -29.922 -32.375 1 91.69 316 TYR A CA 1
ATOM 2556 C C . TYR A 1 316 ? 14.609 -28.859 -32.312 1 91.69 316 TYR A C 1
ATOM 2558 O O . TYR A 1 316 ? 14.312 -27.672 -32.188 1 91.69 316 TYR A O 1
ATOM 2566 N N . LEU A 1 317 ? 15.828 -29.25 -32.188 1 89.5 317 LEU A N 1
ATOM 2567 C CA . LEU A 1 317 ? 17.031 -28.422 -32.312 1 89.5 317 LEU A CA 1
ATOM 2568 C C . LEU A 1 317 ? 17.031 -27.297 -31.281 1 89.5 317 LEU A C 1
ATOM 2570 O O . LEU A 1 317 ? 17 -27.562 -30.062 1 89.5 317 LEU A O 1
ATOM 2574 N N . GLY A 1 318 ? 16.938 -26.094 -31.812 1 90.06 318 GLY A N 1
ATOM 2575 C CA . GLY A 1 318 ? 17.078 -24.938 -30.953 1 90.06 318 GLY A CA 1
ATOM 2576 C C . GLY A 1 318 ? 15.945 -24.781 -29.969 1 90.06 318 GLY A C 1
ATOM 2577 O O . GLY A 1 318 ? 16.047 -24 -29.016 1 90.06 318 GLY A O 1
ATOM 2578 N N . TYR A 1 319 ? 14.938 -25.578 -30.109 1 92.56 319 TYR A N 1
ATOM 2579 C CA . TYR A 1 319 ? 13.766 -25.453 -29.25 1 92.56 319 TYR A CA 1
ATOM 2580 C C . TYR A 1 319 ? 13.781 -26.516 -28.141 1 92.56 319 TYR A C 1
ATOM 2582 O O . TYR A 1 319 ? 12.898 -26.531 -27.281 1 92.56 319 TYR A O 1
ATOM 2590 N N . ALA A 1 320 ? 14.836 -27.328 -28.125 1 95.62 320 ALA A N 1
ATOM 2591 C CA . ALA A 1 320 ? 14.914 -28.422 -27.156 1 95.62 320 ALA A CA 1
ATOM 2592 C C . ALA A 1 320 ? 14.805 -27.891 -25.719 1 95.62 320 ALA A C 1
ATOM 2594 O O . ALA A 1 320 ? 15.516 -26.953 -25.344 1 95.62 320 ALA A O 1
ATOM 2595 N N . GLY A 1 321 ? 13.797 -28.469 -25.031 1 97 321 GLY A N 1
ATOM 2596 C CA . GLY A 1 321 ? 13.68 -28.125 -23.609 1 97 321 GLY A CA 1
ATOM 2597 C C . GLY A 1 321 ? 12.719 -26.984 -23.359 1 97 321 GLY A C 1
ATOM 2598 O O . GLY A 1 321 ? 12.406 -26.672 -22.203 1 97 321 GLY A O 1
ATOM 2599 N N . GLU A 1 322 ? 12.219 -26.328 -24.453 1 97.06 322 GLU A N 1
ATOM 2600 C CA . GLU A 1 322 ? 11.227 -25.281 -24.25 1 97.06 322 GLU A CA 1
ATOM 2601 C C . GLU A 1 322 ? 9.93 -25.844 -23.672 1 97.06 322 GLU A C 1
ATOM 2603 O O . GLU A 1 322 ? 9.453 -26.891 -24.125 1 97.06 322 GLU A O 1
ATOM 2608 N N . LEU A 1 323 ? 9.484 -25.203 -22.641 1 98.5 323 LEU A N 1
ATOM 2609 C CA . LEU A 1 323 ? 8.188 -25.578 -22.109 1 98.5 323 LEU A CA 1
ATOM 2610 C C . LEU A 1 323 ? 7.07 -24.734 -22.703 1 98.5 323 LEU A C 1
ATOM 2612 O O . LEU A 1 323 ? 7.207 -23.516 -22.844 1 98.5 323 LEU A O 1
ATOM 2616 N N . GLN A 1 324 ? 5.969 -25.375 -23.094 1 98.31 324 GLN A N 1
ATOM 2617 C CA . GLN A 1 324 ? 4.773 -24.719 -23.594 1 98.31 324 GLN A CA 1
ATOM 2618 C C . GLN A 1 324 ? 3.514 -25.281 -22.938 1 98.31 324 GLN A C 1
ATOM 2620 O O . GLN A 1 324 ? 3.504 -26.422 -22.469 1 98.31 324 GLN A O 1
ATOM 2625 N N . ILE A 1 325 ? 2.549 -24.5 -22.844 1 98.69 325 ILE A N 1
ATOM 2626 C CA . ILE A 1 325 ? 1.212 -24.953 -22.484 1 98.69 325 ILE A CA 1
ATOM 2627 C C . ILE A 1 325 ? 0.247 -24.688 -23.641 1 98.69 325 ILE A C 1
ATOM 2629 O O . ILE A 1 325 ? 0.167 -23.562 -24.141 1 98.69 325 ILE A O 1
ATOM 2633 N N . SER A 1 326 ? -0.421 -25.672 -24.047 1 98.5 326 SER A N 1
ATOM 2634 C CA . SER A 1 326 ? -1.291 -25.547 -25.219 1 98.5 326 SER A CA 1
ATOM 2635 C C . SER A 1 326 ? -2.584 -24.812 -24.859 1 98.5 326 SER A C 1
ATOM 2637 O O . SER A 1 326 ? -3.244 -25.156 -23.875 1 98.5 326 SER A O 1
ATOM 2639 N N . LEU A 1 327 ? -2.951 -23.875 -25.719 1 97.5 327 LEU A N 1
ATOM 2640 C CA . LEU A 1 327 ? -4.199 -23.141 -25.531 1 97.5 327 LEU A CA 1
ATOM 2641 C C . LEU A 1 327 ? -5.289 -23.688 -26.453 1 97.5 327 LEU A C 1
ATOM 2643 O O . LEU A 1 327 ? -6.469 -23.391 -26.281 1 97.5 327 LEU A O 1
ATOM 2647 N N . LYS A 1 328 ? -4.863 -24.5 -27.438 1 97.19 328 LYS A N 1
ATOM 2648 C CA . LYS A 1 328 ? -5.773 -25.109 -28.406 1 97.19 328 LYS A CA 1
ATOM 2649 C C . LYS A 1 328 ? -5.336 -26.531 -28.75 1 97.19 328 LYS A C 1
ATOM 2651 O O . LYS A 1 328 ? -4.164 -26.875 -28.594 1 97.19 328 LYS A O 1
ATOM 2656 N N . ASP A 1 329 ? -6.383 -27.25 -29.203 1 97.81 329 ASP A N 1
ATOM 2657 C CA . ASP A 1 329 ? -6.055 -28.562 -29.766 1 97.81 329 ASP A CA 1
ATOM 2658 C C . ASP A 1 329 ? -5.281 -28.422 -31.078 1 97.81 329 ASP A C 1
ATOM 2660 O O . ASP A 1 329 ? -5.676 -27.641 -31.953 1 97.81 329 ASP A O 1
ATOM 2664 N N . THR A 1 330 ? -4.191 -29.109 -31.156 1 97.56 330 THR A N 1
ATOM 2665 C CA . THR A 1 330 ? -3.408 -29.125 -32.375 1 97.56 330 THR A CA 1
ATOM 2666 C C . THR A 1 330 ? -2.812 -30.516 -32.625 1 97.56 330 THR A C 1
ATOM 2668 O O . THR A 1 330 ? -2.646 -31.297 -31.688 1 97.56 330 THR A O 1
ATOM 2671 N N . PRO A 1 331 ? -2.561 -30.797 -33.875 1 97.12 331 PRO A N 1
ATOM 2672 C CA . PRO A 1 331 ? -1.773 -32 -34.125 1 97.12 331 PRO A CA 1
ATOM 2673 C C . PRO A 1 331 ? -0.358 -31.906 -33.562 1 97.12 331 PRO A C 1
ATOM 2675 O O . PRO A 1 331 ? 0.107 -30.812 -33.219 1 97.12 331 PRO A O 1
ATOM 2678 N N . ASN A 1 332 ? 0.244 -33.094 -33.312 1 97.56 332 ASN A N 1
ATOM 2679 C CA . ASN A 1 332 ? 1.637 -33.188 -32.906 1 97.56 332 ASN A CA 1
ATOM 2680 C C . ASN A 1 332 ? 2.541 -33.625 -34.062 1 97.56 332 ASN A C 1
ATOM 2682 O O . ASN A 1 332 ? 2.197 -34.5 -34.812 1 97.56 332 ASN A O 1
ATOM 2686 N N . ASN A 1 333 ? 3.646 -32.969 -34.25 1 94.56 333 ASN A N 1
ATOM 2687 C CA . ASN A 1 333 ? 4.547 -33.281 -35.375 1 94.56 333 ASN A CA 1
ATOM 2688 C C . ASN A 1 333 ? 5.516 -34.406 -34.969 1 94.56 333 ASN A C 1
ATOM 2690 O O . ASN A 1 333 ? 6.457 -34.688 -35.719 1 94.56 333 ASN A O 1
ATOM 2694 N N . GLY A 1 334 ? 5.375 -34.938 -33.812 1 96.25 334 GLY A N 1
ATOM 2695 C CA . GLY A 1 334 ? 6.184 -36.062 -33.344 1 96.25 334 GLY A CA 1
ATOM 2696 C C . GLY A 1 334 ? 7.441 -35.625 -32.625 1 96.25 334 GLY A C 1
ATOM 2697 O O . GLY A 1 334 ? 8.203 -36.469 -32.125 1 96.25 334 GLY A O 1
ATOM 2698 N N . LEU A 1 335 ? 7.66 -34.375 -32.469 1 96.5 335 LEU A N 1
ATOM 2699 C CA . LEU A 1 335 ? 8.906 -33.875 -31.922 1 96.5 335 LEU A CA 1
ATOM 2700 C C . LEU A 1 335 ? 8.68 -33.281 -30.531 1 96.5 335 LEU A C 1
ATOM 2702 O O . LEU A 1 335 ? 9.633 -32.875 -29.859 1 96.5 335 LEU A O 1
ATOM 2706 N N . THR A 1 336 ? 7.43 -33.188 -30.125 1 97.75 336 THR A N 1
ATOM 2707 C CA . THR A 1 336 ? 7.07 -32.531 -28.859 1 97.75 336 THR A CA 1
ATOM 2708 C C . THR A 1 336 ? 6.445 -33.562 -27.906 1 97.75 336 THR A C 1
ATOM 2710 O O . THR A 1 336 ? 5.547 -34.312 -28.297 1 97.75 336 THR A O 1
ATOM 2713 N N . ASN A 1 337 ? 6.973 -33.594 -26.734 1 98.62 337 ASN A N 1
ATOM 2714 C CA . ASN A 1 337 ? 6.422 -34.5 -25.734 1 98.62 337 ASN A CA 1
ATOM 2715 C C . ASN A 1 337 ? 5.293 -33.844 -24.953 1 98.62 337 ASN A C 1
ATOM 2717 O O . ASN A 1 337 ? 5.418 -32.688 -24.516 1 98.62 337 ASN A O 1
ATOM 2721 N N . VAL A 1 338 ? 4.172 -34.5 -24.844 1 98.75 338 VAL A N 1
ATOM 2722 C CA . VAL A 1 338 ? 3.154 -34.125 -23.875 1 98.75 338 VAL A CA 1
ATOM 2723 C C . VAL A 1 338 ? 3.557 -34.625 -22.484 1 98.75 338 VAL A C 1
ATOM 2725 O O . VAL A 1 338 ? 3.428 -35.812 -22.188 1 98.75 338 VAL A O 1
ATOM 2728 N N . VAL A 1 339 ? 3.973 -33.688 -21.656 1 98.75 339 VAL A N 1
ATOM 2729 C CA . VAL A 1 339 ? 4.637 -34.094 -20.422 1 98.75 339 VAL A CA 1
ATOM 2730 C C . VAL A 1 339 ? 3.697 -33.906 -19.234 1 98.75 339 VAL A C 1
ATOM 2732 O O . VAL A 1 339 ? 4.035 -34.25 -18.109 1 98.75 339 VAL A O 1
ATOM 2735 N N . GLY A 1 340 ? 2.561 -33.375 -19.406 1 98.5 340 GLY A N 1
ATOM 2736 C CA . GLY A 1 340 ? 1.552 -33.156 -18.375 1 98.5 340 GLY A CA 1
ATOM 2737 C C . GLY A 1 340 ? 0.327 -32.438 -18.891 1 98.5 340 GLY A C 1
ATOM 2738 O O . GLY A 1 340 ? 0.216 -32.156 -20.078 1 98.5 340 GLY A O 1
ATOM 2739 N N . LYS A 1 341 ? -0.562 -32.219 -18 1 98.62 341 LYS A N 1
ATOM 2740 C CA . LYS A 1 341 ? -1.801 -31.531 -18.328 1 98.62 341 LYS A CA 1
ATOM 2741 C C . LYS A 1 341 ? -2.312 -30.719 -17.141 1 98.62 341 LYS A C 1
ATOM 2743 O O . LYS A 1 341 ? -2.365 -31.219 -16.016 1 98.62 341 LYS A O 1
ATOM 2748 N N . ILE A 1 342 ? -2.625 -29.453 -17.438 1 98.44 342 ILE A N 1
ATOM 2749 C CA . ILE A 1 342 ? -3.244 -28.609 -16.422 1 98.44 342 ILE A CA 1
ATOM 2750 C C . ILE A 1 342 ? -4.613 -29.172 -16.047 1 98.44 342 ILE A C 1
ATOM 2752 O O . ILE A 1 342 ? -5.367 -29.625 -16.906 1 98.44 342 ILE A O 1
ATOM 2756 N N . VAL A 1 343 ? -4.941 -29.094 -14.805 1 97.31 343 VAL A N 1
ATOM 2757 C CA . VAL A 1 343 ? -6.219 -29.641 -14.359 1 97.31 343 VAL A CA 1
ATOM 2758 C C . VAL A 1 343 ? -7.367 -28.875 -15.016 1 97.31 343 VAL A C 1
ATOM 2760 O O . VAL A 1 343 ? -7.254 -27.672 -15.25 1 97.31 343 VAL A O 1
ATOM 2763 N N . SER A 1 344 ? -8.461 -29.547 -15.219 1 96 344 SER A N 1
ATOM 2764 C CA . SER A 1 344 ? -9.578 -29 -15.977 1 96 344 SER A CA 1
ATOM 2765 C C . SER A 1 344 ? -10.148 -27.75 -15.32 1 96 344 SER A C 1
ATOM 2767 O O . SER A 1 344 ? -10.516 -26.797 -16 1 96 344 SER A O 1
ATOM 2769 N N . GLU A 1 345 ? -10.141 -27.703 -14.031 1 94.12 345 GLU A N 1
ATOM 2770 C CA . GLU A 1 345 ? -10.75 -26.609 -13.266 1 94.12 345 GLU A CA 1
ATOM 2771 C C . GLU A 1 345 ? -9.969 -25.312 -13.43 1 94.12 345 GLU A C 1
ATOM 2773 O O . GLU A 1 345 ? -10.484 -24.234 -13.141 1 94.12 345 GLU A O 1
ATOM 2778 N N . GLU A 1 346 ? -8.727 -25.422 -13.875 1 96.44 346 GLU A N 1
ATOM 2779 C CA . GLU A 1 346 ? -7.887 -24.234 -13.922 1 96.44 346 GLU A CA 1
ATOM 2780 C C . GLU A 1 346 ? -7.531 -23.859 -15.359 1 96.44 346 GLU A C 1
ATOM 2782 O O . GLU A 1 346 ? -6.777 -22.906 -15.594 1 96.44 346 GLU A O 1
ATOM 2787 N N . LEU A 1 347 ? -8.18 -24.516 -16.344 1 96.81 347 LEU A N 1
ATOM 2788 C CA . LEU A 1 347 ? -7.883 -24.266 -17.75 1 96.81 347 LEU A CA 1
ATOM 2789 C C . LEU A 1 347 ? -8.211 -22.828 -18.125 1 96.81 347 LEU A C 1
ATOM 2791 O O . LEU A 1 347 ? -7.484 -22.203 -18.906 1 96.81 347 LEU A O 1
ATOM 2795 N N . TYR A 1 348 ? -9.266 -22.328 -17.578 1 94.62 348 TYR A N 1
ATOM 2796 C CA . TYR A 1 348 ? -9.695 -21 -17.969 1 94.62 348 TYR A CA 1
ATOM 2797 C C . TYR A 1 348 ? -8.703 -19.938 -17.5 1 94.62 348 TYR A C 1
ATOM 2799 O O . TYR A 1 348 ? -8.688 -18.828 -18 1 94.62 348 TYR A O 1
ATOM 2807 N N . LEU A 1 349 ? -7.836 -20.25 -16.516 1 96.31 349 LEU A N 1
ATOM 2808 C CA . LEU A 1 349 ? -6.828 -19.312 -16.016 1 96.31 349 LEU A CA 1
ATOM 2809 C C . LEU A 1 349 ? -5.711 -19.125 -17.031 1 96.31 349 LEU A C 1
ATOM 2811 O O . LEU A 1 349 ? -5.02 -18.094 -17.016 1 96.31 349 LEU A O 1
ATOM 2815 N N . LEU A 1 350 ? -5.547 -20.062 -17.953 1 95.88 350 LEU A N 1
ATOM 2816 C CA . LEU A 1 350 ? -4.484 -20.016 -18.953 1 95.88 350 LEU A CA 1
ATOM 2817 C C . LEU A 1 350 ? -4.664 -18.812 -19.859 1 95.88 350 LEU A C 1
ATOM 2819 O O . LEU A 1 350 ? -3.691 -18.125 -20.203 1 95.88 350 LEU A O 1
ATOM 2823 N N . GLU A 1 351 ? -5.867 -18.594 -20.156 1 89.81 351 GLU A N 1
ATOM 2824 C CA . GLU A 1 351 ? -6.172 -17.516 -21.094 1 89.81 351 GLU A CA 1
ATOM 2825 C C . GLU A 1 351 ? -5.879 -16.141 -20.484 1 89.81 351 GLU A C 1
ATOM 2827 O O . GLU A 1 351 ? -5.812 -15.141 -21.188 1 89.81 351 GLU A O 1
ATOM 2832 N N . LYS A 1 352 ? -5.613 -16.156 -19.234 1 90.69 352 LYS A N 1
ATOM 2833 C CA . LYS A 1 352 ? -5.434 -14.891 -18.516 1 90.69 352 LYS A CA 1
ATOM 2834 C C . LYS A 1 352 ? -3.953 -14.562 -18.344 1 90.69 352 LYS A C 1
ATOM 2836 O O . LYS A 1 352 ? -3.604 -13.484 -17.875 1 90.69 352 LYS A O 1
ATOM 2841 N N . ILE A 1 353 ? -3.1 -15.469 -18.703 1 95.62 353 ILE A N 1
ATOM 2842 C CA . ILE A 1 353 ? -1.668 -15.242 -18.531 1 95.62 353 ILE A CA 1
ATOM 2843 C C . ILE A 1 353 ? -1.179 -14.242 -19.578 1 95.62 353 ILE A C 1
ATOM 2845 O O . ILE A 1 353 ? -1.253 -14.508 -20.781 1 95.62 353 ILE A O 1
ATOM 2849 N N . GLU A 1 354 ? -0.618 -13.109 -19.156 1 94.19 354 GLU A N 1
ATOM 2850 C CA . GLU A 1 354 ? -0.19 -12.008 -20.016 1 94.19 354 GLU A CA 1
ATOM 2851 C C . GLU A 1 354 ? 1.254 -12.195 -20.484 1 94.19 354 GLU A C 1
ATOM 2853 O O . GLU A 1 354 ? 1.987 -13.016 -19.922 1 94.19 354 GLU A O 1
ATOM 2858 N N . PRO A 1 355 ? 1.565 -11.406 -21.547 1 94.62 355 PRO A N 1
ATOM 2859 C CA . PRO A 1 355 ? 2.977 -11.414 -21.938 1 94.62 355 PRO A CA 1
ATOM 2860 C C . PRO A 1 355 ? 3.908 -11.016 -20.797 1 94.62 355 PRO A C 1
ATOM 2862 O O . PRO A 1 355 ? 3.641 -10.039 -20.094 1 94.62 355 PRO A O 1
ATOM 2865 N N . TRP A 1 356 ? 4.965 -11.859 -20.578 1 94.75 356 TRP A N 1
ATOM 2866 C CA . TRP A 1 356 ? 6.031 -11.633 -19.609 1 94.75 356 TRP A CA 1
ATOM 2867 C C . TRP A 1 356 ? 5.547 -11.914 -18.188 1 94.75 356 TRP A C 1
ATOM 2869 O O . TRP A 1 356 ? 6.301 -11.75 -17.219 1 94.75 356 TRP A O 1
ATOM 2879 N N . GLU A 1 357 ? 4.312 -12.328 -18.078 1 95.62 357 GLU A N 1
ATOM 2880 C CA . GLU A 1 357 ? 3.807 -12.648 -16.75 1 95.62 357 GLU A CA 1
ATOM 2881 C C . GLU A 1 357 ? 4.398 -13.961 -16.234 1 95.62 357 GLU A C 1
ATOM 2883 O O . GLU A 1 357 ? 4.52 -14.93 -16.984 1 95.62 357 GLU A O 1
ATOM 2888 N N . LYS A 1 358 ? 4.789 -13.945 -14.977 1 96.31 358 LYS A N 1
ATOM 2889 C CA . LYS A 1 358 ? 5.375 -15.125 -14.352 1 96.31 358 LYS A CA 1
ATOM 2890 C C . LYS A 1 358 ? 4.289 -16.078 -13.852 1 96.31 358 LYS A C 1
ATOM 2892 O O . LYS A 1 358 ? 3.209 -15.641 -13.453 1 96.31 358 LYS A O 1
ATOM 2897 N N . PHE A 1 359 ? 4.582 -17.359 -13.906 1 97.19 359 PHE A N 1
ATOM 2898 C CA . PHE A 1 359 ? 3.711 -18.375 -13.359 1 97.19 359 PHE A CA 1
ATOM 2899 C C . PHE A 1 359 ? 4.516 -19.609 -12.953 1 97.19 359 PHE A C 1
ATOM 2901 O O . PHE A 1 359 ? 5.691 -19.734 -13.297 1 97.19 359 PHE A O 1
ATOM 2908 N N . LYS A 1 360 ? 3.955 -20.406 -12.164 1 97.31 360 LYS A N 1
ATOM 2909 C CA . LYS A 1 360 ? 4.527 -21.688 -11.727 1 97.31 360 LYS A CA 1
ATOM 2910 C C . LYS A 1 360 ? 3.559 -22.844 -11.969 1 97.31 360 LYS A C 1
ATOM 2912 O O . LYS A 1 360 ? 2.363 -22.625 -12.18 1 97.31 360 LYS A O 1
ATOM 2917 N N . ILE A 1 361 ? 4.09 -23.984 -12.062 1 98.31 361 ILE A N 1
ATOM 2918 C CA . ILE A 1 361 ? 3.303 -25.203 -12.164 1 98.31 361 ILE A CA 1
ATOM 2919 C C . ILE A 1 361 ? 3.58 -26.109 -10.953 1 98.31 361 ILE A C 1
ATOM 2921 O O . ILE A 1 361 ? 4.73 -26.266 -10.547 1 98.31 361 ILE A O 1
ATOM 2925 N N . ILE A 1 362 ? 2.502 -26.531 -10.398 1 97.69 362 ILE A N 1
ATOM 2926 C CA . ILE A 1 362 ? 2.646 -27.438 -9.258 1 97.69 362 ILE A CA 1
ATOM 2927 C C . ILE A 1 362 ? 1.952 -28.766 -9.562 1 97.69 362 ILE A C 1
ATOM 2929 O O . ILE A 1 362 ? 0.985 -28.797 -10.328 1 97.69 362 ILE A O 1
ATOM 2933 N N . GLU A 1 363 ? 2.461 -29.797 -8.984 1 97.06 363 GLU A N 1
ATOM 2934 C CA . GLU A 1 363 ? 1.876 -31.125 -9.227 1 97.06 363 GLU A CA 1
ATOM 2935 C C . GLU A 1 363 ? 0.546 -31.281 -8.492 1 97.06 363 GLU A C 1
ATOM 2937 O O . GLU A 1 363 ? 0.416 -30.875 -7.336 1 97.06 363 GLU A O 1
ATOM 2942 N N . ASN A 1 364 ? -0.431 -31.797 -9.219 1 93.38 364 ASN A N 1
ATOM 2943 C CA . ASN A 1 364 ? -1.729 -32.094 -8.617 1 93.38 364 ASN A CA 1
ATOM 2944 C C . ASN A 1 364 ? -1.659 -33.281 -7.68 1 93.38 364 ASN A C 1
ATOM 2946 O O . ASN A 1 364 ? -1.27 -34.375 -8.086 1 93.38 364 ASN A O 1
ATOM 2950 N N . LYS A 1 365 ? -1.685 -33.094 -6.383 1 82.44 365 LYS A N 1
ATOM 2951 C CA . LYS A 1 365 ? -1.652 -34.188 -5.418 1 82.44 365 LYS A CA 1
ATOM 2952 C C . LYS A 1 365 ? -3.062 -34.594 -5.016 1 82.44 365 LYS A C 1
ATOM 2954 O O . LYS A 1 365 ? -3.988 -33.781 -5.039 1 82.44 365 LYS A O 1
ATOM 2959 N N . MET B 1 1 ? 1.594 2.408 4.941 1 70.38 1 MET B N 1
ATOM 2960 C CA . MET B 1 1 ? 1.637 3.482 5.93 1 70.38 1 MET B CA 1
ATOM 2961 C C . MET B 1 1 ? 2.889 4.336 5.75 1 70.38 1 MET B C 1
ATOM 2963 O O . MET B 1 1 ? 3.916 3.848 5.281 1 70.38 1 MET B O 1
ATOM 2967 N N . LYS B 1 2 ? 2.752 5.668 5.938 1 92.94 2 LYS B N 1
ATOM 2968 C CA . LYS B 1 2 ? 3.879 6.594 5.895 1 92.94 2 LYS B CA 1
ATOM 2969 C C . LYS B 1 2 ? 4.824 6.363 7.066 1 92.94 2 LYS B C 1
ATOM 2971 O O . LYS B 1 2 ? 4.379 6.102 8.188 1 92.94 2 LYS B O 1
ATOM 2976 N N . GLU B 1 3 ? 6.117 6.289 6.797 1 97.69 3 GLU B N 1
ATOM 2977 C CA . GLU B 1 3 ? 7.102 5.879 7.797 1 97.69 3 GLU B CA 1
ATOM 2978 C C . GLU B 1 3 ? 8.266 6.863 7.855 1 97.69 3 GLU B C 1
ATOM 2980 O O . GLU B 1 3 ? 8.398 7.734 6.992 1 97.69 3 GLU B O 1
ATOM 2985 N N . ILE B 1 4 ? 9 6.758 8.938 1 98.81 4 ILE B N 1
ATOM 2986 C CA . ILE B 1 4 ? 10.242 7.504 9.094 1 98.81 4 ILE B CA 1
ATOM 2987 C C . ILE B 1 4 ? 11.398 6.531 9.328 1 98.81 4 ILE B C 1
ATOM 2989 O O . ILE B 1 4 ? 11.188 5.406 9.789 1 98.81 4 ILE B O 1
ATOM 2993 N N . GLY B 1 5 ? 12.531 6.934 8.961 1 98.81 5 GLY B N 1
ATOM 2994 C CA . GLY B 1 5 ? 13.711 6.094 9.102 1 98.81 5 GLY B CA 1
ATOM 2995 C C . GLY B 1 5 ? 14.992 6.891 9.289 1 98.81 5 GLY B C 1
ATOM 2996 O O . GLY B 1 5 ? 14.969 8.117 9.328 1 98.81 5 GLY B O 1
ATOM 2997 N N . ILE B 1 6 ? 16.062 6.141 9.492 1 98.81 6 ILE B N 1
ATOM 2998 C CA . ILE B 1 6 ? 17.375 6.734 9.719 1 98.81 6 ILE B CA 1
ATOM 2999 C C . ILE B 1 6 ? 18.406 6.035 8.836 1 98.81 6 ILE B C 1
ATOM 3001 O O . ILE B 1 6 ? 18.094 5.062 8.148 1 98.81 6 ILE B O 1
ATOM 3005 N N . SER B 1 7 ? 19.594 6.602 8.828 1 98.38 7 SER B N 1
ATOM 3006 C CA . SER B 1 7 ? 20.734 5.988 8.156 1 98.38 7 SER B CA 1
ATOM 3007 C C . SER B 1 7 ? 21.891 5.742 9.133 1 98.38 7 SER B C 1
ATOM 3009 O O . SER B 1 7 ? 22.094 6.523 10.062 1 98.38 7 SER B O 1
ATOM 3011 N N . ILE B 1 8 ? 22.547 4.711 8.898 1 97.88 8 ILE B N 1
ATOM 3012 C CA . ILE B 1 8 ? 23.75 4.434 9.68 1 97.88 8 ILE B CA 1
ATOM 3013 C C . ILE B 1 8 ? 24.922 4.113 8.75 1 97.88 8 ILE B C 1
ATOM 3015 O O . ILE B 1 8 ? 24.719 3.596 7.652 1 97.88 8 ILE B O 1
ATOM 3019 N N . TYR B 1 9 ? 26.094 4.387 9.281 1 94.56 9 TYR B N 1
ATOM 3020 C CA . TYR B 1 9 ? 27.297 4.207 8.492 1 94.56 9 TYR B CA 1
ATOM 3021 C C . TYR B 1 9 ? 28.375 3.498 9.297 1 94.56 9 TYR B C 1
ATOM 3023 O O . TYR B 1 9 ? 29.281 4.145 9.844 1 94.56 9 TYR B O 1
ATOM 3031 N N . PRO B 1 10 ? 28.344 2.207 9.188 1 92.31 10 PRO B N 1
ATOM 3032 C CA . PRO B 1 10 ? 29.25 1.41 10.016 1 92.31 10 PRO B CA 1
ATOM 3033 C C . PRO B 1 10 ? 30.734 1.686 9.711 1 92.31 10 PRO B C 1
ATOM 3035 O O . PRO B 1 10 ? 31.594 1.446 10.562 1 92.31 10 PRO B O 1
ATOM 3038 N N . ASN B 1 11 ? 31.078 2.205 8.594 1 87.62 11 ASN B N 1
ATOM 3039 C CA . ASN B 1 11 ? 32.469 2.459 8.219 1 87.62 11 ASN B CA 1
ATOM 3040 C C . ASN B 1 11 ? 32.938 3.842 8.672 1 87.62 11 ASN B C 1
ATOM 3042 O O . ASN B 1 11 ? 34.094 4.176 8.562 1 87.62 11 ASN B O 1
ATOM 3046 N N . VAL B 1 12 ? 32.062 4.633 9.148 1 90.88 12 VAL B N 1
ATOM 3047 C CA . VAL B 1 12 ? 32.375 6.023 9.477 1 90.88 12 VAL B CA 1
ATOM 3048 C C . VAL B 1 12 ? 32.25 6.234 10.984 1 90.88 12 VAL B C 1
ATOM 3050 O O . VAL B 1 12 ? 33.062 6.973 11.57 1 90.88 12 VAL B O 1
ATOM 3053 N N . SER B 1 13 ? 31.297 5.547 11.664 1 92.62 13 SER B N 1
ATOM 3054 C CA . SER B 1 13 ? 31 5.777 13.07 1 92.62 13 SER B CA 1
ATOM 3055 C C . SER B 1 13 ? 31.281 4.527 13.906 1 92.62 13 SER B C 1
ATOM 3057 O O . SER B 1 13 ? 31.156 3.406 13.414 1 92.62 13 SER B O 1
ATOM 3059 N N . PRO B 1 14 ? 31.625 4.773 15.203 1 94.06 14 PRO B N 1
ATOM 3060 C CA . PRO B 1 14 ? 31.844 3.619 16.078 1 94.06 14 PRO B CA 1
ATOM 3061 C C . PRO B 1 14 ? 30.562 2.82 16.328 1 94.06 14 PRO B C 1
ATOM 3063 O O . PRO B 1 14 ? 29.484 3.398 16.422 1 94.06 14 PRO B O 1
ATOM 3066 N N . LYS B 1 15 ? 30.766 1.527 16.438 1 95.44 15 LYS B N 1
ATOM 3067 C CA . LYS B 1 15 ? 29.672 0.581 16.594 1 95.44 15 LYS B CA 1
ATOM 3068 C C . LYS B 1 15 ? 28.766 0.969 17.766 1 95.44 15 LYS B C 1
ATOM 3070 O O . LYS B 1 15 ? 27.547 0.963 17.656 1 95.44 15 LYS B O 1
ATOM 3075 N N . ASN B 1 16 ? 29.344 1.356 18.875 1 96.94 16 ASN B N 1
ATOM 3076 C CA . ASN B 1 16 ? 28.578 1.657 20.078 1 96.94 16 ASN B CA 1
ATOM 3077 C C . ASN B 1 16 ? 27.672 2.865 19.875 1 96.94 16 ASN B C 1
ATOM 3079 O O . ASN B 1 16 ? 26.531 2.879 20.359 1 96.94 16 ASN B O 1
ATOM 3083 N N . LYS B 1 17 ? 28.172 3.838 19.188 1 96.75 17 LYS B N 1
ATOM 3084 C CA . LYS B 1 17 ? 27.375 5.02 18.906 1 96.75 17 LYS B CA 1
ATOM 3085 C C . LYS B 1 17 ? 26.203 4.68 17.984 1 96.75 17 LYS B C 1
ATOM 3087 O O . LYS B 1 17 ? 25.094 5.195 18.156 1 96.75 17 LYS B O 1
ATOM 3092 N N . ILE B 1 18 ? 26.469 3.832 17.078 1 97.88 18 ILE B N 1
ATOM 3093 C CA . ILE B 1 18 ? 25.438 3.406 16.141 1 97.88 18 ILE B CA 1
ATOM 3094 C C . ILE B 1 18 ? 24.344 2.65 16.891 1 97.88 18 ILE B C 1
ATOM 3096 O O . ILE B 1 18 ? 23.156 2.875 16.656 1 97.88 18 ILE B O 1
ATOM 3100 N N . ILE B 1 19 ? 24.766 1.773 17.75 1 98.19 19 ILE B N 1
ATOM 3101 C CA . ILE B 1 19 ? 23.812 0.975 18.5 1 98.19 19 ILE B CA 1
ATOM 3102 C C . ILE B 1 19 ? 22.922 1.893 19.344 1 98.19 19 ILE B C 1
ATOM 3104 O O . ILE B 1 19 ? 21.703 1.738 19.359 1 98.19 19 ILE B O 1
ATOM 3108 N N . GLU B 1 20 ? 23.5 2.848 19.984 1 98.19 20 GLU B N 1
ATOM 3109 C CA . GLU B 1 20 ? 22.734 3.816 20.766 1 98.19 20 GLU B CA 1
ATOM 3110 C C . GLU B 1 20 ? 21.75 4.582 19.875 1 98.19 20 GLU B C 1
ATOM 3112 O O . GLU B 1 20 ? 20.594 4.785 20.25 1 98.19 20 GLU B O 1
ATOM 3117 N N . TYR B 1 21 ? 22.234 4.969 18.812 1 98.25 21 TYR B N 1
ATOM 3118 C CA . TYR B 1 21 ? 21.438 5.707 17.859 1 98.25 21 TYR B CA 1
ATOM 3119 C C . TYR B 1 21 ? 20.25 4.875 17.391 1 98.25 21 TYR B C 1
ATOM 3121 O O . TYR B 1 21 ? 19.109 5.367 17.328 1 98.25 21 TYR B O 1
ATOM 3129 N N . LEU B 1 22 ? 20.438 3.588 17.109 1 98.56 22 LEU B N 1
ATOM 3130 C CA . LEU B 1 22 ? 19.391 2.668 16.672 1 98.56 22 LEU B CA 1
ATOM 3131 C C . LEU B 1 22 ? 18.328 2.506 17.766 1 98.56 22 LEU B C 1
ATOM 3133 O O . LEU B 1 22 ? 17.125 2.615 17.484 1 98.56 22 LEU B O 1
ATOM 3137 N N . GLU B 1 23 ? 18.719 2.318 18.922 1 98.31 23 GLU B N 1
ATOM 3138 C CA . GLU B 1 23 ? 17.797 2.102 20.031 1 98.31 23 GLU B CA 1
ATOM 3139 C C . GLU B 1 23 ? 16.969 3.352 20.312 1 98.31 23 GLU B C 1
ATOM 3141 O O . GLU B 1 23 ? 15.75 3.268 20.484 1 98.31 23 GLU B O 1
ATOM 3146 N N . LYS B 1 24 ? 17.688 4.465 20.328 1 98.06 24 LYS B N 1
ATOM 3147 C CA . LYS B 1 24 ? 17 5.73 20.547 1 98.06 24 LYS B CA 1
ATOM 3148 C C . LYS B 1 24 ? 15.977 5.988 19.438 1 98.06 24 LYS B C 1
ATOM 3150 O O . LYS B 1 24 ? 14.844 6.387 19.719 1 98.06 24 LYS B O 1
ATOM 3155 N N . SER B 1 25 ? 16.375 5.758 18.219 1 98.56 25 SER B N 1
ATOM 3156 C CA . SER B 1 25 ? 15.5 5.984 17.078 1 98.56 25 SER B CA 1
ATOM 3157 C C . SER B 1 25 ? 14.289 5.055 17.125 1 98.56 25 SER B C 1
ATOM 3159 O O . SER B 1 25 ? 13.164 5.473 16.844 1 98.56 25 SER B O 1
ATOM 3161 N N . ALA B 1 26 ? 14.555 3.803 17.469 1 98.44 26 ALA B N 1
ATOM 3162 C CA . ALA B 1 26 ? 13.453 2.854 17.609 1 98.44 26 ALA B CA 1
ATOM 3163 C C . ALA B 1 26 ? 12.445 3.326 18.656 1 98.44 26 ALA B C 1
ATOM 3165 O O . ALA B 1 26 ? 11.234 3.225 18.438 1 98.44 26 ALA B O 1
ATOM 3166 N N . HIS B 1 27 ? 12.953 3.865 19.703 1 97.88 27 HIS B N 1
ATOM 3167 C CA . HIS B 1 27 ? 12.109 4.387 20.766 1 97.88 27 HIS B CA 1
ATOM 3168 C C . HIS B 1 27 ? 11.211 5.512 20.266 1 97.88 27 HIS B C 1
ATOM 3170 O O . HIS B 1 27 ? 10.062 5.629 20.703 1 97.88 27 HIS B O 1
ATOM 3176 N N . PHE B 1 28 ? 11.758 6.305 19.359 1 98 28 PHE B N 1
ATOM 3177 C CA . PHE B 1 28 ? 11 7.43 18.828 1 98 28 PHE B CA 1
ATOM 3178 C C . PHE B 1 28 ? 10.117 6.988 17.672 1 98 28 PHE B C 1
ATOM 3180 O O . PHE B 1 28 ? 9.469 7.816 17.031 1 98 28 PHE B O 1
ATOM 3187 N N . GLY B 1 29 ? 10.062 5.723 17.344 1 97.94 29 GLY B N 1
ATOM 3188 C CA . GLY B 1 29 ? 9.109 5.191 16.375 1 97.94 29 GLY B CA 1
ATOM 3189 C C . GLY B 1 29 ? 9.664 5.117 14.961 1 97.94 29 GLY B C 1
ATOM 3190 O O . GLY B 1 29 ? 8.914 4.949 14 1 97.94 29 GLY B O 1
ATOM 3191 N N . PHE B 1 30 ? 11 5.301 14.812 1 98.69 30 PHE B N 1
ATOM 3192 C CA . PHE B 1 30 ? 11.602 5.086 13.5 1 98.69 30 PHE B CA 1
ATOM 3193 C C . PHE B 1 30 ? 11.578 3.605 13.133 1 98.69 30 PHE B C 1
ATOM 3195 O O . PHE B 1 30 ? 11.852 2.748 13.977 1 98.69 30 PHE B O 1
ATOM 3202 N N . THR B 1 31 ? 11.281 3.309 11.805 1 98.62 31 THR B N 1
ATOM 3203 C CA . THR B 1 31 ? 10.984 1.915 11.492 1 98.62 31 THR B CA 1
ATOM 3204 C C . THR B 1 31 ? 11.883 1.413 10.367 1 98.62 31 THR B C 1
ATOM 3206 O O . THR B 1 31 ? 11.898 0.218 10.062 1 98.62 31 THR B O 1
ATOM 3209 N N . GLN B 1 32 ? 12.641 2.271 9.656 1 98.69 32 GLN B N 1
ATOM 3210 C CA . GLN B 1 32 ? 13.523 1.851 8.578 1 98.69 32 GLN B CA 1
ATOM 3211 C C . GLN B 1 32 ? 14.945 2.348 8.812 1 98.69 32 GLN B C 1
ATOM 3213 O O . GLN B 1 32 ? 15.156 3.402 9.414 1 98.69 32 GLN B O 1
ATOM 3218 N N . VAL B 1 33 ? 15.883 1.549 8.375 1 98.75 33 VAL B N 1
ATOM 3219 C CA . VAL B 1 33 ? 17.297 1.898 8.508 1 98.75 33 VAL B CA 1
ATOM 3220 C C . VAL B 1 33 ? 18 1.71 7.172 1 98.75 33 VAL B C 1
ATOM 3222 O O . VAL B 1 33 ? 18.062 0.598 6.645 1 98.75 33 VAL B O 1
ATOM 3225 N N . PHE B 1 34 ? 18.547 2.822 6.703 1 98.25 34 PHE B N 1
ATOM 3226 C CA . PHE B 1 34 ? 19.328 2.797 5.477 1 98.25 34 PHE B CA 1
ATOM 3227 C C . PHE B 1 34 ? 20.812 2.641 5.793 1 98.25 34 PHE B C 1
ATOM 3229 O O . PHE B 1 34 ? 21.344 3.318 6.68 1 98.25 34 PHE B O 1
ATOM 3236 N N . THR B 1 35 ? 21.422 1.74 5.148 1 96.62 35 THR B N 1
ATOM 3237 C CA . THR B 1 35 ? 22.859 1.554 5.297 1 96.62 35 THR B CA 1
ATOM 3238 C C . THR B 1 35 ? 23.484 1.046 4 1 96.62 35 THR B C 1
ATOM 3240 O O . THR B 1 35 ? 22.797 0.93 2.982 1 96.62 35 THR B O 1
ATOM 3243 N N . SER B 1 36 ? 24.797 0.917 4.008 1 92.06 36 SER B N 1
ATOM 3244 C CA . SER B 1 36 ? 25.5 0.456 2.814 1 92.06 36 SER B CA 1
ATOM 3245 C C . SER B 1 36 ? 26.5 -0.643 3.15 1 92.06 36 SER B C 1
ATOM 3247 O O . SER B 1 36 ? 27.141 -0.603 4.199 1 92.06 36 SER B O 1
ATOM 3249 N N . LEU B 1 37 ? 26.5 -1.576 2.332 1 85.38 37 LEU B N 1
ATOM 3250 C CA . LEU B 1 37 ? 27.5 -2.625 2.42 1 85.38 37 LEU B CA 1
ATOM 3251 C C . LEU B 1 37 ? 28.625 -2.395 1.404 1 85.38 37 LEU B C 1
ATOM 3253 O O . LEU B 1 37 ? 28.391 -2.51 0.196 1 85.38 37 LEU B O 1
ATOM 3257 N N . LEU B 1 38 ? 29.734 -2.113 1.905 1 77.88 38 LEU B N 1
ATOM 3258 C CA . LEU B 1 38 ? 30.844 -1.743 1.028 1 77.88 38 LEU B CA 1
ATOM 3259 C C . LEU B 1 38 ? 31.859 -2.871 0.938 1 77.88 38 LEU B C 1
ATOM 3261 O O . LEU B 1 38 ? 32.531 -3.037 -0.092 1 77.88 38 LEU B O 1
ATOM 3265 N N . TYR B 1 39 ? 31.891 -3.674 2.043 1 78.5 39 TYR B N 1
ATOM 3266 C CA . TYR B 1 39 ? 32.906 -4.719 2.094 1 78.5 39 TYR B CA 1
ATOM 3267 C C . TYR B 1 39 ? 32.344 -5.992 2.719 1 78.5 39 TYR B C 1
ATOM 3269 O O . TYR B 1 39 ? 31.484 -5.934 3.604 1 78.5 39 TYR B O 1
ATOM 3277 N N . ILE B 1 40 ? 32.656 -7.078 2.051 1 79.25 40 ILE B N 1
ATOM 3278 C CA . ILE B 1 40 ? 32.25 -8.352 2.635 1 79.25 40 ILE B CA 1
ATOM 3279 C C . ILE B 1 40 ? 33.5 -9.086 3.178 1 79.25 40 ILE B C 1
ATOM 3281 O O . ILE B 1 40 ? 33.812 -10.195 2.734 1 79.25 40 ILE B O 1
ATOM 3285 N N . ASN B 1 41 ? 34.438 -8.406 3.707 1 78.5 41 ASN B N 1
ATOM 3286 C CA . ASN B 1 41 ? 35.625 -9.078 4.227 1 78.5 41 ASN B CA 1
ATOM 3287 C C . ASN B 1 41 ? 35.938 -8.656 5.656 1 78.5 41 ASN B C 1
ATOM 3289 O O . ASN B 1 41 ? 35.781 -7.484 6.012 1 78.5 41 ASN B O 1
ATOM 3293 N N . GLY B 1 42 ? 36.281 -9.695 6.504 1 78.88 42 GLY B N 1
ATOM 3294 C CA . GLY B 1 42 ? 36.938 -9.484 7.785 1 78.88 42 GLY B CA 1
ATOM 3295 C C . GLY B 1 42 ? 36 -9.023 8.875 1 78.88 42 GLY B C 1
ATOM 3296 O O . GLY B 1 42 ? 34.844 -9.445 8.922 1 78.88 42 GLY B O 1
ATOM 3297 N N . ASN B 1 43 ? 36.469 -8.258 9.789 1 79.19 43 ASN B N 1
ATOM 3298 C CA . ASN B 1 43 ? 35.844 -7.734 11 1 79.19 43 ASN B CA 1
ATOM 3299 C C . ASN B 1 43 ? 34.75 -6.73 10.664 1 79.19 43 ASN B C 1
ATOM 3301 O O . ASN B 1 43 ? 33.719 -6.691 11.328 1 79.19 43 ASN B O 1
ATOM 3305 N N . GLU B 1 44 ? 34.906 -6.105 9.586 1 82.56 44 GLU B N 1
ATOM 3306 C CA . GLU B 1 44 ? 33.906 -5.098 9.195 1 82.56 44 GLU B CA 1
ATOM 3307 C C . GLU B 1 44 ? 32.594 -5.742 8.828 1 82.56 44 GLU B C 1
ATOM 3309 O O . GLU B 1 44 ? 31.531 -5.219 9.172 1 82.56 44 GLU B O 1
ATOM 3314 N N . PHE B 1 45 ? 32.719 -6.852 8.258 1 88.19 45 PHE B N 1
ATOM 3315 C CA . PHE B 1 45 ? 31.531 -7.566 7.852 1 88.19 45 PHE B CA 1
ATOM 3316 C C . PHE B 1 45 ? 30.797 -8.133 9.07 1 88.19 45 PHE B C 1
ATOM 3318 O O . PHE B 1 45 ? 29.562 -8.102 9.125 1 88.19 45 PHE B O 1
ATOM 3325 N N . ASP B 1 46 ? 31.516 -8.531 10.008 1 90.06 46 ASP B N 1
ATOM 3326 C CA . ASP B 1 46 ? 30.906 -9.062 11.227 1 90.06 46 ASP B CA 1
ATOM 3327 C C . ASP B 1 46 ? 30.172 -7.973 12 1 90.06 46 ASP B C 1
ATOM 3329 O O . ASP B 1 46 ? 29.078 -8.211 12.516 1 90.06 46 ASP B O 1
ATOM 3333 N N . VAL B 1 47 ? 30.812 -6.91 12.055 1 90.81 47 VAL B N 1
ATOM 3334 C CA . VAL B 1 47 ? 30.188 -5.77 12.711 1 90.81 47 VAL B CA 1
ATOM 3335 C C . VAL B 1 47 ? 28.906 -5.395 11.977 1 90.81 47 VAL B C 1
ATOM 3337 O O . VAL B 1 47 ? 27.875 -5.105 12.609 1 90.81 47 VAL B O 1
ATOM 3340 N N . PHE B 1 48 ? 29.016 -5.422 10.719 1 92.94 48 PHE B N 1
ATOM 3341 C CA . PHE B 1 48 ? 27.859 -5.105 9.891 1 92.94 48 PHE B CA 1
ATOM 3342 C C . PHE B 1 48 ? 26.703 -6.055 10.18 1 92.94 48 PHE B C 1
ATOM 3344 O O . PHE B 1 48 ? 25.578 -5.613 10.398 1 92.94 48 PHE B O 1
ATOM 3351 N N . LYS B 1 49 ? 26.953 -7.273 10.242 1 93.75 49 LYS B N 1
ATOM 3352 C CA . LYS B 1 49 ? 25.953 -8.289 10.539 1 93.75 49 LYS B CA 1
ATOM 3353 C C . LYS B 1 49 ? 25.328 -8.078 11.914 1 93.75 49 LYS B C 1
ATOM 3355 O O . LYS B 1 49 ? 24.125 -8.203 12.086 1 93.75 49 LYS B O 1
ATOM 3360 N N . GLU B 1 50 ? 26.141 -7.793 12.805 1 95.5 50 GLU B N 1
ATOM 3361 C CA . GLU B 1 50 ? 25.672 -7.531 14.164 1 95.5 50 GLU B CA 1
ATOM 3362 C C . GLU B 1 50 ? 24.719 -6.344 14.195 1 95.5 50 GLU B C 1
ATOM 3364 O O . GLU B 1 50 ? 23.688 -6.387 14.867 1 95.5 50 GLU B O 1
ATOM 3369 N N . LEU B 1 51 ? 25.094 -5.32 13.539 1 96.75 51 LEU B N 1
ATOM 3370 C CA . LEU B 1 51 ? 24.266 -4.121 13.5 1 96.75 51 LEU B CA 1
ATOM 3371 C C . LEU B 1 51 ? 22.906 -4.422 12.867 1 96.75 51 LEU B C 1
ATOM 3373 O O . LEU B 1 51 ? 21.875 -3.967 13.359 1 96.75 51 LEU B O 1
ATOM 3377 N N . LEU B 1 52 ? 22.875 -5.207 11.797 1 97.25 52 LEU B N 1
ATOM 3378 C CA . LEU B 1 52 ? 21.625 -5.59 11.172 1 97.25 52 LEU B CA 1
ATOM 3379 C C . LEU B 1 52 ? 20.75 -6.387 12.133 1 97.25 52 LEU B C 1
ATOM 3381 O O . LEU B 1 52 ? 19.531 -6.227 12.148 1 97.25 52 LEU B O 1
ATOM 3385 N N . ASN B 1 53 ? 21.375 -7.207 12.875 1 97.5 53 ASN B N 1
ATOM 3386 C CA . ASN B 1 53 ? 20.641 -7.965 13.883 1 97.5 53 ASN B CA 1
ATOM 3387 C C . ASN B 1 53 ? 19.984 -7.043 14.914 1 97.5 53 ASN B C 1
ATOM 3389 O O . ASN B 1 53 ? 18.859 -7.277 15.336 1 97.5 53 ASN B O 1
ATOM 3393 N N . ILE B 1 54 ? 20.75 -6.07 15.305 1 98.12 54 ILE B N 1
ATOM 3394 C CA . ILE B 1 54 ? 20.234 -5.117 16.281 1 98.12 54 ILE B CA 1
ATOM 3395 C C . ILE B 1 54 ? 19.078 -4.328 15.68 1 98.12 54 ILE B C 1
ATOM 3397 O O . ILE B 1 54 ? 18.094 -4.051 16.359 1 98.12 54 ILE B O 1
ATOM 3401 N N . VAL B 1 55 ? 19.156 -3.957 14.422 1 98.56 55 VAL B N 1
ATOM 3402 C CA . VAL B 1 55 ? 18.062 -3.287 13.719 1 98.56 55 VAL B CA 1
ATOM 3403 C C . VAL B 1 55 ? 16.797 -4.145 13.789 1 98.56 55 VAL B C 1
ATOM 3405 O O . VAL B 1 55 ? 15.734 -3.662 14.195 1 98.56 55 VAL B O 1
ATOM 3408 N N . ASN B 1 56 ? 16.922 -5.414 13.461 1 98.38 56 ASN B N 1
ATOM 3409 C CA . ASN B 1 56 ? 15.805 -6.348 13.445 1 98.38 56 ASN B CA 1
ATOM 3410 C C . ASN B 1 56 ? 15.227 -6.551 14.844 1 98.38 56 ASN B C 1
ATOM 3412 O O . ASN B 1 56 ? 14.008 -6.598 15.016 1 98.38 56 ASN B O 1
ATOM 3416 N N . LYS B 1 57 ? 16.094 -6.648 15.789 1 97.88 57 LYS B N 1
ATOM 3417 C CA . LYS B 1 57 ? 15.656 -6.848 17.172 1 97.88 57 LYS B CA 1
ATOM 3418 C C . LYS B 1 57 ? 14.828 -5.664 17.656 1 97.88 57 LYS B C 1
ATOM 3420 O O . LYS B 1 57 ? 13.969 -5.82 18.531 1 97.88 57 LYS B O 1
ATOM 3425 N N . ASN B 1 58 ? 15.141 -4.484 17.141 1 98.12 58 ASN B N 1
ATOM 3426 C CA . ASN B 1 58 ? 14.406 -3.287 17.531 1 98.12 58 ASN B CA 1
ATOM 3427 C C . ASN B 1 58 ? 13.164 -3.088 16.672 1 98.12 58 ASN B C 1
ATOM 3429 O O . ASN B 1 58 ? 12.531 -2.027 16.719 1 98.12 58 ASN B O 1
ATOM 3433 N N . GLY B 1 59 ? 12.805 -4.082 15.875 1 97.25 59 GLY B N 1
ATOM 3434 C CA . GLY B 1 59 ? 11.594 -4.035 15.07 1 97.25 59 GLY B CA 1
ATOM 3435 C C . GLY B 1 59 ? 11.703 -3.102 13.883 1 97.25 59 GLY B C 1
ATOM 3436 O O . GLY B 1 59 ? 10.695 -2.605 13.375 1 97.25 59 GLY B O 1
ATOM 3437 N N . MET B 1 60 ? 12.961 -2.744 13.469 1 98.44 60 MET B N 1
ATOM 3438 C CA . MET B 1 60 ? 13.156 -1.866 12.312 1 98.44 60 MET B CA 1
ATOM 3439 C C . MET B 1 60 ? 13.531 -2.672 11.078 1 98.44 60 MET B C 1
ATOM 3441 O O . MET B 1 60 ? 13.914 -3.838 11.18 1 98.44 60 MET B O 1
ATOM 3445 N N . LYS B 1 61 ? 13.398 -2.043 9.906 1 98.5 61 LYS B N 1
ATOM 3446 C CA . LYS B 1 61 ? 13.617 -2.676 8.609 1 98.5 61 LYS B CA 1
ATOM 3447 C C . LYS B 1 61 ? 14.898 -2.158 7.949 1 98.5 61 LYS B C 1
ATOM 3449 O O . LYS B 1 61 ? 14.945 -1.013 7.496 1 98.5 61 LYS B O 1
ATOM 3454 N N . PRO B 1 62 ? 15.867 -2.98 7.879 1 98.56 62 PRO B N 1
ATOM 3455 C CA . PRO B 1 62 ? 17.109 -2.5 7.258 1 98.56 62 PRO B CA 1
ATOM 3456 C C . PRO B 1 62 ? 17.078 -2.574 5.734 1 98.56 62 PRO B C 1
ATOM 3458 O O . PRO B 1 62 ? 16.641 -3.584 5.172 1 98.56 62 PRO B O 1
ATOM 3461 N N . ILE B 1 63 ? 17.484 -1.558 5.125 1 98.06 63 ILE B N 1
ATOM 3462 C CA . ILE B 1 63 ? 17.672 -1.471 3.684 1 98.06 63 ILE B CA 1
ATOM 3463 C C . ILE B 1 63 ? 19.172 -1.323 3.377 1 98.06 63 ILE B C 1
ATOM 3465 O O . ILE B 1 63 ? 19.812 -0.378 3.836 1 98.06 63 ILE B O 1
ATOM 3469 N N . ILE B 1 64 ? 19.703 -2.197 2.582 1 96.19 64 ILE B N 1
ATOM 3470 C CA . ILE B 1 64 ? 21.141 -2.197 2.312 1 96.19 64 ILE B CA 1
ATOM 3471 C C . ILE B 1 64 ? 21.391 -1.729 0.881 1 96.19 64 ILE B C 1
ATOM 3473 O O . ILE B 1 64 ? 20.953 -2.373 -0.076 1 96.19 64 ILE B O 1
ATOM 3477 N N . ASP B 1 65 ? 22.047 -0.646 0.784 1 93.88 65 ASP B N 1
ATOM 3478 C CA . ASP B 1 65 ? 22.594 -0.218 -0.503 1 93.88 65 ASP B CA 1
ATOM 3479 C C . ASP B 1 65 ? 23.797 -1.066 -0.903 1 93.88 65 ASP B C 1
ATOM 3481 O O . ASP B 1 65 ? 24.812 -1.063 -0.217 1 93.88 65 ASP B O 1
ATOM 3485 N N . VAL B 1 66 ? 23.656 -1.772 -1.958 1 88.88 66 VAL B N 1
ATOM 3486 C CA . VAL B 1 66 ? 24.688 -2.734 -2.33 1 88.88 66 VAL B CA 1
ATOM 3487 C C . VAL B 1 66 ? 25.406 -2.254 -3.582 1 88.88 66 VAL B C 1
ATOM 3489 O O . VAL B 1 66 ? 24.781 -2.01 -4.617 1 88.88 66 VAL B O 1
ATOM 3492 N N . SER B 1 67 ? 26.703 -2.174 -3.467 1 83.06 67 SER B N 1
ATOM 3493 C CA . SER B 1 67 ? 27.5 -1.818 -4.625 1 83.06 67 SER B CA 1
ATOM 3494 C C . SER B 1 67 ? 27.625 -2.986 -5.602 1 83.06 67 SER B C 1
ATOM 3496 O O . SER B 1 67 ? 27.562 -4.148 -5.195 1 83.06 67 SER B O 1
ATOM 3498 N N . PRO B 1 68 ? 27.797 -2.703 -6.883 1 80.62 68 PRO B N 1
ATOM 3499 C CA . PRO B 1 68 ? 27.969 -3.773 -7.871 1 80.62 68 PRO B CA 1
ATOM 3500 C C . PRO B 1 68 ? 29.109 -4.727 -7.527 1 80.62 68 PRO B C 1
ATOM 3502 O O . PRO B 1 68 ? 29.016 -5.93 -7.793 1 80.62 68 PRO B O 1
ATOM 3505 N N . ASN B 1 69 ? 30.125 -4.16 -6.906 1 83.06 69 ASN B N 1
ATOM 3506 C CA . ASN B 1 69 ? 31.297 -4.961 -6.551 1 83.06 69 ASN B CA 1
ATOM 3507 C C . ASN B 1 69 ? 30.938 -6.055 -5.547 1 83.06 69 ASN B C 1
ATOM 3509 O O . ASN B 1 69 ? 31.516 -7.137 -5.57 1 83.06 69 ASN B O 1
ATOM 3513 N N . ILE B 1 70 ? 30.016 -5.781 -4.715 1 84.12 70 ILE B N 1
ATOM 3514 C CA . ILE B 1 70 ? 29.594 -6.746 -3.701 1 84.12 70 ILE B CA 1
ATOM 3515 C C . ILE B 1 70 ? 28.938 -7.941 -4.371 1 84.12 70 ILE B C 1
ATOM 3517 O O . ILE B 1 70 ? 29.188 -9.094 -4 1 84.12 70 ILE B O 1
ATOM 3521 N N . PHE B 1 71 ? 28.141 -7.699 -5.406 1 83.62 71 PHE B N 1
ATOM 3522 C CA . PHE B 1 71 ? 27.5 -8.789 -6.133 1 83.62 71 PHE B CA 1
ATOM 3523 C C . PHE B 1 71 ? 28.547 -9.68 -6.797 1 83.62 71 PHE B C 1
ATOM 3525 O O . PHE B 1 71 ? 28.422 -10.906 -6.789 1 83.62 71 PHE B O 1
ATOM 3532 N N . LYS B 1 72 ? 29.516 -9.023 -7.258 1 83.44 72 LYS B N 1
ATOM 3533 C CA . LYS B 1 72 ? 30.594 -9.766 -7.883 1 83.44 72 LYS B CA 1
ATOM 3534 C C . LYS B 1 72 ? 31.328 -10.625 -6.859 1 83.44 72 LYS B C 1
ATOM 3536 O O . LYS B 1 72 ? 31.609 -11.797 -7.109 1 83.44 72 LYS B O 1
ATOM 3541 N N . GLU B 1 73 ? 31.609 -10.016 -5.77 1 85.19 73 GLU B N 1
ATOM 3542 C CA . GLU B 1 73 ? 32.312 -10.727 -4.711 1 85.19 73 GLU B CA 1
ATOM 3543 C C . GLU B 1 73 ? 31.5 -11.914 -4.203 1 85.19 73 GLU B C 1
ATOM 3545 O O . GLU B 1 73 ? 32.062 -12.945 -3.828 1 85.19 73 GLU B O 1
ATOM 3550 N N . LEU B 1 74 ? 30.266 -11.727 -4.207 1 84.19 74 LEU B N 1
ATOM 3551 C CA . LEU B 1 74 ? 29.375 -12.781 -3.738 1 84.19 74 LEU B CA 1
ATOM 3552 C C . LEU B 1 74 ? 29.047 -13.758 -4.863 1 84.19 74 LEU B C 1
ATOM 3554 O O . LEU B 1 74 ? 28.312 -14.727 -4.66 1 84.19 74 LEU B O 1
ATOM 3558 N N . GLU B 1 75 ? 29.547 -13.477 -6.031 1 83 75 GLU B N 1
ATOM 3559 C CA . GLU B 1 75 ? 29.328 -14.281 -7.227 1 83 75 GLU B CA 1
ATOM 3560 C C . GLU B 1 75 ? 27.844 -14.367 -7.57 1 83 75 GLU B C 1
ATOM 3562 O O . GLU B 1 75 ? 27.328 -15.445 -7.875 1 83 75 GLU B O 1
ATOM 3567 N N . ILE B 1 76 ? 27.25 -13.289 -7.324 1 83.06 76 ILE B N 1
ATOM 3568 C CA . ILE B 1 76 ? 25.859 -13.164 -7.719 1 83.06 76 ILE B CA 1
ATOM 3569 C C . ILE B 1 76 ? 25.75 -12.367 -9.016 1 83.06 76 ILE B C 1
ATOM 3571 O O . ILE B 1 76 ? 25.875 -11.141 -9.008 1 83.06 76 ILE B O 1
ATOM 3575 N N . ASP B 1 77 ? 25.609 -13.133 -10.039 1 79.5 77 ASP B N 1
ATOM 3576 C CA . ASP B 1 77 ? 25.375 -12.477 -11.32 1 79.5 77 ASP B CA 1
ATOM 3577 C C . ASP B 1 77 ? 23.891 -12.164 -11.5 1 79.5 77 ASP B C 1
ATOM 3579 O O . ASP B 1 77 ? 23.109 -13.047 -11.867 1 79.5 77 ASP B O 1
ATOM 3583 N N . LEU B 1 78 ? 23.594 -10.961 -11.375 1 75.31 78 LEU B N 1
ATOM 3584 C CA . LEU B 1 78 ? 22.188 -10.547 -11.398 1 75.31 78 LEU B CA 1
ATOM 3585 C C . LEU B 1 78 ? 21.641 -10.57 -12.828 1 75.31 78 LEU B C 1
ATOM 3587 O O . LEU B 1 78 ? 20.422 -10.523 -13.031 1 75.31 78 LEU B O 1
ATOM 3591 N N . SER B 1 79 ? 22.562 -10.664 -13.727 1 73.06 79 SER B N 1
ATOM 3592 C CA . SER B 1 79 ? 22.094 -10.781 -15.109 1 73.06 79 SER B CA 1
ATOM 3593 C C . SER B 1 79 ? 21.641 -12.195 -15.422 1 73.06 79 SER B C 1
ATOM 3595 O O . SER B 1 79 ? 20.969 -12.43 -16.438 1 73.06 79 SER B O 1
ATOM 3597 N N . ASN B 1 80 ? 22.094 -13.023 -14.531 1 74.5 80 ASN B N 1
ATOM 3598 C CA . ASN B 1 80 ? 21.656 -14.406 -14.648 1 74.5 80 ASN B CA 1
ATOM 3599 C C . ASN B 1 80 ? 20.344 -14.633 -13.898 1 74.5 80 ASN B C 1
ATOM 3601 O O . ASN B 1 80 ? 20.312 -14.617 -12.664 1 74.5 80 ASN B O 1
ATOM 3605 N N . LEU B 1 81 ? 19.328 -14.859 -14.633 1 72.94 81 LEU B N 1
ATOM 3606 C CA . LEU B 1 81 ? 17.969 -14.953 -14.109 1 72.94 81 LEU B CA 1
ATOM 3607 C C . LEU B 1 81 ? 17.844 -16.094 -13.109 1 72.94 81 LEU B C 1
ATOM 3609 O O . LEU B 1 81 ? 16.953 -16.078 -12.242 1 72.94 81 LEU B O 1
ATOM 3613 N N . ARG B 1 82 ? 18.688 -16.984 -13.125 1 74.31 82 ARG B N 1
ATOM 3614 C CA . ARG B 1 82 ? 18.656 -18.141 -12.242 1 74.31 82 ARG B CA 1
ATOM 3615 C C . ARG B 1 82 ? 19.172 -17.797 -10.852 1 74.31 82 ARG B C 1
ATOM 3617 O O . ARG B 1 82 ? 18.969 -18.547 -9.898 1 74.31 82 ARG B O 1
ATOM 3624 N N . ASN B 1 83 ? 19.75 -16.672 -10.805 1 74.88 83 ASN B N 1
ATOM 3625 C CA . ASN B 1 83 ? 20.406 -16.312 -9.555 1 74.88 83 ASN B CA 1
ATOM 3626 C C . ASN B 1 83 ? 19.469 -15.562 -8.609 1 74.88 83 ASN B C 1
ATOM 3628 O O . ASN B 1 83 ? 19.891 -15.078 -7.559 1 74.88 83 ASN B O 1
ATOM 3632 N N . CYS B 1 84 ? 18.234 -15.531 -8.938 1 73.12 84 CYS B N 1
ATOM 3633 C CA . CYS B 1 84 ? 17.297 -14.82 -8.078 1 73.12 84 CYS B CA 1
ATOM 3634 C C . CYS B 1 84 ? 17.25 -15.445 -6.684 1 73.12 84 CYS B C 1
ATOM 3636 O O . CYS B 1 84 ? 17.078 -14.734 -5.691 1 73.12 84 CYS B O 1
ATOM 3638 N N . THR B 1 85 ? 17.547 -16.703 -6.613 1 72.69 85 THR B N 1
ATOM 3639 C CA . THR B 1 85 ? 17.531 -17.406 -5.328 1 72.69 85 THR B CA 1
ATOM 3640 C C . THR B 1 85 ? 18.734 -16.969 -4.48 1 72.69 85 THR B C 1
ATOM 3642 O O . THR B 1 85 ? 18.703 -17.094 -3.254 1 72.69 85 THR B O 1
ATOM 3645 N N . LYS B 1 86 ? 19.766 -16.469 -5.148 1 81.25 86 LYS B N 1
ATOM 3646 C CA . LYS B 1 86 ? 20.969 -16.062 -4.438 1 81.25 86 LYS B CA 1
ATOM 3647 C C . LYS B 1 86 ? 20.75 -14.789 -3.639 1 81.25 86 LYS B C 1
ATOM 3649 O O . LYS B 1 86 ? 21.531 -14.461 -2.744 1 81.25 86 LYS B O 1
ATOM 3654 N N . LEU B 1 87 ? 19.625 -14.172 -3.936 1 87.5 87 LEU B N 1
ATOM 3655 C CA . LEU B 1 87 ? 19.328 -12.945 -3.205 1 87.5 87 LEU B CA 1
ATOM 3656 C C . LEU B 1 87 ? 18.922 -13.25 -1.765 1 87.5 87 LEU B C 1
ATOM 3658 O O . LEU B 1 87 ? 18.922 -12.359 -0.916 1 87.5 87 LEU B O 1
ATOM 3662 N N . ASP B 1 88 ? 18.703 -14.531 -1.521 1 87.06 88 ASP B N 1
ATOM 3663 C CA . ASP B 1 88 ? 18.375 -14.992 -0.175 1 87.06 88 ASP B CA 1
ATOM 3664 C C . ASP B 1 88 ? 19.516 -14.703 0.8 1 87.06 88 ASP B C 1
ATOM 3666 O O . ASP B 1 88 ? 19.281 -14.57 2.004 1 87.06 88 ASP B O 1
ATOM 3670 N N . TYR B 1 89 ? 20.688 -14.617 0.238 1 88.19 89 TYR B N 1
ATOM 3671 C CA . TYR B 1 89 ? 21.859 -14.273 1.036 1 88.19 89 TYR B CA 1
ATOM 3672 C C . TYR B 1 89 ? 21.609 -13.016 1.858 1 88.19 89 TYR B C 1
ATOM 3674 O O . TYR B 1 89 ? 21.906 -12.977 3.055 1 88.19 89 TYR B O 1
ATOM 3682 N N . PHE B 1 90 ? 21.016 -12.086 1.275 1 92.25 90 PHE B N 1
ATOM 3683 C CA . PHE B 1 90 ? 20.812 -10.805 1.938 1 92.25 90 PHE B CA 1
ATOM 3684 C C . PHE B 1 90 ? 19.703 -10.906 2.984 1 92.25 90 PHE B C 1
ATOM 3686 O O . PHE B 1 90 ? 19.766 -10.242 4.023 1 92.25 90 PHE B O 1
ATOM 3693 N N . LYS B 1 91 ? 18.75 -11.672 2.662 1 91.62 91 LYS B N 1
ATOM 3694 C CA . LYS B 1 91 ? 17.703 -11.898 3.656 1 91.62 91 LYS B CA 1
ATOM 3695 C C . LYS B 1 91 ? 18.25 -12.594 4.891 1 91.62 91 LYS B C 1
ATOM 3697 O O . LYS B 1 91 ? 17.922 -12.227 6.023 1 91.62 91 LYS B O 1
ATOM 3702 N N . LYS B 1 92 ? 19.094 -13.547 4.684 1 90.12 92 LYS B N 1
ATOM 3703 C CA . LYS B 1 92 ? 19.734 -14.258 5.785 1 90.12 92 LYS B CA 1
ATOM 3704 C C . LYS B 1 92 ? 20.641 -13.336 6.59 1 90.12 92 LYS B C 1
ATOM 3706 O O . LYS B 1 92 ? 20.797 -13.5 7.801 1 90.12 92 LYS B O 1
ATOM 3711 N N . LEU B 1 93 ? 21.203 -12.406 5.875 1 91.81 93 LEU B N 1
ATOM 3712 C CA . LEU B 1 93 ? 22.047 -11.406 6.516 1 91.81 93 LEU B CA 1
ATOM 3713 C C . LEU B 1 93 ? 21.219 -10.484 7.406 1 91.81 93 LEU B C 1
ATOM 3715 O O . LEU B 1 93 ? 21.75 -9.852 8.32 1 91.81 93 LEU B O 1
ATOM 3719 N N . GLY B 1 94 ? 19.891 -10.375 7.152 1 94.94 94 GLY B N 1
ATOM 3720 C CA . GLY B 1 94 ? 19 -9.57 7.969 1 94.94 94 GLY B CA 1
ATOM 3721 C C . GLY B 1 94 ? 18.375 -8.414 7.207 1 94.94 94 GLY B C 1
ATOM 3722 O O . GLY B 1 94 ? 17.656 -7.598 7.785 1 94.94 94 GLY B O 1
ATOM 3723 N N . ALA B 1 95 ? 18.609 -8.367 5.938 1 97.12 95 ALA B N 1
ATOM 3724 C CA . ALA B 1 95 ? 18.078 -7.266 5.133 1 97.12 95 ALA B CA 1
ATOM 3725 C C . ALA B 1 95 ? 16.578 -7.398 4.941 1 97.12 95 ALA B C 1
ATOM 3727 O O . ALA B 1 95 ? 16.062 -8.5 4.766 1 97.12 95 ALA B O 1
ATOM 3728 N N . TRP B 1 96 ? 15.914 -6.309 5.07 1 97.88 96 TRP B N 1
ATOM 3729 C CA . TRP B 1 96 ? 14.523 -6.227 4.641 1 97.88 96 TRP B CA 1
ATOM 3730 C C . TRP B 1 96 ? 14.43 -5.934 3.146 1 97.88 96 TRP B C 1
ATOM 3732 O O . TRP B 1 96 ? 13.57 -6.484 2.451 1 97.88 96 TRP B O 1
ATOM 3742 N N . ALA B 1 97 ? 15.383 -5.152 2.684 1 97.81 97 ALA B N 1
ATOM 3743 C CA . ALA B 1 97 ? 15.461 -4.758 1.279 1 97.81 97 ALA B CA 1
ATOM 3744 C C . ALA B 1 97 ? 16.906 -4.539 0.855 1 97.81 97 ALA B C 1
ATOM 3746 O O . ALA B 1 97 ? 17.781 -4.285 1.694 1 97.81 97 ALA B O 1
ATOM 3747 N N . ILE B 1 98 ? 17.125 -4.656 -0.4 1 95.38 98 ILE B N 1
ATOM 3748 C CA . ILE B 1 98 ? 18.391 -4.223 -0.988 1 95.38 98 ILE B CA 1
ATOM 3749 C C . ILE B 1 98 ? 18.125 -3.146 -2.039 1 95.38 98 ILE B C 1
ATOM 3751 O O . ILE B 1 98 ? 17.125 -3.199 -2.752 1 95.38 98 ILE B O 1
ATOM 3755 N N . ARG B 1 99 ? 18.938 -2.176 -2.049 1 94.38 99 ARG B N 1
ATOM 3756 C CA . ARG B 1 99 ? 18.859 -1.138 -3.072 1 94.38 99 ARG B CA 1
ATOM 3757 C C . ARG B 1 99 ? 19.844 -1.422 -4.207 1 94.38 99 ARG B C 1
ATOM 3759 O O . ARG B 1 99 ? 21.031 -1.659 -3.969 1 94.38 99 ARG B O 1
ATOM 3766 N N . LEU B 1 100 ? 19.219 -1.428 -5.379 1 87.75 100 LEU B N 1
ATOM 3767 C CA . LEU B 1 100 ? 20.031 -1.635 -6.57 1 87.75 100 LEU B CA 1
ATOM 3768 C C . LEU B 1 100 ? 20.578 -0.31 -7.09 1 87.75 100 LEU B C 1
ATOM 3770 O O . LEU B 1 100 ? 19.812 0.613 -7.379 1 87.75 100 LEU B O 1
ATOM 3774 N N . ASP B 1 101 ? 21.844 -0.123 -7.086 1 76.81 101 ASP B N 1
ATOM 3775 C CA . ASP B 1 101 ? 22.453 1.12 -7.562 1 76.81 101 ASP B CA 1
ATOM 3776 C C . ASP B 1 101 ? 22.734 1.051 -9.062 1 76.81 101 ASP B C 1
ATOM 3778 O O . ASP B 1 101 ? 23.141 2.045 -9.664 1 76.81 101 ASP B O 1
ATOM 3782 N N . ASN B 1 102 ? 22.453 -0.18 -9.594 1 76.12 102 ASN B N 1
ATOM 3783 C CA . ASN B 1 102 ? 22.641 -0.345 -11.031 1 76.12 102 ASN B CA 1
ATOM 3784 C C . ASN B 1 102 ? 21.328 -0.578 -11.75 1 76.12 102 ASN B C 1
ATOM 3786 O O . ASN B 1 102 ? 20.344 -1.029 -11.148 1 76.12 102 ASN B O 1
ATOM 3790 N N . THR B 1 103 ? 21.359 -0.156 -12.992 1 76 103 THR B N 1
ATOM 3791 C CA . THR B 1 103 ? 20.219 -0.429 -13.859 1 76 103 THR B CA 1
ATOM 3792 C C . THR B 1 103 ? 20.484 -1.634 -14.758 1 76 103 THR B C 1
ATOM 3794 O O . THR B 1 103 ? 21.609 -1.8 -15.258 1 76 103 THR B O 1
ATOM 3797 N N . PHE B 1 104 ? 19.453 -2.436 -14.898 1 84.62 104 PHE B N 1
ATOM 3798 C CA . PHE B 1 104 ? 19.5 -3.613 -15.758 1 84.62 104 PHE B CA 1
ATOM 3799 C C . PHE B 1 104 ? 18.562 -3.455 -16.953 1 84.62 104 PHE B C 1
ATOM 3801 O O . PHE B 1 104 ? 18.422 -2.357 -17.484 1 84.62 104 PHE B O 1
ATOM 3808 N N . THR B 1 105 ? 18.141 -4.523 -17.453 1 85.62 105 THR B N 1
ATOM 3809 C CA . THR B 1 105 ? 17.344 -4.41 -18.672 1 85.62 105 THR B CA 1
ATOM 3810 C C . THR B 1 105 ? 15.852 -4.418 -18.344 1 85.62 105 THR B C 1
ATOM 3812 O O . THR B 1 105 ? 15.016 -4.34 -19.25 1 85.62 105 THR B O 1
ATOM 3815 N N . GLY B 1 106 ? 15.516 -4.473 -17.156 1 89.25 106 GLY B N 1
ATOM 3816 C CA . GLY B 1 106 ? 14.117 -4.52 -16.766 1 89.25 106 GLY B CA 1
ATOM 3817 C C . GLY B 1 106 ? 13.648 -5.906 -16.359 1 89.25 106 GLY B C 1
ATOM 3818 O O . GLY B 1 106 ? 12.961 -6.07 -15.352 1 89.25 106 GLY B O 1
ATOM 3819 N N . ILE B 1 107 ? 14 -6.875 -17.172 1 90.62 107 ILE B N 1
ATOM 3820 C CA . ILE B 1 107 ? 13.547 -8.234 -16.891 1 90.62 107 ILE B CA 1
ATOM 3821 C C . ILE B 1 107 ? 14.25 -8.773 -15.641 1 90.62 107 ILE B C 1
ATOM 3823 O O . ILE B 1 107 ? 13.641 -9.477 -14.836 1 90.62 107 ILE B O 1
ATOM 3827 N N . GLU B 1 108 ? 15.555 -8.445 -15.477 1 89.75 108 GLU B N 1
ATOM 3828 C CA . GLU B 1 108 ? 16.281 -8.906 -14.297 1 89.75 108 GLU B CA 1
ATOM 3829 C C . GLU B 1 108 ? 15.664 -8.344 -13.016 1 89.75 108 GLU B C 1
ATOM 3831 O O . GLU B 1 108 ? 15.406 -9.086 -12.07 1 89.75 108 GLU B O 1
ATOM 3836 N N . GLU B 1 109 ? 15.422 -7.004 -13.016 1 90.94 109 GLU B N 1
ATOM 3837 C CA . GLU B 1 109 ? 14.797 -6.379 -11.852 1 90.94 109 GLU B CA 1
ATOM 3838 C C . GLU B 1 109 ? 13.445 -7.008 -11.539 1 90.94 109 GLU B C 1
ATOM 3840 O O . GLU B 1 109 ? 13.117 -7.266 -10.383 1 90.94 109 GLU B O 1
ATOM 3845 N N . SER B 1 110 ? 12.695 -7.195 -12.625 1 92.56 110 SER B N 1
ATOM 3846 C CA . SER B 1 110 ? 11.391 -7.828 -12.477 1 92.56 110 SER B CA 1
ATOM 3847 C C . SER B 1 110 ? 11.508 -9.195 -11.82 1 92.56 110 SER B C 1
ATOM 3849 O O . SER B 1 110 ? 10.805 -9.492 -10.852 1 92.56 110 SER B O 1
ATOM 3851 N N . LEU B 1 111 ? 12.398 -10.023 -12.305 1 91.31 111 LEU B N 1
ATOM 3852 C CA . LEU B 1 111 ? 12.562 -11.383 -11.805 1 91.31 111 LEU B CA 1
ATOM 3853 C C . LEU B 1 111 ? 13.062 -11.375 -10.359 1 91.31 111 LEU B C 1
ATOM 3855 O O . LEU B 1 111 ? 12.695 -12.242 -9.562 1 91.31 111 LEU B O 1
ATOM 3859 N N . MET B 1 112 ? 13.875 -10.383 -10 1 91.38 112 MET B N 1
ATOM 3860 C CA . MET B 1 112 ? 14.383 -10.266 -8.633 1 91.38 112 MET B CA 1
ATOM 3861 C C . MET B 1 112 ? 13.242 -10.094 -7.637 1 91.38 112 MET B C 1
ATOM 3863 O O . MET B 1 112 ? 13.359 -10.508 -6.48 1 91.38 112 MET B O 1
ATOM 3867 N N . THR B 1 113 ? 12.148 -9.484 -8.07 1 93.62 113 THR B N 1
ATOM 3868 C CA . THR B 1 113 ? 11.031 -9.219 -7.18 1 93.62 113 THR B CA 1
ATOM 3869 C C . THR B 1 113 ? 10.305 -10.516 -6.82 1 93.62 113 THR B C 1
ATOM 3871 O O . THR B 1 113 ? 9.469 -10.539 -5.918 1 93.62 113 THR B O 1
ATOM 3874 N N . PHE B 1 114 ? 10.602 -11.57 -7.48 1 91.88 114 PHE B N 1
ATOM 3875 C CA . PHE B 1 114 ? 9.977 -12.859 -7.211 1 91.88 114 PHE B CA 1
ATOM 3876 C C . PHE B 1 114 ? 10.898 -13.75 -6.391 1 91.88 114 PHE B C 1
ATOM 3878 O O . PHE B 1 114 ? 10.75 -14.977 -6.398 1 91.88 114 PHE B O 1
ATOM 3885 N N . ASN B 1 115 ? 11.82 -13.188 -5.664 1 89.62 115 ASN B N 1
ATOM 3886 C CA . ASN B 1 115 ? 12.711 -13.977 -4.812 1 89.62 115 ASN B CA 1
ATOM 3887 C C . ASN B 1 115 ? 11.93 -14.727 -3.736 1 89.62 115 ASN B C 1
ATOM 3889 O O . ASN B 1 115 ? 10.82 -14.328 -3.375 1 89.62 115 ASN B O 1
ATOM 3893 N N . ASP B 1 116 ? 12.516 -15.766 -3.209 1 84.62 116 ASP B N 1
ATOM 3894 C CA . ASP B 1 116 ? 11.805 -16.703 -2.348 1 84.62 116 ASP B CA 1
ATOM 3895 C C . ASP B 1 116 ? 11.695 -16.172 -0.922 1 84.62 116 ASP B C 1
ATOM 3897 O O . ASP B 1 116 ? 10.945 -16.703 -0.106 1 84.62 116 ASP B O 1
ATOM 3901 N N . SER B 1 117 ? 12.344 -15.109 -0.591 1 88.5 117 SER B N 1
ATOM 3902 C CA . SER B 1 117 ? 12.438 -14.672 0.797 1 88.5 117 SER B CA 1
ATOM 3903 C C . SER B 1 117 ? 11.68 -13.367 1.014 1 88.5 117 SER B C 1
ATOM 3905 O O . SER B 1 117 ? 11.859 -12.703 2.041 1 88.5 117 SER B O 1
ATOM 3907 N N . ASP B 1 118 ? 10.938 -12.938 0.017 1 91 118 ASP B N 1
ATOM 3908 C CA . ASP B 1 118 ? 10.172 -11.695 0.079 1 91 118 ASP B CA 1
ATOM 3909 C C . ASP B 1 118 ? 11.094 -10.508 0.358 1 91 118 ASP B C 1
ATOM 3911 O O . ASP B 1 118 ? 10.719 -9.586 1.089 1 91 118 ASP B O 1
ATOM 3915 N N . LEU B 1 119 ? 12.398 -10.688 -0.085 1 95.44 119 LEU B N 1
ATOM 3916 C CA . LEU B 1 119 ? 13.312 -9.547 -0.056 1 95.44 119 LEU B CA 1
ATOM 3917 C C . LEU B 1 119 ? 12.82 -8.43 -0.968 1 95.44 119 LEU B C 1
ATOM 3919 O O . LEU B 1 119 ? 12.5 -8.672 -2.137 1 95.44 119 LEU B O 1
ATOM 3923 N N . LYS B 1 120 ? 12.672 -7.234 -0.41 1 97.12 120 LYS B N 1
ATOM 3924 C CA . LYS B 1 120 ? 12.25 -6.102 -1.231 1 97.12 120 LYS B CA 1
ATOM 3925 C C . LYS B 1 120 ? 13.406 -5.594 -2.09 1 97.12 120 LYS B C 1
ATOM 3927 O O . LYS B 1 120 ? 14.57 -5.652 -1.68 1 97.12 120 LYS B O 1
ATOM 3932 N N . ILE B 1 121 ? 13.062 -5.172 -3.252 1 95.06 121 ILE B N 1
ATOM 3933 C CA . ILE B 1 121 ? 14.008 -4.598 -4.199 1 95.06 121 ILE B CA 1
ATOM 3934 C C . ILE B 1 121 ? 13.766 -3.096 -4.324 1 95.06 121 ILE B C 1
ATOM 3936 O O . ILE B 1 121 ? 12.711 -2.668 -4.789 1 95.06 121 ILE B O 1
ATOM 3940 N N . GLN B 1 122 ? 14.711 -2.344 -3.85 1 96.06 122 GLN B N 1
ATOM 3941 C CA . GLN B 1 122 ? 14.562 -0.892 -3.9 1 96.06 122 GLN B CA 1
ATOM 3942 C C . GLN B 1 122 ? 15.305 -0.31 -5.105 1 96.06 122 GLN B C 1
ATOM 3944 O O . GLN B 1 122 ? 16.5 -0.562 -5.289 1 96.06 122 GLN B O 1
ATOM 3949 N N . LEU B 1 123 ? 14.594 0.41 -5.898 1 94.06 123 LEU B N 1
ATOM 3950 C CA . LEU B 1 123 ? 15.133 1.068 -7.086 1 94.06 123 LEU B CA 1
ATOM 3951 C C . LEU B 1 123 ? 15.484 2.523 -6.785 1 94.06 123 LEU B C 1
ATOM 3953 O O . LEU B 1 123 ? 14.883 3.143 -5.906 1 94.06 123 LEU B O 1
ATOM 3957 N N . ASN B 1 124 ? 16.422 2.98 -7.52 1 91.75 124 ASN B N 1
ATOM 3958 C CA . ASN B 1 124 ? 16.797 4.387 -7.426 1 91.75 124 ASN B CA 1
ATOM 3959 C C . ASN B 1 124 ? 15.859 5.27 -8.242 1 91.75 124 ASN B C 1
ATOM 3961 O O . ASN B 1 124 ? 15.867 5.219 -9.477 1 91.75 124 ASN B O 1
ATOM 3965 N N . ILE B 1 125 ? 15.086 6.113 -7.625 1 91.12 125 ILE B N 1
ATOM 3966 C CA . ILE B 1 125 ? 14.102 6.949 -8.305 1 91.12 125 ILE B CA 1
ATOM 3967 C C . ILE B 1 125 ? 14.812 7.996 -9.156 1 91.12 125 ILE B C 1
ATOM 3969 O O . ILE B 1 125 ? 14.359 8.32 -10.258 1 91.12 125 ILE B O 1
ATOM 3973 N N . SER B 1 126 ? 15.898 8.531 -8.68 1 80.81 126 SER B N 1
ATOM 3974 C CA . SER B 1 126 ? 16.594 9.656 -9.289 1 80.81 126 SER B CA 1
ATOM 3975 C C . SER B 1 126 ? 17.297 9.242 -10.578 1 80.81 126 SER B C 1
ATOM 3977 O O . SER B 1 126 ? 17.625 10.094 -11.414 1 80.81 126 SER B O 1
ATOM 3979 N N . ASN B 1 127 ? 17.547 8.008 -10.734 1 69.56 127 ASN B N 1
ATOM 3980 C CA . ASN B 1 127 ? 18.344 7.543 -11.875 1 69.56 127 ASN B CA 1
ATOM 3981 C C . ASN B 1 127 ? 17.453 6.922 -12.953 1 69.56 127 ASN B C 1
ATOM 3983 O O . ASN B 1 127 ? 17.922 6.625 -14.055 1 69.56 127 ASN B O 1
ATOM 3987 N N . ILE B 1 128 ? 16.281 6.633 -12.562 1 63.47 128 ILE B N 1
ATOM 3988 C CA . ILE B 1 128 ? 15.562 5.695 -13.422 1 63.47 128 ILE B CA 1
ATOM 3989 C C . ILE B 1 128 ? 14.828 6.457 -14.516 1 63.47 128 ILE B C 1
ATOM 3991 O O . ILE B 1 128 ? 13.953 7.277 -14.234 1 63.47 128 ILE B O 1
ATOM 3995 N N . ASN B 1 129 ? 15.555 6.828 -15.406 1 63.72 129 ASN B N 1
ATOM 3996 C CA . ASN B 1 129 ? 15.016 7.336 -16.656 1 63.72 129 ASN B CA 1
ATOM 3997 C C . ASN B 1 129 ? 13.922 6.43 -17.219 1 63.72 129 ASN B C 1
ATOM 3999 O O . ASN B 1 129 ? 14.188 5.598 -18.094 1 63.72 129 ASN B O 1
ATOM 4003 N N . LYS B 1 130 ? 12.656 6.469 -17.094 1 76.62 130 LYS B N 1
ATOM 4004 C CA . LYS B 1 130 ? 11.531 5.746 -17.688 1 76.62 130 LYS B CA 1
ATOM 4005 C C . LYS B 1 130 ? 11.75 4.238 -17.625 1 76.62 130 LYS B C 1
ATOM 4007 O O . LYS B 1 130 ? 10.922 3.463 -18.109 1 76.62 130 LYS B O 1
ATOM 4012 N N . HIS B 1 131 ? 12.906 3.881 -16.906 1 88.44 131 HIS B N 1
ATOM 4013 C CA . HIS B 1 131 ? 13.25 2.467 -16.781 1 88.44 131 HIS B CA 1
ATOM 4014 C C . HIS B 1 131 ? 12.203 1.721 -15.969 1 88.44 131 HIS B C 1
ATOM 4016 O O . HIS B 1 131 ? 11.969 0.529 -16.188 1 88.44 131 HIS B O 1
ATOM 4022 N N . ILE B 1 132 ? 11.516 2.477 -15.133 1 91.44 132 ILE B N 1
ATOM 4023 C CA . ILE B 1 132 ? 10.484 1.855 -14.305 1 91.44 132 ILE B CA 1
ATOM 4024 C C . ILE B 1 132 ? 9.367 1.314 -15.195 1 91.44 132 ILE B C 1
ATOM 4026 O O . ILE B 1 132 ? 8.805 0.252 -14.914 1 91.44 132 ILE B O 1
ATOM 4030 N N . ASN B 1 133 ? 9.125 1.973 -16.266 1 91.44 133 ASN B N 1
ATOM 4031 C CA . ASN B 1 133 ? 8.109 1.49 -17.203 1 91.44 133 ASN B CA 1
ATOM 4032 C C . ASN B 1 133 ? 8.508 0.148 -17.812 1 91.44 133 ASN B C 1
ATOM 4034 O O . ASN B 1 133 ? 7.656 -0.718 -18.016 1 91.44 133 ASN B O 1
ATOM 4038 N N . THR B 1 134 ? 9.781 0.071 -18.078 1 92.5 134 THR B N 1
ATOM 4039 C CA . THR B 1 134 ? 10.281 -1.181 -18.641 1 92.5 134 THR B CA 1
ATOM 4040 C C . THR B 1 134 ? 10.156 -2.314 -17.625 1 92.5 134 THR B C 1
ATOM 4042 O O . THR B 1 134 ? 9.734 -3.42 -17.969 1 92.5 134 THR B O 1
ATOM 4045 N N . ILE B 1 135 ? 10.516 -2.012 -16.406 1 93.81 135 ILE B N 1
ATOM 4046 C CA . ILE B 1 135 ? 10.398 -3.018 -15.352 1 93.81 135 ILE B CA 1
ATOM 4047 C C . ILE B 1 135 ? 8.945 -3.467 -15.234 1 93.81 135 ILE B C 1
ATOM 4049 O O . ILE B 1 135 ? 8.656 -4.664 -15.172 1 93.81 135 ILE B O 1
ATOM 4053 N N . MET B 1 136 ? 8.023 -2.498 -15.258 1 94.12 136 MET B N 1
ATOM 4054 C CA . MET B 1 136 ? 6.602 -2.801 -15.133 1 94.12 136 MET B CA 1
ATOM 4055 C C . MET B 1 136 ? 6.105 -3.605 -16.328 1 94.12 136 MET B C 1
ATOM 4057 O O . MET B 1 136 ? 5.219 -4.453 -16.188 1 94.12 136 MET B O 1
ATOM 4061 N N . TYR B 1 137 ? 6.719 -3.324 -17.469 1 92.94 137 TYR B N 1
ATOM 4062 C CA . TYR B 1 137 ? 6.387 -4.062 -18.688 1 92.94 137 TYR B CA 1
ATOM 4063 C C . TYR B 1 137 ? 6.633 -5.555 -18.5 1 92.94 137 TYR B C 1
ATOM 4065 O O . TYR B 1 137 ? 5.875 -6.383 -19.016 1 92.94 137 TYR B O 1
ATOM 4073 N N . PHE B 1 138 ? 7.578 -5.871 -17.703 1 93.88 138 PHE B N 1
ATOM 4074 C CA . PHE B 1 138 ? 7.934 -7.27 -17.484 1 93.88 138 PHE B CA 1
ATOM 4075 C C . PHE B 1 138 ? 7.176 -7.844 -16.297 1 93.88 138 PHE B C 1
ATOM 4077 O O . PHE B 1 138 ? 7.523 -8.906 -15.781 1 93.88 138 PHE B O 1
ATOM 4084 N N . LYS B 1 139 ? 6.207 -7.207 -15.828 1 94.44 139 LYS B N 1
ATOM 4085 C CA . LYS B 1 139 ? 5.234 -7.676 -14.844 1 94.44 139 LYS B CA 1
ATOM 4086 C C . LYS B 1 139 ? 5.922 -8.133 -13.562 1 94.44 139 LYS B C 1
ATOM 4088 O O . LYS B 1 139 ? 5.855 -9.312 -13.203 1 94.44 139 LYS B O 1
ATOM 4093 N N . PRO B 1 140 ? 6.539 -7.207 -12.844 1 95.5 140 PRO B N 1
ATOM 4094 C CA . PRO B 1 140 ? 7.148 -7.551 -11.562 1 95.5 140 PRO B CA 1
ATOM 4095 C C . PRO B 1 140 ? 6.117 -7.816 -10.469 1 95.5 140 PRO B C 1
ATOM 4097 O O . PRO B 1 140 ? 4.926 -7.57 -10.664 1 95.5 140 PRO B O 1
ATOM 4100 N N . ASN B 1 141 ? 6.605 -8.5 -9.445 1 94.25 141 ASN B N 1
ATOM 4101 C CA . ASN B 1 141 ? 5.852 -8.453 -8.195 1 94.25 141 ASN B CA 1
ATOM 4102 C C . ASN B 1 141 ? 5.938 -7.074 -7.543 1 94.25 141 ASN B C 1
ATOM 4104 O O . ASN B 1 141 ? 6.879 -6.789 -6.805 1 94.25 141 ASN B O 1
ATOM 4108 N N . ILE B 1 142 ? 4.996 -6.266 -7.777 1 93.69 142 ILE B N 1
ATOM 4109 C CA . ILE B 1 142 ? 5.027 -4.852 -7.414 1 93.69 142 ILE B CA 1
ATOM 4110 C C . ILE B 1 142 ? 5.129 -4.715 -5.898 1 93.69 142 ILE B C 1
ATOM 4112 O O . ILE B 1 142 ? 5.773 -3.787 -5.395 1 93.69 142 ILE B O 1
ATOM 4116 N N . LYS B 1 143 ? 4.574 -5.637 -5.141 1 93.56 143 LYS B N 1
ATOM 4117 C CA . LYS B 1 143 ? 4.574 -5.582 -3.682 1 93.56 143 LYS B CA 1
ATOM 4118 C C . LYS B 1 143 ? 5.992 -5.688 -3.127 1 93.56 143 LYS B C 1
ATOM 4120 O O . LYS B 1 143 ? 6.227 -5.395 -1.952 1 93.56 143 LYS B O 1
ATOM 4125 N N . ASN B 1 144 ? 6.938 -6.074 -3.99 1 95.25 144 ASN B N 1
ATOM 4126 C CA . ASN B 1 144 ? 8.328 -6.195 -3.562 1 95.25 144 ASN B CA 1
ATOM 4127 C C . ASN B 1 144 ? 9.188 -5.07 -4.137 1 95.25 144 ASN B C 1
ATOM 4129 O O . ASN B 1 144 ? 10.422 -5.141 -4.082 1 95.25 144 ASN B O 1
ATOM 4133 N N . LEU B 1 145 ? 8.555 -4.102 -4.672 1 95.94 145 LEU B N 1
ATOM 4134 C CA . LEU B 1 145 ? 9.297 -2.971 -5.223 1 95.94 145 LEU B CA 1
ATOM 4135 C C . LEU B 1 145 ? 9.219 -1.765 -4.293 1 95.94 145 LEU B C 1
ATOM 4137 O O . LEU B 1 145 ? 8.156 -1.472 -3.736 1 95.94 145 LEU B O 1
ATOM 4141 N N . LEU B 1 146 ? 10.352 -1.154 -4.121 1 97.12 146 LEU B N 1
ATOM 4142 C CA . LEU B 1 146 ? 10.469 0.13 -3.438 1 97.12 146 LEU B CA 1
ATOM 4143 C C . LEU B 1 146 ? 11.227 1.136 -4.297 1 97.12 146 LEU B C 1
ATOM 4145 O O . LEU B 1 146 ? 11.969 0.75 -5.203 1 97.12 146 LEU B O 1
ATOM 4149 N N . GLY B 1 147 ? 10.977 2.357 -4.082 1 95.38 147 GLY B N 1
ATOM 4150 C CA . GLY B 1 147 ? 11.75 3.434 -4.688 1 95.38 147 GLY B CA 1
ATOM 4151 C C . GLY B 1 147 ? 12.32 4.398 -3.668 1 95.38 147 GLY B C 1
ATOM 4152 O O . GLY B 1 147 ? 11.664 4.738 -2.684 1 95.38 147 GLY B O 1
ATOM 4153 N N . CYS B 1 148 ? 13.562 4.793 -3.914 1 96.25 148 CYS B N 1
ATOM 4154 C CA . CYS B 1 148 ? 14.195 5.738 -3 1 96.25 148 CYS B CA 1
ATOM 4155 C C . CYS B 1 148 ? 15.07 6.727 -3.758 1 96.25 148 CYS B C 1
ATOM 4157 O O . CYS B 1 148 ? 15.859 6.332 -4.617 1 96.25 148 CYS B O 1
ATOM 4159 N N . HIS B 1 149 ? 14.906 8.023 -3.471 1 96 149 HIS B N 1
ATOM 4160 C CA . HIS B 1 149 ? 15.789 9.055 -4.012 1 96 149 HIS B CA 1
ATOM 4161 C C . HIS B 1 149 ? 17.156 9 -3.352 1 96 149 HIS B C 1
ATOM 4163 O O . HIS B 1 149 ? 17.297 8.477 -2.248 1 96 149 HIS B O 1
ATOM 4169 N N . ASN B 1 150 ? 18.109 9.578 -4.047 1 93.81 150 ASN B N 1
ATOM 4170 C CA . ASN B 1 150 ? 19.438 9.773 -3.453 1 93.81 150 ASN B CA 1
ATOM 4171 C C . ASN B 1 150 ? 19.453 10.984 -2.523 1 93.81 150 ASN B C 1
ATOM 4173 O O . ASN B 1 150 ? 18.547 11.805 -2.543 1 93.81 150 ASN B O 1
ATOM 4177 N N . PHE B 1 151 ? 20.406 10.898 -1.646 1 95.62 151 PHE B N 1
ATOM 4178 C CA . PHE B 1 151 ? 20.75 12.141 -0.962 1 95.62 151 PHE B CA 1
ATOM 4179 C C . PHE B 1 151 ? 22.047 12.727 -1.533 1 95.62 151 PHE B C 1
ATOM 4181 O O . PHE B 1 151 ? 22.797 12.031 -2.209 1 95.62 151 PHE B O 1
ATOM 4188 N N . TYR B 1 152 ? 22.312 14.055 -1.282 1 93.5 152 TYR B N 1
ATOM 4189 C CA . TYR B 1 152 ? 23.391 14.773 -1.954 1 93.5 152 TYR B CA 1
ATOM 4190 C C . TYR B 1 152 ? 24.219 15.57 -0.956 1 93.5 152 TYR B C 1
ATOM 4192 O O . TYR B 1 152 ? 23.812 16.656 -0.519 1 93.5 152 TYR B O 1
ATOM 4200 N N . PRO B 1 153 ? 25.438 15.125 -0.673 1 91.81 153 PRO B N 1
ATOM 4201 C CA . PRO B 1 153 ? 26.281 15.797 0.332 1 91.81 153 PRO B CA 1
ATOM 4202 C C . PRO B 1 153 ? 26.859 17.109 -0.171 1 91.81 153 PRO B C 1
ATOM 4204 O O . PRO B 1 153 ? 27.156 18 0.625 1 91.81 153 PRO B O 1
ATOM 4207 N N . HIS B 1 154 ? 27.047 17.188 -1.516 1 89.81 154 HIS B N 1
ATOM 4208 C CA . HIS B 1 154 ? 27.688 18.375 -2.066 1 89.81 154 HIS B CA 1
ATOM 4209 C C . HIS B 1 154 ? 26.672 19.5 -2.291 1 89.81 154 HIS B C 1
ATOM 4211 O O . HIS B 1 154 ? 25.734 19.344 -3.076 1 89.81 154 HIS B O 1
ATOM 4217 N N . LYS B 1 155 ? 26.984 20.641 -1.679 1 92.06 155 LYS B N 1
ATOM 4218 C CA . LYS B 1 155 ? 26.078 21.781 -1.78 1 92.06 155 LYS B CA 1
ATOM 4219 C C . LYS B 1 155 ? 25.781 22.125 -3.238 1 92.06 155 LYS B C 1
ATOM 4221 O O . LYS B 1 155 ? 26.688 22.094 -4.082 1 92.06 155 LYS B O 1
ATOM 4226 N N . TYR B 1 156 ? 24.484 22.422 -3.48 1 92.69 156 TYR B N 1
ATOM 4227 C CA . TYR B 1 156 ? 23.953 22.875 -4.762 1 92.69 156 TYR B CA 1
ATOM 4228 C C . TYR B 1 156 ? 23.859 21.719 -5.75 1 92.69 156 TYR B C 1
ATOM 4230 O O . TYR B 1 156 ? 23.734 21.938 -6.957 1 92.69 156 TYR B O 1
ATOM 4238 N N . THR B 1 157 ? 23.938 20.453 -5.23 1 91.56 157 THR B N 1
ATOM 4239 C CA . THR B 1 157 ? 23.797 19.297 -6.113 1 91.56 157 THR B CA 1
ATOM 4240 C C . THR B 1 157 ? 22.516 18.531 -5.812 1 91.56 157 THR B C 1
ATOM 4242 O O . THR B 1 157 ? 22.156 17.609 -6.535 1 91.56 157 THR B O 1
ATOM 4245 N N . GLY B 1 158 ? 21.781 18.922 -4.738 1 94.44 158 GLY B N 1
ATOM 4246 C CA . GLY B 1 158 ? 20.5 18.297 -4.461 1 94.44 158 GLY B CA 1
ATOM 4247 C C . GLY B 1 158 ? 19.5 18.469 -5.582 1 94.44 158 GLY B C 1
ATOM 4248 O O . GLY B 1 158 ? 19.656 19.359 -6.43 1 94.44 158 GLY B O 1
ATOM 4249 N N . LEU B 1 159 ? 18.516 17.703 -5.574 1 95.5 159 LEU B N 1
ATOM 4250 C CA . LEU B 1 159 ? 17.531 17.719 -6.66 1 95.5 159 LEU B CA 1
ATOM 4251 C C . LEU B 1 159 ? 16.703 19 -6.637 1 95.5 159 LEU B C 1
ATOM 4253 O O . LEU B 1 159 ? 16.469 19.562 -5.57 1 95.5 159 LEU B O 1
ATOM 4257 N N . SER B 1 160 ? 16.281 19.359 -7.809 1 94.44 160 SER B N 1
ATOM 4258 C CA . SER B 1 160 ? 15.25 20.391 -7.914 1 94.44 160 SER B CA 1
ATOM 4259 C C . SER B 1 160 ? 13.875 19.828 -7.59 1 94.44 160 SER B C 1
ATOM 4261 O O . SER B 1 160 ? 13.625 18.641 -7.762 1 94.44 160 SER B O 1
ATOM 4263 N N . ARG B 1 161 ? 12.977 20.688 -7.203 1 94.12 161 ARG B N 1
ATOM 4264 C CA . ARG B 1 161 ? 11.609 20.297 -6.898 1 94.12 161 ARG B CA 1
ATOM 4265 C C . ARG B 1 161 ? 10.922 19.703 -8.125 1 94.12 161 ARG B C 1
ATOM 4267 O O . ARG B 1 161 ? 10.227 18.688 -8.023 1 94.12 161 ARG B O 1
ATOM 4274 N N . THR B 1 162 ? 11.133 20.297 -9.227 1 92.19 162 THR B N 1
ATOM 4275 C CA . THR B 1 162 ? 10.484 19.875 -10.461 1 92.19 162 THR B CA 1
ATOM 4276 C C . THR B 1 162 ? 10.914 18.453 -10.836 1 92.19 162 THR B C 1
ATOM 4278 O O . THR B 1 162 ? 10.078 17.594 -11.094 1 92.19 162 THR B O 1
ATOM 4281 N N . PHE B 1 163 ? 12.211 18.297 -10.867 1 92.06 163 PHE B N 1
ATOM 4282 C CA . PHE B 1 163 ? 12.734 16.984 -11.211 1 92.06 163 PHE B CA 1
ATOM 4283 C C . PHE B 1 163 ? 12.273 15.93 -10.203 1 92.06 163 PHE B C 1
ATOM 4285 O O . PHE B 1 163 ? 11.859 14.836 -10.586 1 92.06 163 PHE B O 1
ATOM 4292 N N . PHE B 1 164 ? 12.305 16.297 -9.016 1 95.31 164 PHE B N 1
ATOM 4293 C CA . PHE B 1 164 ? 11.883 15.43 -7.926 1 95.31 164 PHE B CA 1
ATOM 4294 C C . PHE B 1 164 ? 10.445 14.961 -8.133 1 95.31 164 PHE B C 1
ATOM 4296 O O . PHE B 1 164 ? 10.164 13.766 -8.07 1 95.31 164 PHE B O 1
ATOM 4303 N N . LYS B 1 165 ? 9.539 15.859 -8.367 1 93.44 165 LYS B N 1
ATOM 4304 C CA . LYS B 1 165 ? 8.125 15.547 -8.555 1 93.44 165 LYS B CA 1
ATOM 4305 C C . LYS B 1 165 ? 7.91 14.68 -9.797 1 93.44 165 LYS B C 1
ATOM 4307 O O . LYS B 1 165 ? 7.133 13.727 -9.766 1 93.44 165 LYS B O 1
ATOM 4312 N N . GLU B 1 166 ? 8.586 14.992 -10.805 1 90.62 166 GLU B N 1
ATOM 4313 C CA . GLU B 1 166 ? 8.43 14.281 -12.07 1 90.62 166 GLU B CA 1
ATOM 4314 C C . GLU B 1 166 ? 8.828 12.812 -11.93 1 90.62 166 GLU B C 1
ATOM 4316 O O . GLU B 1 166 ? 8.117 11.93 -12.414 1 90.62 166 GLU B O 1
ATOM 4321 N N . THR B 1 167 ? 9.922 12.594 -11.273 1 91.56 167 THR B N 1
ATOM 4322 C CA . THR B 1 167 ? 10.414 11.227 -11.164 1 91.56 167 THR B CA 1
ATOM 4323 C C . THR B 1 167 ? 9.633 10.445 -10.117 1 91.56 167 THR B C 1
ATOM 4325 O O . THR B 1 167 ? 9.461 9.234 -10.234 1 91.56 167 THR B O 1
ATOM 4328 N N . THR B 1 168 ? 9.133 11.148 -9.086 1 94.31 168 THR B N 1
ATOM 4329 C CA . THR B 1 168 ? 8.352 10.492 -8.047 1 94.31 168 THR B CA 1
ATOM 4330 C C . THR B 1 168 ? 6.992 10.062 -8.586 1 94.31 168 THR B C 1
ATOM 4332 O O . THR B 1 168 ? 6.457 9.031 -8.18 1 94.31 168 THR B O 1
ATOM 4335 N N . LYS B 1 169 ? 6.492 10.82 -9.508 1 92.19 169 LYS B N 1
ATOM 4336 C CA . LYS B 1 169 ? 5.133 10.648 -10.016 1 92.19 169 LYS B CA 1
ATOM 4337 C C . LYS B 1 169 ? 4.938 9.258 -10.602 1 92.19 169 LYS B C 1
ATOM 4339 O O . LYS B 1 169 ? 3.885 8.641 -10.422 1 92.19 169 LYS B O 1
ATOM 4344 N N . ILE B 1 170 ? 5.871 8.773 -11.281 1 91.44 170 ILE B N 1
ATOM 4345 C CA . ILE B 1 170 ? 5.734 7.484 -11.953 1 91.44 170 ILE B CA 1
ATOM 4346 C C . ILE B 1 170 ? 5.672 6.367 -10.914 1 91.44 170 ILE B C 1
ATOM 4348 O O . ILE B 1 170 ? 4.918 5.406 -11.078 1 91.44 170 ILE B O 1
ATOM 4352 N N . PHE B 1 171 ? 6.477 6.457 -9.898 1 93.38 171 PHE B N 1
ATOM 4353 C CA . PHE B 1 171 ? 6.438 5.465 -8.828 1 93.38 171 PHE B CA 1
ATOM 4354 C C . PHE B 1 171 ? 5.094 5.496 -8.109 1 93.38 171 PHE B C 1
ATOM 4356 O O . PHE B 1 171 ? 4.531 4.449 -7.785 1 93.38 171 PHE B O 1
ATOM 4363 N N . LYS B 1 172 ? 4.609 6.672 -7.879 1 91.56 172 LYS B N 1
ATOM 4364 C CA . LYS B 1 172 ? 3.299 6.816 -7.254 1 91.56 172 LYS B CA 1
ATOM 4365 C C . LYS B 1 172 ? 2.201 6.227 -8.141 1 91.56 172 LYS B C 1
ATOM 4367 O O . LYS B 1 172 ? 1.267 5.598 -7.641 1 91.56 172 LYS B O 1
ATOM 4372 N N . HIS B 1 173 ? 2.367 6.426 -9.406 1 89.81 173 HIS B N 1
ATOM 4373 C CA . HIS B 1 173 ? 1.412 5.895 -10.375 1 89.81 173 HIS B CA 1
ATOM 4374 C C . HIS B 1 173 ? 1.302 4.379 -10.258 1 89.81 173 HIS B C 1
ATOM 4376 O O . HIS B 1 173 ? 0.201 3.824 -10.305 1 89.81 173 HIS B O 1
ATOM 4382 N N . TYR B 1 174 ? 2.385 3.74 -10.039 1 91.38 174 TYR B N 1
ATOM 4383 C CA . TYR B 1 174 ? 2.398 2.283 -9.961 1 91.38 174 TYR B CA 1
ATOM 4384 C C . TYR B 1 174 ? 2.219 1.814 -8.523 1 91.38 174 TYR B C 1
ATOM 4386 O O . TYR B 1 174 ? 2.314 0.619 -8.234 1 91.38 174 TYR B O 1
ATOM 4394 N N . SER B 1 175 ? 2.006 2.773 -7.629 1 91.69 175 SER B N 1
ATOM 4395 C CA . SER B 1 175 ? 1.776 2.482 -6.219 1 91.69 175 SER B CA 1
ATOM 4396 C C . SER B 1 175 ? 3.002 1.835 -5.578 1 91.69 175 SER B C 1
ATOM 4398 O O . SER B 1 175 ? 2.871 0.927 -4.754 1 91.69 175 SER B O 1
ATOM 4400 N N . ILE B 1 176 ? 4.164 2.207 -6.07 1 94.69 176 ILE B N 1
ATOM 4401 C CA . ILE B 1 176 ? 5.418 1.772 -5.461 1 94.69 176 ILE B CA 1
ATOM 4402 C C . ILE B 1 176 ? 5.789 2.719 -4.32 1 94.69 176 ILE B C 1
ATOM 4404 O O . ILE B 1 176 ? 5.918 3.928 -4.527 1 94.69 176 ILE B O 1
ATOM 4408 N N . PRO B 1 177 ? 5.941 2.178 -3.117 1 96.5 177 PRO B N 1
ATOM 4409 C CA . PRO B 1 177 ? 6.301 3.057 -2.002 1 96.5 177 PRO B CA 1
ATOM 4410 C C . PRO B 1 177 ? 7.598 3.824 -2.25 1 96.5 177 PRO B C 1
ATOM 4412 O O . PRO B 1 177 ? 8.578 3.25 -2.74 1 96.5 177 PRO B O 1
ATOM 4415 N N . THR B 1 178 ? 7.562 5.113 -1.941 1 97.19 178 THR B N 1
ATOM 4416 C CA . THR B 1 178 ? 8.695 5.984 -2.229 1 97.19 178 THR B CA 1
ATOM 4417 C C . THR B 1 178 ? 9.359 6.453 -0.937 1 97.19 178 THR B C 1
ATOM 4419 O O . THR B 1 178 ? 8.703 6.559 0.101 1 97.19 178 THR B O 1
ATOM 4422 N N . ALA B 1 179 ? 10.68 6.711 -1.032 1 98.12 179 ALA B N 1
ATOM 4423 C CA . ALA B 1 179 ? 11.445 7.258 0.089 1 98.12 179 ALA B CA 1
ATOM 4424 C C . ALA B 1 179 ? 12.352 8.398 -0.366 1 98.12 179 ALA B C 1
ATOM 4426 O O . ALA B 1 179 ? 12.734 8.461 -1.537 1 98.12 179 ALA B O 1
ATOM 4427 N N . ALA B 1 180 ? 12.625 9.305 0.483 1 98.25 180 ALA B N 1
ATOM 4428 C CA . ALA B 1 180 ? 13.555 10.406 0.279 1 98.25 180 ALA B CA 1
ATOM 4429 C C . ALA B 1 180 ? 14.219 10.82 1.592 1 98.25 180 ALA B C 1
ATOM 4431 O O . ALA B 1 180 ? 13.797 10.383 2.668 1 98.25 180 ALA B O 1
ATOM 4432 N N . PHE B 1 181 ? 15.258 11.633 1.482 1 98.62 181 PHE B N 1
ATOM 4433 C CA . PHE B 1 181 ? 16.094 11.898 2.65 1 98.62 181 PHE B CA 1
ATOM 4434 C C . PHE B 1 181 ? 15.953 13.344 3.096 1 98.62 181 PHE B C 1
ATOM 4436 O O . PHE B 1 181 ? 15.859 14.25 2.264 1 98.62 181 PHE B O 1
ATOM 4443 N N . ILE B 1 182 ? 15.93 13.5 4.348 1 98.75 182 ILE B N 1
ATOM 4444 C CA . ILE B 1 182 ? 16.109 14.797 4.996 1 98.75 182 ILE B CA 1
ATOM 4445 C C . ILE B 1 182 ? 17.453 14.812 5.738 1 98.75 182 ILE B C 1
ATOM 4447 O O . ILE B 1 182 ? 18.094 13.773 5.898 1 98.75 182 ILE B O 1
ATOM 4451 N N . SER B 1 183 ? 17.828 16.031 6.137 1 98.12 183 SER B N 1
ATOM 4452 C CA . SER B 1 183 ? 19.156 16.188 6.738 1 98.12 183 SER B CA 1
ATOM 4453 C C . SER B 1 183 ? 19.078 16.859 8.102 1 98.12 183 SER B C 1
ATOM 4455 O O . SER B 1 183 ? 18.328 17.828 8.281 1 98.12 183 SER B O 1
ATOM 4457 N N . SER B 1 184 ? 19.781 16.312 9.031 1 97.88 184 SER B N 1
ATOM 4458 C CA . SER B 1 184 ? 20 16.953 10.328 1 97.88 184 SER B CA 1
ATOM 4459 C C . SER B 1 184 ? 20.969 18.125 10.219 1 97.88 184 SER B C 1
ATOM 4461 O O . SER B 1 184 ? 21.984 18.031 9.516 1 97.88 184 SER B O 1
ATOM 4463 N N . ASN B 1 185 ? 20.703 19.172 10.938 1 95.44 185 ASN B N 1
ATOM 4464 C CA . ASN B 1 185 ? 21.641 20.297 11.008 1 95.44 185 ASN B CA 1
ATOM 4465 C C . ASN B 1 185 ? 22.672 20.094 12.109 1 95.44 185 ASN B C 1
ATOM 4467 O O . ASN B 1 185 ? 23.656 20.844 12.188 1 95.44 185 ASN B O 1
ATOM 4471 N N . ASN B 1 186 ? 22.547 19.109 12.891 1 95.5 186 ASN B N 1
ATOM 4472 C CA . ASN B 1 186 ? 23.453 18.828 14 1 95.5 186 ASN B CA 1
ATOM 4473 C C . ASN B 1 186 ? 24.438 17.719 13.648 1 95.5 186 ASN B C 1
ATOM 4475 O O . ASN B 1 186 ? 25.547 17.688 14.164 1 95.5 186 ASN B O 1
ATOM 4479 N N . ALA B 1 187 ? 23.984 16.797 12.812 1 95.06 187 ALA B N 1
ATOM 4480 C CA . ALA B 1 187 ? 24.797 15.648 12.438 1 95.06 187 ALA B CA 1
ATOM 4481 C C . ALA B 1 187 ? 25.984 16.078 11.594 1 95.06 187 ALA B C 1
ATOM 4483 O O . ALA B 1 187 ? 25.875 16.953 10.742 1 95.06 187 ALA B O 1
ATOM 4484 N N . GLU B 1 188 ? 27.062 15.352 11.773 1 91.75 188 GLU B N 1
ATOM 4485 C CA . GLU B 1 188 ? 28.297 15.766 11.102 1 91.75 188 GLU B CA 1
ATOM 4486 C C . GLU B 1 188 ? 28.859 14.633 10.25 1 91.75 188 GLU B C 1
ATOM 4488 O O . GLU B 1 188 ? 29.953 14.75 9.695 1 91.75 188 GLU B O 1
ATOM 4493 N N . GLU B 1 189 ? 28.234 13.5 10.25 1 92.81 189 GLU B N 1
ATOM 4494 C CA . GLU B 1 189 ? 28.734 12.352 9.5 1 92.81 189 GLU B CA 1
ATOM 4495 C C . GLU B 1 189 ? 27.688 11.867 8.484 1 92.81 189 GLU B C 1
ATOM 4497 O O . GLU B 1 189 ? 26.5 11.875 8.766 1 92.81 189 GLU B O 1
ATOM 4502 N N . CYS B 1 190 ? 28.234 11.469 7.375 1 90.94 190 CYS B N 1
ATOM 4503 C CA . CYS B 1 190 ? 27.406 10.844 6.348 1 90.94 190 CYS B CA 1
ATOM 4504 C C . CYS B 1 190 ? 28.156 9.695 5.672 1 90.94 190 CYS B C 1
ATOM 4506 O O . CYS B 1 190 ? 29.203 9.266 6.16 1 90.94 190 CYS B O 1
ATOM 4508 N N . ALA B 1 191 ? 27.641 9.18 4.551 1 85.31 191 ALA B N 1
ATOM 4509 C CA . ALA B 1 191 ? 28.203 8 3.885 1 85.31 191 ALA B CA 1
ATOM 4510 C C . ALA B 1 191 ? 29.609 8.281 3.375 1 85.31 191 ALA B C 1
ATOM 4512 O O . ALA B 1 191 ? 30.406 7.355 3.178 1 85.31 191 ALA B O 1
ATOM 4513 N N . ARG B 1 192 ? 29.938 9.523 3.248 1 83.31 192 ARG B N 1
ATOM 4514 C CA . ARG B 1 192 ? 31.234 9.906 2.686 1 83.31 192 ARG B CA 1
ATOM 4515 C C . ARG B 1 192 ? 32.219 10.312 3.781 1 83.31 192 ARG B C 1
ATOM 4517 O O . ARG B 1 192 ? 33.344 10.688 3.496 1 83.31 192 ARG B O 1
ATOM 4524 N N . GLY B 1 193 ? 31.75 10.25 4.93 1 89.31 193 GLY B N 1
ATOM 4525 C CA . GLY B 1 193 ? 32.594 10.688 6.031 1 89.31 193 GLY B CA 1
ATOM 4526 C C . GLY B 1 193 ? 32.062 11.938 6.711 1 89.31 193 GLY B C 1
ATOM 4527 O O . GLY B 1 193 ? 30.875 12.062 6.969 1 89.31 193 GLY B O 1
ATOM 4528 N N . LYS B 1 194 ? 33.031 12.805 7.008 1 88.19 194 LYS B N 1
ATOM 4529 C CA . LYS B 1 194 ? 32.656 14.047 7.668 1 88.19 194 LYS B CA 1
ATOM 4530 C C . LYS B 1 194 ? 32 15.023 6.684 1 88.19 194 LYS B C 1
ATOM 4532 O O . LYS B 1 194 ? 32.469 15.164 5.551 1 88.19 194 LYS B O 1
ATOM 4537 N N . GLU B 1 195 ? 30.875 15.438 7.102 1 84.44 195 GLU B N 1
ATOM 4538 C CA . GLU B 1 195 ? 30.062 16.344 6.285 1 84.44 195 GLU B CA 1
ATOM 4539 C C . GLU B 1 195 ? 29.406 17.422 7.141 1 84.44 195 GLU B C 1
ATOM 4541 O O . GLU B 1 195 ? 28.844 17.125 8.195 1 84.44 195 GLU B O 1
ATOM 4546 N N . LYS B 1 196 ? 29.531 18.688 6.605 1 82.88 196 LYS B N 1
ATOM 4547 C CA . LYS B 1 196 ? 28.984 19.781 7.418 1 82.88 196 LYS B CA 1
ATOM 4548 C C . LYS B 1 196 ? 27.938 20.578 6.645 1 82.88 196 LYS B C 1
ATOM 4550 O O . LYS B 1 196 ? 27.344 21.516 7.18 1 82.88 196 LYS B O 1
ATOM 4555 N N . GLU B 1 197 ? 27.734 20.219 5.449 1 89.69 197 GLU B N 1
ATOM 4556 C CA . GLU B 1 197 ? 26.891 21.078 4.625 1 89.69 197 GLU B CA 1
ATOM 4557 C C . GLU B 1 197 ? 25.5 20.5 4.469 1 89.69 197 GLU B C 1
ATOM 4559 O O . GLU B 1 197 ? 24.688 21 3.686 1 89.69 197 GLU B O 1
ATOM 4564 N N . GLY B 1 198 ? 25.188 19.422 5.098 1 93.06 198 GLY B N 1
ATOM 4565 C CA . GLY B 1 198 ? 23.906 18.781 4.957 1 93.06 198 GLY B CA 1
ATOM 4566 C C . GLY B 1 198 ? 23.859 17.781 3.816 1 93.06 198 GLY B C 1
ATOM 4567 O O . GLY B 1 198 ? 24.656 17.859 2.885 1 93.06 198 GLY B O 1
ATOM 4568 N N . VAL B 1 199 ? 22.891 16.844 3.873 1 96.19 199 VAL B N 1
ATOM 4569 C CA . VAL B 1 199 ? 22.844 15.75 2.904 1 96.19 199 VAL B CA 1
ATOM 4570 C C . VAL B 1 199 ? 21.391 15.445 2.549 1 96.19 199 VAL B C 1
ATOM 4572 O O . VAL B 1 199 ? 20.922 14.312 2.713 1 96.19 199 VAL B O 1
ATOM 4575 N N . PRO B 1 200 ? 20.656 16.406 2.037 1 97.88 200 PRO B N 1
ATOM 4576 C CA . PRO B 1 200 ? 19.234 16.172 1.725 1 97.88 200 PRO B CA 1
ATOM 4577 C C . PRO B 1 200 ? 19.031 15.672 0.299 1 97.88 200 PRO B C 1
ATOM 4579 O O . PRO B 1 200 ? 19.969 15.68 -0.506 1 97.88 200 PRO B O 1
ATOM 4582 N N . THR B 1 201 ? 17.859 15.125 0.012 1 98 201 THR B N 1
ATOM 4583 C CA . THR B 1 201 ? 17.453 14.828 -1.353 1 98 201 THR B CA 1
ATOM 4584 C C . THR B 1 201 ? 17.188 16.109 -2.137 1 98 201 THR B C 1
ATOM 4586 O O . THR B 1 201 ? 17.766 16.312 -3.211 1 98 201 THR B O 1
ATOM 4589 N N . LEU B 1 202 ? 16.391 17 -1.556 1 97.75 202 LEU B N 1
ATOM 4590 C CA . LEU B 1 202 ? 16.078 18.281 -2.182 1 97.75 202 LEU B CA 1
ATOM 4591 C C . LEU B 1 202 ? 17.062 19.359 -1.738 1 97.75 202 LEU B C 1
ATOM 4593 O O . LEU B 1 202 ? 17.266 19.578 -0.539 1 97.75 202 LEU B O 1
ATOM 4597 N N . GLU B 1 203 ? 17.594 20.094 -2.719 1 96.62 203 GLU B N 1
ATOM 4598 C CA . GLU B 1 203 ? 18.516 21.172 -2.381 1 96.62 203 GLU B CA 1
ATOM 4599 C C . GLU B 1 203 ? 17.844 22.219 -1.519 1 96.62 203 GLU B C 1
ATOM 4601 O O . GLU B 1 203 ? 18.453 22.781 -0.608 1 96.62 203 GLU B O 1
ATOM 4606 N N . SER B 1 204 ? 16.609 22.484 -1.745 1 96.38 204 SER B N 1
ATOM 4607 C CA . SER B 1 204 ? 15.867 23.516 -1.013 1 96.38 204 SER B CA 1
ATOM 4608 C C . SER B 1 204 ? 15.695 23.125 0.453 1 96.38 204 SER B C 1
ATOM 4610 O O . SER B 1 204 ? 15.328 23.953 1.28 1 96.38 204 SER B O 1
ATOM 4612 N N . HIS B 1 205 ? 15.906 21.875 0.805 1 97.62 205 HIS B N 1
ATOM 4613 C CA . HIS B 1 205 ? 15.781 21.406 2.182 1 97.62 205 HIS B CA 1
ATOM 4614 C C . HIS B 1 205 ? 17.062 21.656 2.965 1 97.62 205 HIS B C 1
ATOM 4616 O O . HIS B 1 205 ? 17.062 21.609 4.195 1 97.62 205 HIS B O 1
ATOM 4622 N N . ARG B 1 206 ? 18.109 21.906 2.221 1 96.06 206 ARG B N 1
ATOM 4623 C CA . ARG B 1 206 ? 19.422 22.031 2.867 1 96.06 206 ARG B CA 1
ATOM 4624 C C . ARG B 1 206 ? 19.406 23.109 3.934 1 96.06 206 ARG B C 1
ATOM 4626 O O . ARG B 1 206 ? 19.016 24.25 3.658 1 96.06 206 ARG B O 1
ATOM 4633 N N . SER B 1 207 ? 19.734 22.844 5.199 1 94.56 207 SER B N 1
ATOM 4634 C CA . SER B 1 207 ? 19.891 23.703 6.359 1 94.56 207 SER B CA 1
ATOM 4635 C C . SER B 1 207 ? 18.531 24.094 6.941 1 94.56 207 SER B C 1
ATOM 4637 O O . SER B 1 207 ? 18.453 24.891 7.883 1 94.56 207 SER B O 1
ATOM 4639 N N . LYS B 1 208 ? 17.453 23.656 6.363 1 96.31 208 LYS B N 1
ATOM 4640 C CA . LYS B 1 208 ? 16.141 23.906 6.953 1 96.31 208 LYS B CA 1
ATOM 4641 C C . LYS B 1 208 ? 15.914 23.031 8.18 1 96.31 208 LYS B C 1
ATOM 4643 O O . LYS B 1 208 ? 16.609 22.031 8.375 1 96.31 208 LYS B O 1
ATOM 4648 N N . ASP B 1 209 ? 14.992 23.516 8.938 1 96.38 209 ASP B N 1
ATOM 4649 C CA . ASP B 1 209 ? 14.609 22.719 10.094 1 96.38 209 ASP B CA 1
ATOM 4650 C C . ASP B 1 209 ? 14.133 21.328 9.68 1 96.38 209 ASP B C 1
ATOM 4652 O O . ASP B 1 209 ? 13.414 21.188 8.688 1 96.38 209 ASP B O 1
ATOM 4656 N N . ILE B 1 210 ? 14.562 20.297 10.422 1 98 210 ILE B N 1
ATOM 4657 C CA . ILE B 1 210 ? 14.352 18.906 10.039 1 98 210 ILE B CA 1
ATOM 4658 C C . ILE B 1 210 ? 12.859 18.594 10.016 1 98 210 ILE B C 1
ATOM 4660 O O . ILE B 1 210 ? 12.398 17.812 9.18 1 98 210 ILE B O 1
ATOM 4664 N N . GLU B 1 211 ? 12.109 19.188 10.914 1 97.81 211 GLU B N 1
ATOM 4665 C CA . GLU B 1 211 ? 10.656 19.016 10.953 1 97.81 211 GLU B CA 1
ATOM 4666 C C . GLU B 1 211 ? 10.008 19.531 9.672 1 97.81 211 GLU B C 1
ATOM 4668 O O . GLU B 1 211 ? 9.141 18.875 9.102 1 97.81 211 GLU B O 1
ATOM 4673 N N . THR B 1 212 ? 10.453 20.688 9.25 1 97.31 212 THR B N 1
ATOM 4674 C CA . THR B 1 212 ? 9.914 21.297 8.039 1 97.31 212 THR B CA 1
ATOM 4675 C C . THR B 1 212 ? 10.227 20.438 6.816 1 97.31 212 THR B C 1
ATOM 4677 O O . THR B 1 212 ? 9.375 20.281 5.934 1 97.31 212 THR B O 1
ATOM 4680 N N . GLN B 1 213 ? 11.438 19.906 6.777 1 98.38 213 GLN B N 1
ATOM 4681 C CA . GLN B 1 213 ? 11.797 19.016 5.691 1 98.38 213 GLN B CA 1
ATOM 4682 C C . GLN B 1 213 ? 10.836 17.828 5.617 1 98.38 213 GLN B C 1
ATOM 4684 O O . GLN B 1 213 ? 10.352 17.484 4.539 1 98.38 213 GLN B O 1
ATOM 4689 N N . ALA B 1 214 ? 10.594 17.234 6.785 1 98.56 214 ALA B N 1
ATOM 4690 C CA . ALA B 1 214 ? 9.734 16.047 6.863 1 98.56 214 ALA B CA 1
ATOM 4691 C C . ALA B 1 214 ? 8.312 16.375 6.438 1 98.56 214 ALA B C 1
ATOM 4693 O O . ALA B 1 214 ? 7.715 15.648 5.637 1 98.56 214 ALA B O 1
ATOM 4694 N N . LYS B 1 215 ? 7.773 17.5 6.938 1 98.19 215 LYS B N 1
ATOM 4695 C CA . LYS B 1 215 ? 6.438 17.938 6.539 1 98.19 215 LYS B CA 1
ATOM 4696 C C . LYS B 1 215 ? 6.328 18.078 5.023 1 98.19 215 LYS B C 1
ATOM 4698 O O . LYS B 1 215 ? 5.352 17.625 4.426 1 98.19 215 LYS B O 1
ATOM 4703 N N . ASP B 1 216 ? 7.324 18.688 4.492 1 97.88 216 ASP B N 1
ATOM 4704 C CA . ASP B 1 216 ? 7.34 18.969 3.061 1 97.88 216 ASP B CA 1
ATOM 4705 C C . ASP B 1 216 ? 7.316 17.688 2.242 1 97.88 216 ASP B C 1
ATOM 4707 O O . ASP B 1 216 ? 6.535 17.547 1.302 1 97.88 216 ASP B O 1
ATOM 4711 N N . LEU B 1 217 ? 8.125 16.719 2.648 1 98.31 217 LEU B N 1
ATOM 4712 C CA . LEU B 1 217 ? 8.211 15.477 1.896 1 98.31 217 LEU B CA 1
ATOM 4713 C C . LEU B 1 217 ? 6.914 14.688 2.012 1 98.31 217 LEU B C 1
ATOM 4715 O O . LEU B 1 217 ? 6.434 14.125 1.024 1 98.31 217 LEU B O 1
ATOM 4719 N N . PHE B 1 218 ? 6.363 14.602 3.189 1 97.44 218 PHE B N 1
ATOM 4720 C CA . PHE B 1 218 ? 5.086 13.914 3.338 1 97.44 218 PHE B CA 1
ATOM 4721 C C . PHE B 1 218 ? 4 14.602 2.523 1 97.44 218 PHE B C 1
ATOM 4723 O O . PHE B 1 218 ? 3.16 13.938 1.912 1 97.44 218 PHE B O 1
ATOM 4730 N N . LYS B 1 219 ? 4.066 15.906 2.523 1 95.75 219 LYS B N 1
ATOM 4731 C CA . LYS B 1 219 ? 3.109 16.672 1.725 1 95.75 219 LYS B CA 1
ATOM 4732 C C . LYS B 1 219 ? 3.244 16.344 0.241 1 95.75 219 LYS B C 1
ATOM 4734 O O . LYS B 1 219 ? 2.248 16.281 -0.481 1 95.75 219 LYS B O 1
ATOM 4739 N N . GLU B 1 220 ? 4.504 16.094 -0.141 1 94.75 220 GLU B N 1
ATOM 4740 C CA . GLU B 1 220 ? 4.766 15.766 -1.539 1 94.75 220 GLU B CA 1
ATOM 4741 C C . GLU B 1 220 ? 4.363 14.328 -1.853 1 94.75 220 GLU B C 1
ATOM 4743 O O . GLU B 1 220 ? 4.473 13.883 -2.998 1 94.75 220 GLU B O 1
ATOM 4748 N N . GLY B 1 221 ? 3.957 13.602 -0.874 1 93.81 221 GLY B N 1
ATOM 4749 C CA . GLY B 1 221 ? 3.441 12.266 -1.103 1 93.81 221 GLY B CA 1
ATOM 4750 C C . GLY B 1 221 ? 4.465 11.18 -0.839 1 93.81 221 GLY B C 1
ATOM 4751 O O . GLY B 1 221 ? 4.215 10 -1.11 1 93.81 221 GLY B O 1
ATOM 4752 N N . ILE B 1 222 ? 5.613 11.523 -0.314 1 97.56 222 ILE B N 1
ATOM 4753 C CA . ILE B 1 222 ? 6.645 10.531 -0.012 1 97.56 222 ILE B CA 1
ATOM 4754 C C . ILE B 1 222 ? 6.168 9.617 1.111 1 97.56 222 ILE B C 1
ATOM 4756 O O . ILE B 1 222 ? 5.582 10.078 2.094 1 97.56 222 ILE B O 1
ATOM 4760 N N . ASP B 1 223 ? 6.406 8.344 0.94 1 97.44 223 ASP B N 1
ATOM 4761 C CA . ASP B 1 223 ? 5.902 7.352 1.886 1 97.44 223 ASP B CA 1
ATOM 4762 C C . ASP B 1 223 ? 6.836 7.211 3.084 1 97.44 223 ASP B C 1
ATOM 4764 O O . ASP B 1 223 ? 6.387 6.969 4.207 1 97.44 223 ASP B O 1
ATOM 4768 N N . THR B 1 224 ? 8.125 7.277 2.838 1 98.5 224 THR B N 1
ATOM 4769 C CA . THR B 1 224 ? 9.094 7.129 3.918 1 98.5 224 THR B CA 1
ATOM 4770 C C . THR B 1 224 ? 10.109 8.266 3.895 1 98.5 224 THR B C 1
ATOM 4772 O O . THR B 1 224 ? 10.711 8.547 2.855 1 98.5 224 THR B O 1
ATOM 4775 N N . VAL B 1 225 ? 10.258 8.914 5.02 1 98.88 225 VAL B N 1
ATOM 4776 C CA . VAL B 1 225 ? 11.242 9.977 5.184 1 98.88 225 VAL B CA 1
ATOM 4777 C C . VAL B 1 225 ? 12.406 9.477 6.027 1 98.88 225 VAL B C 1
ATOM 4779 O O . VAL B 1 225 ? 12.219 9.016 7.156 1 98.88 225 VAL B O 1
ATOM 4782 N N . LEU B 1 226 ? 13.617 9.57 5.457 1 98.81 226 LEU B N 1
ATOM 4783 C CA . LEU B 1 226 ? 14.812 9.055 6.117 1 98.81 226 LEU B CA 1
ATOM 4784 C C . LEU B 1 226 ? 15.766 10.188 6.477 1 98.81 226 LEU B C 1
ATOM 4786 O O . LEU B 1 226 ? 16 11.086 5.664 1 98.81 226 LEU B O 1
ATOM 4790 N N . ILE B 1 227 ? 16.281 10.156 7.648 1 98.81 227 ILE B N 1
ATOM 4791 C CA . ILE B 1 227 ? 17.375 11.062 7.98 1 98.81 227 ILE B CA 1
ATOM 4792 C C . ILE B 1 227 ? 18.688 10.531 7.414 1 98.81 227 ILE B C 1
ATOM 4794 O O . ILE B 1 227 ? 19.109 9.422 7.746 1 98.81 227 ILE B O 1
ATOM 4798 N N . SER B 1 228 ? 19.312 11.312 6.699 1 97.94 228 SER B N 1
ATOM 4799 C CA . SER B 1 228 ? 20.438 10.82 5.906 1 97.94 228 SER B CA 1
ATOM 4800 C C . SER B 1 228 ? 21.719 10.82 6.719 1 97.94 228 SER B C 1
ATOM 4802 O O . SER B 1 228 ? 22.562 9.93 6.559 1 97.94 228 SER B O 1
ATOM 4804 N N . ASN B 1 229 ? 21.906 11.883 7.516 1 97.19 229 ASN B N 1
ATOM 4805 C CA . ASN B 1 229 ? 23.203 12.031 8.172 1 97.19 229 ASN B CA 1
ATOM 4806 C C . ASN B 1 229 ? 23.109 11.711 9.664 1 97.19 229 ASN B C 1
ATOM 4808 O O . ASN B 1 229 ? 22.016 11.695 10.234 1 97.19 229 ASN B O 1
ATOM 4812 N N . CYS B 1 230 ? 24.344 11.438 10.164 1 94.94 230 CYS B N 1
ATOM 4813 C CA . CYS B 1 230 ? 24.469 11.023 11.562 1 94.94 230 CYS B CA 1
ATOM 4814 C C . CYS B 1 230 ? 25.297 12.023 12.352 1 94.94 230 CYS B C 1
ATOM 4816 O O . CYS B 1 230 ? 26.219 12.641 11.812 1 94.94 230 CYS B O 1
ATOM 4818 N N . PHE B 1 231 ? 25.047 12.195 13.75 1 96.62 231 PHE B N 1
ATOM 4819 C CA . PHE B 1 231 ? 23.797 11.758 14.367 1 96.62 231 PHE B CA 1
ATOM 4820 C C . PHE B 1 231 ? 22.906 12.945 14.672 1 96.62 231 PHE B C 1
ATOM 4822 O O . PHE B 1 231 ? 23.359 13.953 15.227 1 96.62 231 PHE B O 1
ATOM 4829 N N . PRO B 1 232 ? 21.656 12.875 14.266 1 97.81 232 PRO B N 1
ATOM 4830 C CA . PRO B 1 232 ? 20.734 13.938 14.703 1 97.81 232 PRO B CA 1
ATOM 4831 C C . PRO B 1 232 ? 20.625 14.031 16.219 1 97.81 232 PRO B C 1
ATOM 4833 O O . PRO B 1 232 ? 20.859 13.039 16.922 1 97.81 232 PRO B O 1
ATOM 4836 N N . SER B 1 233 ? 20.328 15.141 16.719 1 97.5 233 SER B N 1
ATOM 4837 C CA . SER B 1 233 ? 20.078 15.297 18.156 1 97.5 233 SER B CA 1
ATOM 4838 C C . SER B 1 233 ? 18.781 14.617 18.562 1 97.5 233 SER B C 1
ATOM 4840 O O . SER B 1 233 ? 17.938 14.32 17.703 1 97.5 233 SER B O 1
ATOM 4842 N N . GLU B 1 234 ? 18.672 14.359 19.844 1 97.56 234 GLU B N 1
ATOM 4843 C CA . GLU B 1 234 ? 17.422 13.789 20.359 1 97.56 234 GLU B CA 1
ATOM 4844 C C . GLU B 1 234 ? 16.234 14.695 20.062 1 97.56 234 GLU B C 1
ATOM 4846 O O . GLU B 1 234 ? 15.148 14.203 19.75 1 97.56 234 GLU B O 1
ATOM 4851 N N . THR B 1 235 ? 16.5 15.992 20.141 1 97.56 235 THR B N 1
ATOM 4852 C CA . THR B 1 235 ? 15.461 16.969 19.828 1 97.56 235 THR B CA 1
ATOM 4853 C C . THR B 1 235 ? 15 16.812 18.375 1 97.56 235 THR B C 1
ATOM 4855 O O . THR B 1 235 ? 13.797 16.844 18.109 1 97.56 235 THR B O 1
ATOM 4858 N N . GLU B 1 236 ? 15.914 16.609 17.5 1 98.06 236 GLU B N 1
ATOM 4859 C CA . GLU B 1 236 ? 15.578 16.438 16.094 1 98.06 236 GLU B CA 1
ATOM 4860 C C . GLU B 1 236 ? 14.812 15.141 15.867 1 98.06 236 GLU B C 1
ATOM 4862 O O . GLU B 1 236 ? 13.852 15.102 15.094 1 98.06 236 GLU B O 1
ATOM 4867 N N . LEU B 1 237 ? 15.242 14.07 16.547 1 98.5 237 LEU B N 1
ATOM 4868 C CA . LEU B 1 237 ? 14.523 12.805 16.453 1 98.5 237 LEU B CA 1
ATOM 4869 C C . LEU B 1 237 ? 13.078 12.969 16.922 1 98.5 237 LEU B C 1
ATOM 4871 O O . LEU B 1 237 ? 12.156 12.5 16.25 1 98.5 237 LEU B O 1
ATOM 4875 N N . LYS B 1 238 ? 12.93 13.641 18 1 97.88 238 LYS B N 1
ATOM 4876 C CA . LYS B 1 238 ? 11.602 13.883 18.547 1 97.88 238 LYS B CA 1
ATOM 4877 C C . LYS B 1 238 ? 10.75 14.703 17.578 1 97.88 238 LYS B C 1
ATOM 4879 O O . LYS B 1 238 ? 9.578 14.406 17.359 1 97.88 238 LYS B O 1
ATOM 4884 N N . LYS B 1 239 ? 11.344 15.727 17.016 1 97.25 239 LYS B N 1
ATOM 4885 C CA . LYS B 1 239 ? 10.648 16.578 16.062 1 97.25 239 LYS B CA 1
ATOM 4886 C C . LYS B 1 239 ? 10.109 15.766 14.883 1 97.25 239 LYS B C 1
ATOM 4888 O O . LYS B 1 239 ? 8.945 15.898 14.516 1 97.25 239 LYS B O 1
ATOM 4893 N N . VAL B 1 240 ? 10.93 14.914 14.336 1 98.44 240 VAL B N 1
ATOM 4894 C CA . VAL B 1 240 ? 10.539 14.117 13.172 1 98.44 240 VAL B CA 1
ATOM 4895 C C . VAL B 1 240 ? 9.469 13.109 13.57 1 98.44 240 VAL B C 1
ATOM 4897 O O . VAL B 1 240 ? 8.5 12.891 12.836 1 98.44 240 VAL B O 1
ATOM 4900 N N . SER B 1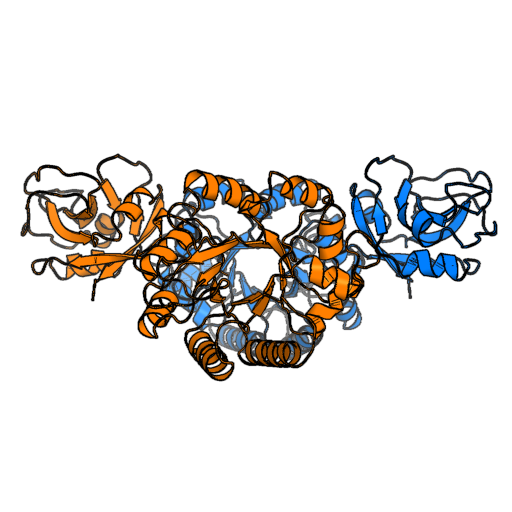 241 ? 9.633 12.508 14.742 1 98.31 241 SER B N 1
ATOM 4901 C CA . SER B 1 241 ? 8.703 11.484 15.227 1 98.31 241 SER B CA 1
ATOM 4902 C C . SER B 1 241 ? 7.301 12.055 15.398 1 98.31 241 SER B C 1
ATOM 4904 O O . SER B 1 241 ? 6.312 11.328 15.258 1 98.31 241 SER B O 1
ATOM 4906 N N . LYS B 1 242 ? 7.145 13.32 15.594 1 97 242 LYS B N 1
ATOM 4907 C CA . LYS B 1 242 ? 5.863 13.938 15.938 1 97 242 LYS B CA 1
ATOM 4908 C C . LYS B 1 242 ? 5.18 14.508 14.703 1 97 242 LYS B C 1
ATOM 4910 O O . LYS B 1 242 ? 4.023 14.938 14.766 1 97 242 LYS B O 1
ATOM 4915 N N . VAL B 1 243 ? 5.891 14.516 13.648 1 97.31 243 VAL B N 1
ATOM 4916 C CA . VAL B 1 243 ? 5.309 15.055 12.43 1 97.31 243 VAL B CA 1
ATOM 4917 C C . VAL B 1 243 ? 4.074 14.25 12.039 1 97.31 243 VAL B C 1
ATOM 4919 O O . VAL B 1 243 ? 4.117 13.016 12.008 1 97.31 243 VAL B O 1
ATOM 4922 N N . ASN B 1 244 ? 2.91 14.961 11.859 1 95.56 244 ASN B N 1
ATOM 4923 C CA . ASN B 1 244 ? 1.735 14.312 11.289 1 95.56 244 ASN B CA 1
ATOM 4924 C C . ASN B 1 244 ? 1.977 13.883 9.844 1 95.56 244 ASN B C 1
ATOM 4926 O O . ASN B 1 244 ? 2.258 14.719 8.984 1 95.56 244 ASN B O 1
ATOM 4930 N N . ARG B 1 245 ? 1.881 12.719 9.586 1 95 245 ARG B N 1
ATOM 4931 C CA . ARG B 1 245 ? 2.307 12.195 8.297 1 95 245 ARG B CA 1
ATOM 4932 C C . ARG B 1 245 ? 1.148 12.172 7.305 1 95 245 ARG B C 1
ATOM 4934 O O . ARG B 1 245 ? 1.351 11.938 6.113 1 95 245 ARG B O 1
ATOM 4941 N N . SER B 1 246 ? -0.049 12.484 7.738 1 92.44 246 SER B N 1
ATOM 4942 C CA . SER B 1 246 ? -1.234 12.391 6.891 1 92.44 246 SER B CA 1
ATOM 4943 C C . SER B 1 246 ? -1.792 13.766 6.562 1 92.44 246 SER B C 1
ATOM 4945 O O . SER B 1 246 ? -2.459 13.945 5.539 1 92.44 246 SER B O 1
ATOM 4947 N N . VAL B 1 247 ? -1.571 14.711 7.461 1 95 247 VAL B N 1
ATOM 4948 C CA . VAL B 1 247 ? -2.111 16.062 7.293 1 95 247 VAL B CA 1
ATOM 4949 C C . VAL B 1 247 ? -1.02 17.094 7.559 1 95 247 VAL B C 1
ATOM 4951 O O . VAL B 1 247 ? -0.251 16.953 8.516 1 95 247 VAL B O 1
ATOM 4954 N N . LEU B 1 248 ? -0.992 18.047 6.672 1 97.12 248 LEU B N 1
ATOM 4955 C CA . LEU B 1 248 ? -0.034 19.141 6.887 1 97.12 248 LEU B CA 1
ATOM 4956 C C . LEU B 1 248 ? -0.401 19.953 8.117 1 97.12 248 LEU B C 1
ATOM 4958 O O . LEU B 1 248 ? -1.514 20.469 8.219 1 97.12 248 LEU B O 1
ATOM 4962 N N . GLU B 1 249 ? 0.494 19.984 9.086 1 97.62 249 GLU B N 1
ATOM 4963 C CA . GLU B 1 249 ? 0.338 20.828 10.266 1 97.62 249 GLU B CA 1
ATOM 4964 C C . GLU B 1 249 ? 1.245 22.062 10.188 1 97.62 249 GLU B C 1
ATOM 4966 O O . GLU B 1 249 ? 2.471 21.922 10.141 1 97.62 249 GLU B O 1
ATOM 4971 N N . LEU B 1 250 ? 0.621 23.219 10.203 1 98.12 250 LEU B N 1
ATOM 4972 C CA . LEU B 1 250 ? 1.363 24.469 10.141 1 98.12 250 LEU B CA 1
ATOM 4973 C C . LEU B 1 250 ? 1.564 25.047 11.531 1 98.12 250 LEU B C 1
ATOM 4975 O O . LEU B 1 250 ? 0.611 25.156 12.312 1 98.12 250 LEU B O 1
ATOM 4979 N N . LYS B 1 251 ? 2.822 25.391 11.805 1 97.81 251 LYS B N 1
ATOM 4980 C CA . LYS B 1 251 ? 3.115 26.047 13.07 1 97.81 251 LYS B CA 1
ATOM 4981 C C . LYS B 1 251 ? 2.779 27.531 13 1 97.81 251 LYS B C 1
ATOM 4983 O O . LYS B 1 251 ? 3.068 28.203 12.008 1 97.81 251 LYS B O 1
ATOM 4988 N N . ALA B 1 252 ? 2.18 28.016 14.102 1 98.25 252 ALA B N 1
ATOM 4989 C CA . ALA B 1 252 ? 1.764 29.422 14.086 1 98.25 252 ALA B CA 1
ATOM 4990 C C . ALA B 1 252 ? 2.016 30.094 15.43 1 98.25 252 ALA B C 1
ATOM 4992 O O . ALA B 1 252 ? 1.9 29.453 16.484 1 98.25 252 ALA B O 1
ATOM 4993 N N . ASP B 1 253 ? 2.426 31.312 15.359 1 98.38 253 ASP B N 1
ATOM 4994 C CA . ASP B 1 253 ? 2.391 32.219 16.516 1 98.38 253 ASP B CA 1
ATOM 4995 C C . ASP B 1 253 ? 1.021 32.875 16.656 1 98.38 253 ASP B C 1
ATOM 4997 O O . ASP B 1 253 ? 0.565 33.562 15.75 1 98.38 253 ASP B O 1
ATOM 5001 N N . LEU B 1 254 ? 0.423 32.625 17.797 1 98.31 254 LEU B N 1
ATOM 5002 C CA . LEU B 1 254 ? -0.928 33.156 17.984 1 98.31 254 LEU B CA 1
ATOM 5003 C C . LEU B 1 254 ? -0.895 34.594 18.531 1 98.31 254 LEU B C 1
ATOM 5005 O O . LEU B 1 254 ? -0.035 34.906 19.344 1 98.31 254 LEU B O 1
ATOM 5009 N N . ASN B 1 255 ? -1.755 35.375 18.047 1 97.94 255 ASN B N 1
ATOM 5010 C CA . ASN B 1 255 ? -1.958 36.719 18.578 1 97.94 255 ASN B CA 1
ATOM 5011 C C . ASN B 1 255 ? -2.447 36.688 20.016 1 97.94 255 ASN B C 1
ATOM 5013 O O . ASN B 1 255 ? -3.451 36.031 20.328 1 97.94 255 ASN B O 1
ATOM 5017 N N . PRO B 1 256 ? -1.753 37.375 20.938 1 97.31 256 PRO B N 1
ATOM 5018 C CA . PRO B 1 256 ? -2.172 37.344 22.344 1 97.31 256 PRO B CA 1
ATOM 5019 C C . PRO B 1 256 ? -3.584 37.906 22.531 1 97.31 256 PRO B C 1
ATOM 5021 O O . PRO B 1 256 ? -4.242 37.594 23.531 1 97.31 256 PRO B O 1
ATOM 5024 N N . LYS B 1 257 ? -4.055 38.656 21.625 1 97.69 257 LYS B N 1
ATOM 5025 C CA . LYS B 1 257 ? -5.387 39.25 21.734 1 97.69 257 LYS B CA 1
ATOM 5026 C C . LYS B 1 257 ? -6.453 38.312 21.172 1 97.69 257 LYS B C 1
ATOM 5028 O O . LYS B 1 257 ? -7.648 38.594 21.281 1 97.69 257 LYS B O 1
ATOM 5033 N N . ALA B 1 258 ? -6.039 37.25 20.531 1 97.75 258 ALA B N 1
ATOM 5034 C CA . ALA B 1 258 ? -7.016 36.312 19.984 1 97.75 258 ALA B CA 1
ATOM 5035 C C . ALA B 1 258 ? -7.938 35.781 21.062 1 97.75 258 ALA B C 1
ATOM 5037 O O . ALA B 1 258 ? -7.484 35.438 22.156 1 97.75 258 ALA B O 1
ATOM 5038 N N . THR B 1 259 ? -9.227 35.719 20.812 1 97.88 259 THR B N 1
ATOM 5039 C CA . THR B 1 259 ? -10.211 35.25 21.766 1 97.88 259 THR B CA 1
ATOM 5040 C C . THR B 1 259 ? -10.133 33.719 21.906 1 97.88 259 THR B C 1
ATOM 5042 O O . THR B 1 259 ? -9.484 33.062 21.094 1 97.88 259 THR B O 1
ATOM 5045 N N . LEU B 1 260 ? -10.82 33.219 22.922 1 97.31 260 LEU B N 1
ATOM 5046 C CA . LEU B 1 260 ? -10.828 31.781 23.156 1 97.31 260 LEU B CA 1
ATOM 5047 C C . LEU B 1 260 ? -11.461 31.031 21.984 1 97.31 260 LEU B C 1
ATOM 5049 O O . LEU B 1 260 ? -10.977 29.984 21.578 1 97.31 260 LEU B O 1
ATOM 5053 N N . VAL B 1 261 ? -12.531 31.609 21.484 1 97.69 261 VAL B N 1
ATOM 5054 C CA . VAL B 1 261 ? -13.219 30.969 20.359 1 97.69 261 VAL B CA 1
ATOM 5055 C C . VAL B 1 261 ? -12.32 30.984 19.125 1 97.69 261 VAL B C 1
ATOM 5057 O O . VAL B 1 261 ? -12.281 30 18.391 1 97.69 261 VAL B O 1
ATOM 5060 N N . GLU B 1 262 ? -11.617 32.062 18.906 1 98.38 262 GLU B N 1
ATOM 5061 C CA . GLU B 1 262 ? -10.695 32.156 17.781 1 98.38 262 GLU B CA 1
ATOM 5062 C C . GLU B 1 262 ? -9.57 31.125 17.922 1 98.38 262 GLU B C 1
ATOM 5064 O O . GLU B 1 262 ? -9.203 30.453 16.938 1 98.38 262 GLU B O 1
ATOM 5069 N N . LYS B 1 263 ? -9.062 31 19.062 1 98.12 263 LYS B N 1
ATOM 5070 C CA . LYS B 1 263 ? -8.031 30.016 19.312 1 98.12 263 LYS B CA 1
ATOM 5071 C C . LYS B 1 263 ? -8.555 28.594 19.078 1 98.12 263 LYS B C 1
ATOM 5073 O O . LYS B 1 263 ? -7.863 27.75 18.5 1 98.12 263 LYS B O 1
ATOM 5078 N N . GLU B 1 264 ? -9.75 28.344 19.578 1 97.38 264 GLU B N 1
ATOM 5079 C CA . GLU B 1 264 ? -10.383 27.047 19.328 1 97.38 264 GLU B CA 1
ATOM 5080 C C . GLU B 1 264 ? -10.516 26.766 17.828 1 97.38 264 GLU B C 1
ATOM 5082 O O . GLU B 1 264 ? -10.234 25.656 17.375 1 97.38 264 GLU B O 1
ATOM 5087 N N . ILE B 1 265 ? -10.938 27.766 17.078 1 97.62 265 ILE B N 1
ATOM 5088 C CA . ILE B 1 265 ? -11.078 27.625 15.633 1 97.62 265 ILE B CA 1
ATOM 5089 C C . ILE B 1 265 ? -9.734 27.281 15.016 1 97.62 265 ILE B C 1
ATOM 5091 O O . ILE B 1 265 ? -9.641 26.359 14.195 1 97.62 265 ILE B O 1
ATOM 5095 N N . ILE B 1 266 ? -8.727 27.969 15.445 1 98.38 266 ILE B N 1
ATOM 5096 C CA . ILE B 1 266 ? -7.398 27.812 14.859 1 98.38 266 ILE B CA 1
ATOM 5097 C C . ILE B 1 266 ? -6.863 26.406 15.172 1 98.38 266 ILE B C 1
ATOM 5099 O O . ILE B 1 266 ? -6.418 25.703 14.273 1 98.38 266 ILE B O 1
ATOM 5103 N N . LEU B 1 267 ? -6.996 25.938 16.406 1 97.31 267 LEU B N 1
ATOM 5104 C CA . LEU B 1 267 ? -6.172 24.844 16.891 1 97.31 267 LEU B CA 1
ATOM 5105 C C . LEU B 1 267 ? -6.973 23.547 16.938 1 97.31 267 LEU B C 1
ATOM 5107 O O . LEU B 1 267 ? -6.395 22.453 16.906 1 97.31 267 LEU B O 1
ATOM 5111 N N . GLU B 1 268 ? -8.273 23.594 16.969 1 93.81 268 GLU B N 1
ATOM 5112 C CA . GLU B 1 268 ? -9.039 22.391 17.297 1 93.81 268 GLU B CA 1
ATOM 5113 C C . GLU B 1 268 ? -9.82 21.891 16.094 1 93.81 268 GLU B C 1
ATOM 5115 O O . GLU B 1 268 ? -10.617 20.969 16.203 1 93.81 268 GLU B O 1
ATOM 5120 N N . ASN B 1 269 ? -9.648 22.516 14.977 1 93 269 ASN B N 1
ATOM 5121 C CA . ASN B 1 269 ? -10.383 22.094 13.789 1 93 269 ASN B CA 1
ATOM 5122 C C . ASN B 1 269 ? -9.453 21.484 12.742 1 93 269 ASN B C 1
ATOM 5124 O O . ASN B 1 269 ? -8.297 21.891 12.617 1 93 269 ASN B O 1
ATOM 5128 N N . LEU B 1 270 ? -10 20.391 12.055 1 94.31 270 LEU B N 1
ATOM 5129 C CA . LEU B 1 270 ? -9.445 20 10.766 1 94.31 270 LEU B CA 1
ATOM 5130 C C . LEU B 1 270 ? -9.914 20.938 9.664 1 94.31 270 LEU B C 1
ATOM 5132 O O . LEU B 1 270 ? -11.094 20.938 9.297 1 94.31 270 LEU B O 1
ATOM 5136 N N . HIS B 1 271 ? -9.016 21.766 9.211 1 95.44 271 HIS B N 1
ATOM 5137 C CA . HIS B 1 271 ? -9.359 22.734 8.172 1 95.44 271 HIS B CA 1
ATOM 5138 C C . HIS B 1 271 ? -9.211 22.109 6.781 1 95.44 271 HIS B C 1
ATOM 5140 O O . HIS B 1 271 ? -8.492 21.125 6.605 1 95.44 271 HIS B O 1
ATOM 5146 N N . PHE B 1 272 ? -9.93 22.578 5.859 1 94.31 272 PHE B N 1
ATOM 5147 C CA . PHE B 1 272 ? -9.656 22.281 4.457 1 94.31 272 PHE B CA 1
ATOM 5148 C C . PHE B 1 272 ? -9.844 23.531 3.598 1 94.31 272 PHE B C 1
ATOM 5150 O O . PHE B 1 272 ? -10.711 24.359 3.883 1 94.31 272 PHE B O 1
ATOM 5157 N N . ASN B 1 273 ? -8.984 23.625 2.578 1 95.25 273 ASN B N 1
ATOM 5158 C CA . ASN B 1 273 ? -9.039 24.75 1.646 1 95.25 273 ASN B CA 1
ATOM 5159 C C . ASN B 1 273 ? -10.281 24.688 0.764 1 95.25 273 ASN B C 1
ATOM 5161 O O . ASN B 1 273 ? -10.586 23.641 0.191 1 95.25 273 ASN B O 1
ATOM 5165 N N . ARG B 1 274 ? -10.875 25.812 0.681 1 91.81 274 ARG B N 1
ATOM 5166 C CA . ARG B 1 274 ? -12.039 25.891 -0.193 1 91.81 274 ARG B CA 1
ATOM 5167 C C . ARG B 1 274 ? -11.664 25.562 -1.634 1 91.81 274 ARG B C 1
ATOM 5169 O O . ARG B 1 274 ? -10.562 25.875 -2.08 1 91.81 274 ARG B O 1
ATOM 5176 N N . GLY B 1 275 ? -12.633 24.938 -2.361 1 91.31 275 GLY B N 1
ATOM 5177 C CA . GLY B 1 275 ? -12.359 24.422 -3.693 1 91.31 275 GLY B CA 1
ATOM 5178 C C . GLY B 1 275 ? -12.164 25.516 -4.73 1 91.31 275 GLY B C 1
ATOM 5179 O O . GLY B 1 275 ? -11.414 25.328 -5.691 1 91.31 275 GLY B O 1
ATOM 5180 N N . ASP B 1 276 ? -12.961 26.547 -4.57 1 91.31 276 ASP B N 1
ATOM 5181 C CA . ASP B 1 276 ? -12.758 27.672 -5.477 1 91.31 276 ASP B CA 1
ATOM 5182 C C . ASP B 1 276 ? -11.625 28.578 -4.984 1 91.31 276 ASP B C 1
ATOM 5184 O O . ASP B 1 276 ? -11.844 29.469 -4.172 1 91.31 276 ASP B O 1
ATOM 5188 N N . ILE B 1 277 ? -10.523 28.438 -5.578 1 89.69 277 ILE B N 1
ATOM 5189 C CA . ILE B 1 277 ? -9.273 28.984 -5.062 1 89.69 277 ILE B CA 1
ATOM 5190 C C . ILE B 1 277 ? -9.031 30.375 -5.656 1 89.69 277 ILE B C 1
ATOM 5192 O O . ILE B 1 277 ? -9.547 30.688 -6.727 1 89.69 277 ILE B O 1
ATOM 5196 N N . ASN B 1 278 ? -8.359 31.203 -4.887 1 90.06 278 ASN B N 1
ATOM 5197 C CA . ASN B 1 278 ? -7.816 32.469 -5.336 1 90.06 278 ASN B CA 1
ATOM 5198 C C . ASN B 1 278 ? -6.344 32.625 -4.957 1 90.06 278 ASN B C 1
ATOM 5200 O O . ASN B 1 278 ? -5.777 31.734 -4.312 1 90.06 278 ASN B O 1
ATOM 5204 N N . SER B 1 279 ? -5.699 33.719 -5.422 1 93 279 SER B N 1
ATOM 5205 C CA . SER B 1 279 ? -4.262 33.875 -5.219 1 93 279 SER B CA 1
ATOM 5206 C C . SER B 1 279 ? -3.963 34.656 -3.939 1 93 279 SER B C 1
ATOM 5208 O O . SER B 1 279 ? -2.799 34.875 -3.607 1 93 279 SER B O 1
ATOM 5210 N N . TYR B 1 280 ? -4.965 34.938 -3.131 1 95.62 280 TYR B N 1
ATOM 5211 C CA . TYR B 1 280 ? -4.738 35.875 -2.02 1 95.62 280 TYR B CA 1
ATOM 5212 C C . TYR B 1 280 ? -4.898 35.156 -0.682 1 95.62 280 TYR B C 1
ATOM 5214 O O . TYR B 1 280 ? -4.266 35.531 0.308 1 95.62 280 TYR B O 1
ATOM 5222 N N . ARG B 1 281 ? -5.809 34.094 -0.705 1 97.31 281 ARG B N 1
ATOM 5223 C CA . ARG B 1 281 ? -6.152 33.5 0.583 1 97.31 281 ARG B CA 1
ATOM 5224 C C . ARG B 1 281 ? -6.32 32 0.463 1 97.31 281 ARG B C 1
ATOM 5226 O O . ARG B 1 281 ? -6.812 31.5 -0.553 1 97.31 281 ARG B O 1
ATOM 5233 N N . ILE B 1 282 ? -5.887 31.281 1.467 1 97.62 282 ILE B N 1
ATOM 5234 C CA . ILE B 1 282 ? -6.43 29.953 1.781 1 97.62 282 ILE B CA 1
ATOM 5235 C C . ILE B 1 282 ? -7.66 30.109 2.676 1 97.62 282 ILE B C 1
ATOM 5237 O O . ILE B 1 282 ? -7.582 30.703 3.752 1 97.62 282 ILE B O 1
ATOM 5241 N N . ARG B 1 283 ? -8.805 29.578 2.275 1 96.81 283 ARG B N 1
ATOM 5242 C CA . ARG B 1 283 ? -10.039 29.844 3.01 1 96.81 283 ARG B CA 1
ATOM 5243 C C . ARG B 1 283 ? -10.586 28.547 3.631 1 96.81 283 ARG B C 1
ATOM 5245 O O . ARG B 1 283 ? -10.883 27.594 2.92 1 96.81 283 ARG B O 1
ATOM 5252 N N . SER B 1 284 ? -10.578 28.516 4.91 1 96.94 284 SER B N 1
ATOM 5253 C CA . SER B 1 284 ? -11.305 27.5 5.672 1 96.94 284 SER B CA 1
ATOM 5254 C C . SER B 1 284 ? -12.688 28 6.066 1 96.94 284 SER B C 1
ATOM 5256 O O . SER B 1 284 ? -12.836 28.719 7.051 1 96.94 284 SER B O 1
ATOM 5258 N N . THR B 1 285 ? -13.742 27.484 5.473 1 93.75 285 THR B N 1
ATOM 5259 C CA . THR B 1 285 ? -15.047 28.125 5.527 1 93.75 285 THR B CA 1
ATOM 5260 C C . THR B 1 285 ? -15.914 27.5 6.617 1 93.75 285 THR B C 1
ATOM 5262 O O . THR B 1 285 ? -16.844 28.141 7.109 1 93.75 285 THR B O 1
ATOM 5265 N N . MET B 1 286 ? -15.633 26.344 7.07 1 92.5 286 MET B N 1
ATOM 5266 C CA . MET B 1 286 ? -16.562 25.578 7.891 1 92.5 286 MET B CA 1
ATOM 5267 C C . MET B 1 286 ? -16.688 26.172 9.289 1 92.5 286 MET B C 1
ATOM 5269 O O . MET B 1 286 ? -17.75 26.078 9.914 1 92.5 286 MET B O 1
ATOM 5273 N N . PRO B 1 287 ? -15.609 26.781 9.734 1 94.25 287 PRO B N 1
ATOM 5274 C CA . PRO B 1 287 ? -15.773 27.438 11.039 1 94.25 287 PRO B CA 1
ATOM 5275 C C . PRO B 1 287 ? -16.922 28.438 11.055 1 94.25 287 PRO B C 1
ATOM 5277 O O . PRO B 1 287 ? -17.578 28.609 12.086 1 94.25 287 PRO B O 1
ATOM 5280 N N . ARG B 1 288 ? -17.266 29.078 9.922 1 93.69 288 ARG B N 1
ATOM 5281 C CA . ARG B 1 288 ? -18.422 29.969 9.867 1 93.69 288 ARG B CA 1
ATOM 5282 C C . ARG B 1 288 ? -19.703 29.234 10.242 1 93.69 288 ARG B C 1
ATOM 5284 O O . ARG B 1 288 ? -20.609 29.828 10.844 1 93.69 288 ARG B O 1
ATOM 5291 N N . VAL B 1 289 ? -19.703 28.031 9.859 1 90.75 289 VAL B N 1
ATOM 5292 C CA . VAL B 1 289 ? -20.891 27.219 10.086 1 90.75 289 VAL B CA 1
ATOM 5293 C C . VAL B 1 289 ? -20.859 26.625 11.5 1 90.75 289 VAL B C 1
ATOM 5295 O O . VAL B 1 289 ? -21.844 26.703 12.234 1 90.75 289 VAL B O 1
ATOM 5298 N N . TYR B 1 290 ? -19.734 26.141 11.969 1 91.38 290 TYR B N 1
ATOM 5299 C CA . TYR B 1 290 ? -19.594 25.469 13.25 1 91.38 290 TYR B CA 1
ATOM 5300 C C . TYR B 1 290 ? -19.781 26.438 14.406 1 91.38 290 TYR B C 1
ATOM 5302 O O . TYR B 1 290 ? -20.281 26.062 15.469 1 91.38 290 TYR B O 1
ATOM 5310 N N . TYR B 1 291 ? -19.375 27.656 14.133 1 94.06 291 TYR B N 1
ATOM 5311 C CA . TYR B 1 291 ? -19.359 28.641 15.211 1 94.06 291 TYR B CA 1
ATOM 5312 C C . TYR B 1 291 ? -20.297 29.797 14.914 1 94.06 291 TYR B C 1
ATOM 5314 O O . TYR B 1 291 ? -20.031 30.938 15.289 1 94.06 291 TYR B O 1
ATOM 5322 N N . ASN B 1 292 ? -21.359 29.516 14.266 1 92.38 292 ASN B N 1
ATOM 5323 C CA . ASN B 1 292 ? -22.297 30.547 13.82 1 92.38 292 ASN B CA 1
ATOM 5324 C C . ASN B 1 292 ? -23 31.219 14.992 1 92.38 292 ASN B C 1
ATOM 5326 O O . ASN B 1 292 ? -23.531 32.312 14.859 1 92.38 292 ASN B O 1
ATOM 5330 N N . ASN B 1 293 ? -23.016 30.641 16.109 1 93.25 293 ASN B N 1
ATOM 5331 C CA . ASN B 1 293 ? -23.703 31.188 17.281 1 93.25 293 ASN B CA 1
ATOM 5332 C C . ASN B 1 293 ? -22.75 31.969 18.172 1 93.25 293 ASN B C 1
ATOM 5334 O O . ASN B 1 293 ? -23.141 32.438 19.25 1 93.25 293 ASN B O 1
ATOM 5338 N N . LYS B 1 294 ? -21.531 32.156 17.703 1 95.56 294 LYS B N 1
ATOM 5339 C CA . LYS B 1 294 ? -20.531 32.844 18.5 1 95.56 294 LYS B CA 1
ATOM 5340 C C . LYS B 1 294 ? -20.328 34.281 17.969 1 95.56 294 LYS B C 1
ATOM 5342 O O . LYS B 1 294 ? -20.703 34.594 16.828 1 95.56 294 LYS B O 1
ATOM 5347 N N . LYS B 1 295 ? -19.828 35.125 18.844 1 95.19 295 LYS B N 1
ATOM 5348 C CA . LYS B 1 295 ? -19.484 36.469 18.469 1 95.19 295 LYS B CA 1
ATOM 5349 C C . LYS B 1 295 ? -17.984 36.625 18.25 1 95.19 295 LYS B C 1
ATOM 5351 O O . LYS B 1 295 ? -17.188 36.094 19 1 95.19 295 LYS B O 1
ATOM 5356 N N . PHE B 1 296 ? -17.672 37.406 17.234 1 97.56 296 PHE B N 1
ATOM 5357 C CA . PHE B 1 296 ? -16.281 37.719 16.891 1 97.56 296 PHE B CA 1
ATOM 5358 C C . PHE B 1 296 ? -16.047 39.219 16.875 1 97.56 296 PHE B C 1
ATOM 5360 O O . PHE B 1 296 ? -16.109 39.844 15.812 1 97.56 296 PHE B O 1
ATOM 5367 N N . PRO B 1 297 ? -15.742 39.75 18.031 1 97.31 297 PRO B N 1
ATOM 5368 C CA . PRO B 1 297 ? -15.508 41.219 18.062 1 97.31 297 PRO B CA 1
ATOM 5369 C C . PRO B 1 297 ? -14.242 41.625 17.297 1 97.31 297 PRO B C 1
ATOM 5371 O O . PRO B 1 297 ? -13.289 40.844 17.219 1 97.31 297 PRO B O 1
ATOM 5374 N N . VAL B 1 298 ? -14.227 42.844 16.734 1 97.56 298 VAL B N 1
ATOM 5375 C CA . VAL B 1 298 ? -13.023 43.375 16.125 1 97.56 298 VAL B CA 1
ATOM 5376 C C . VAL B 1 298 ? -11.992 43.719 17.188 1 97.56 298 VAL B C 1
ATOM 5378 O O . VAL B 1 298 ? -12.297 44.406 18.156 1 97.56 298 VAL B O 1
ATOM 5381 N N . HIS B 1 299 ? -10.758 43.25 17.031 1 97.69 299 HIS B N 1
ATOM 5382 C CA . HIS B 1 299 ? -9.758 43.531 18.047 1 97.69 299 HIS B CA 1
ATOM 5383 C C . HIS B 1 299 ? -8.383 43.75 17.422 1 97.69 299 HIS B C 1
ATOM 5385 O O . HIS B 1 299 ? -7.535 44.438 17.969 1 97.69 299 HIS B O 1
ATOM 5391 N N . SER B 1 300 ? -8.078 43.219 16.344 1 97.44 300 SER B N 1
ATOM 5392 C CA . SER B 1 300 ? -6.754 43.281 15.727 1 97.44 300 SER B CA 1
ATOM 5393 C C . SER B 1 300 ? -6.852 43.469 14.219 1 97.44 300 SER B C 1
ATOM 5395 O O . SER B 1 300 ? -6.293 42.656 13.461 1 97.44 300 SER B O 1
ATOM 5397 N N . PRO B 1 301 ? -7.492 44.469 13.805 1 96.81 301 PRO B N 1
ATOM 5398 C CA . PRO B 1 301 ? -7.633 44.688 12.367 1 96.81 301 PRO B CA 1
ATOM 5399 C C . PRO B 1 301 ? -6.379 45.312 11.742 1 96.81 301 PRO B C 1
ATOM 5401 O O . PRO B 1 301 ? -6.465 46.281 11.008 1 96.81 301 PRO B O 1
ATOM 5404 N N . ASN B 1 302 ? -5.23 44.812 12.008 1 96.19 302 ASN B N 1
ATOM 5405 C CA . ASN B 1 302 ? -3.945 45.281 11.5 1 96.19 302 ASN B CA 1
ATOM 5406 C C . ASN B 1 302 ? -3.803 45 10.008 1 96.19 302 ASN B C 1
ATOM 5408 O O . ASN B 1 302 ? -4.602 44.281 9.422 1 96.19 302 ASN B O 1
ATOM 5412 N N . GLU B 1 303 ? -2.766 45.656 9.445 1 97.38 303 GLU B N 1
ATOM 5413 C CA . GLU B 1 303 ? -2.402 45.312 8.07 1 97.38 303 GLU B CA 1
ATOM 5414 C C . GLU B 1 303 ? -2.162 43.812 7.934 1 97.38 303 GLU B C 1
ATOM 5416 O O . GLU B 1 303 ? -1.576 43.188 8.82 1 97.38 303 GLU B O 1
ATOM 5421 N N . ILE B 1 304 ? -2.588 43.25 6.812 1 98.12 304 ILE B N 1
ATOM 5422 C CA . ILE B 1 304 ? -2.5 41.812 6.602 1 98.12 304 ILE B CA 1
ATOM 5423 C C . ILE B 1 304 ? -1.243 41.5 5.801 1 98.12 304 ILE B C 1
ATOM 5425 O O . ILE B 1 304 ? -1.019 42.062 4.727 1 98.12 304 ILE B O 1
ATOM 5429 N N . LYS B 1 305 ? -0.458 40.625 6.316 1 98.44 305 LYS B N 1
ATOM 5430 C CA . LYS B 1 305 ? 0.773 40.188 5.672 1 98.44 305 LYS B CA 1
ATOM 5431 C C . LYS B 1 305 ? 0.683 38.719 5.281 1 98.44 305 LYS B C 1
ATOM 5433 O O . LYS B 1 305 ? -0.14 37.969 5.824 1 98.44 305 LYS B O 1
ATOM 5438 N N . LYS B 1 306 ? 1.575 38.375 4.328 1 98.06 306 LYS B N 1
ATOM 5439 C CA . LYS B 1 306 ? 1.669 36.938 3.965 1 98.06 306 LYS B CA 1
ATOM 5440 C C . LYS B 1 306 ? 1.906 36.094 5.195 1 98.06 306 LYS B C 1
ATOM 5442 O O . LYS B 1 306 ? 2.77 36.375 6.02 1 98.06 306 LYS B O 1
ATOM 5447 N N . GLY B 1 307 ? 1.122 35.062 5.332 1 98.56 307 GLY B N 1
ATOM 5448 C CA . GLY B 1 307 ? 1.28 34.125 6.43 1 98.56 307 GLY B CA 1
ATOM 5449 C C . GLY B 1 307 ? 0.37 34.406 7.605 1 98.56 307 GLY B C 1
ATOM 5450 O O . GLY B 1 307 ? 0.235 33.594 8.516 1 98.56 307 GLY B O 1
ATOM 5451 N N . ASP B 1 308 ? -0.301 35.531 7.594 1 98.75 308 ASP B N 1
ATOM 5452 C CA . ASP B 1 308 ? -1.207 35.875 8.688 1 98.75 308 ASP B CA 1
ATOM 5453 C C . ASP B 1 308 ? -2.426 34.969 8.703 1 98.75 308 ASP B C 1
ATOM 5455 O O . ASP B 1 308 ? -2.971 34.625 7.648 1 98.75 308 ASP B O 1
ATOM 5459 N N . ILE B 1 309 ? -2.766 34.562 9.883 1 98.88 309 ILE B N 1
ATOM 5460 C CA . ILE B 1 309 ? -4.027 33.875 10.102 1 98.88 309 ILE B CA 1
ATOM 5461 C C . ILE B 1 309 ? -5.125 34.875 10.43 1 98.88 309 ILE B C 1
ATOM 5463 O O . ILE B 1 309 ? -4.961 35.719 11.32 1 98.88 309 ILE B O 1
ATOM 5467 N N . LEU B 1 310 ? -6.219 34.781 9.648 1 98.69 310 LEU B N 1
ATOM 5468 C CA . LEU B 1 310 ? -7.289 35.75 9.719 1 98.69 310 LEU B CA 1
ATOM 5469 C C . LEU B 1 310 ? -8.602 35.125 10.133 1 98.69 310 LEU B C 1
ATOM 5471 O O . LEU B 1 310 ? -8.914 34 9.703 1 98.69 310 LEU B O 1
ATOM 5475 N N . ILE B 1 311 ? -9.312 35.812 10.953 1 98.62 311 ILE B N 1
ATOM 5476 C CA . ILE B 1 311 ? -10.695 35.406 11.227 1 98.62 311 ILE B CA 1
ATOM 5477 C C . ILE B 1 311 ? -11.609 36.625 11.07 1 98.62 311 ILE B C 1
ATOM 5479 O O . ILE B 1 311 ? -11.383 37.656 11.703 1 98.62 311 ILE B O 1
ATOM 5483 N N . ASP B 1 312 ? -12.57 36.5 10.25 1 97.31 312 ASP B N 1
ATOM 5484 C CA . ASP B 1 312 ? -13.516 37.594 10.016 1 97.31 312 ASP B CA 1
ATOM 5485 C C . ASP B 1 312 ? -14.375 37.844 11.25 1 97.31 312 ASP B C 1
ATOM 5487 O O . ASP B 1 312 ? -14.836 36.906 11.906 1 97.31 312 ASP B O 1
ATOM 5491 N N . SER B 1 313 ? -14.57 39.125 11.523 1 97.31 313 SER B N 1
ATOM 5492 C CA . SER B 1 313 ? -15.359 39.531 12.688 1 97.31 313 SER B CA 1
ATOM 5493 C C . SER B 1 313 ? -16.859 39.406 12.406 1 97.31 313 SER B C 1
ATOM 5495 O O . SER B 1 313 ? -17.266 39.156 11.273 1 97.31 313 SER B O 1
ATOM 5497 N N . SER B 1 314 ? -17.625 39.594 13.484 1 96.5 314 SER B N 1
ATOM 5498 C CA . SER B 1 314 ? -19.078 39.531 13.383 1 96.5 314 SER B CA 1
ATOM 5499 C C . SER B 1 314 ? -19.594 40.656 12.5 1 96.5 314 SER B C 1
ATOM 5501 O O . SER B 1 314 ? -20.719 40.594 11.992 1 96.5 314 SER B O 1
ATOM 5503 N N . LYS B 1 315 ? -18.859 41.688 12.227 1 94.81 315 LYS B N 1
ATOM 5504 C CA . LYS B 1 315 ? -19.266 42.812 11.375 1 94.81 315 LYS B CA 1
ATOM 5505 C C . LYS B 1 315 ? -19.219 42.406 9.898 1 94.81 315 LYS B C 1
ATOM 5507 O O . LYS B 1 315 ? -19.75 43.125 9.047 1 94.81 315 LYS B O 1
ATOM 5512 N N . TYR B 1 316 ? -18.609 41.344 9.594 1 91.88 316 TYR B N 1
ATOM 5513 C CA . TYR B 1 316 ? -18.5 40.875 8.219 1 91.88 316 TYR B CA 1
ATOM 5514 C C . TYR B 1 316 ? -19.656 39.938 7.863 1 91.88 316 TYR B C 1
ATOM 5516 O O . TYR B 1 316 ? -19.531 39.125 6.957 1 91.88 316 TYR B O 1
ATOM 5524 N N . LEU B 1 317 ? -20.656 39.875 8.664 1 89.69 317 LEU B N 1
ATOM 5525 C CA . LEU B 1 317 ? -21.938 39.219 8.43 1 89.69 317 LEU B CA 1
ATOM 5526 C C . LEU B 1 317 ? -21.766 37.75 8.188 1 89.69 317 LEU B C 1
ATOM 5528 O O . LEU B 1 317 ? -21.25 37.031 9.055 1 89.69 317 LEU B O 1
ATOM 5532 N N . GLY B 1 318 ? -22.078 37.375 6.957 1 90.19 318 GLY B N 1
ATOM 5533 C CA . GLY B 1 318 ? -22.094 35.938 6.641 1 90.19 318 GLY B CA 1
ATOM 5534 C C . GLY B 1 318 ? -20.719 35.312 6.676 1 90.19 318 GLY B C 1
ATOM 5535 O O . GLY B 1 318 ? -20.594 34.062 6.688 1 90.19 318 GLY B O 1
ATOM 5536 N N . TYR B 1 319 ? -19.703 36.094 6.828 1 92.69 319 TYR B N 1
ATOM 5537 C CA . TYR B 1 319 ? -18.344 35.594 6.805 1 92.69 319 TYR B CA 1
ATOM 5538 C C . TYR B 1 319 ? -17.781 35.469 8.219 1 92.69 319 TYR B C 1
ATOM 5540 O O . TYR B 1 319 ? -16.656 35 8.406 1 92.69 319 TYR B O 1
ATOM 5548 N N . ALA B 1 320 ? -18.594 35.812 9.211 1 95.75 320 ALA B N 1
ATOM 5549 C CA . ALA B 1 320 ? -18.125 35.781 10.594 1 95.75 320 ALA B CA 1
ATOM 5550 C C . ALA B 1 320 ? -17.609 34.406 10.977 1 95.75 320 ALA B C 1
ATOM 5552 O O . ALA B 1 320 ? -18.281 33.406 10.766 1 95.75 320 ALA B O 1
ATOM 5553 N N . GLY B 1 321 ? -16.328 34.438 11.438 1 97 321 GLY B N 1
ATOM 5554 C CA . GLY B 1 321 ? -15.766 33.188 11.945 1 97 321 GLY B CA 1
ATOM 5555 C C . GLY B 1 321 ? -14.992 32.438 10.898 1 97 321 GLY B C 1
ATOM 5556 O O . GLY B 1 321 ? -14.344 31.422 11.219 1 97 321 GLY B O 1
ATOM 5557 N N . GLU B 1 322 ? -15.031 32.875 9.617 1 97.12 322 GLU B N 1
ATOM 5558 C CA . GLU B 1 322 ? -14.227 32.219 8.609 1 97.12 322 GLU B CA 1
ATOM 5559 C C . GLU B 1 322 ? -12.734 32.375 8.891 1 97.12 322 GLU B C 1
ATOM 5561 O O . GLU B 1 322 ? -12.281 33.469 9.219 1 97.12 322 GLU B O 1
ATOM 5566 N N . LEU B 1 323 ? -12.055 31.281 8.836 1 98.5 323 LEU B N 1
ATOM 5567 C CA . LEU B 1 323 ? -10.602 31.344 8.961 1 98.5 323 LEU B CA 1
ATOM 5568 C C . LEU B 1 323 ? -9.938 31.438 7.594 1 98.5 323 LEU B C 1
ATOM 5570 O O . LEU B 1 323 ? -10.328 30.719 6.668 1 98.5 323 LEU B O 1
ATOM 5574 N N . GLN B 1 324 ? -8.969 32.312 7.453 1 98.31 324 GLN B N 1
ATOM 5575 C CA . GLN B 1 324 ? -8.172 32.469 6.246 1 98.31 324 GLN B CA 1
ATOM 5576 C C . GLN B 1 324 ? -6.684 32.562 6.578 1 98.31 324 GLN B C 1
ATOM 5578 O O . GLN B 1 324 ? -6.312 32.969 7.684 1 98.31 324 GLN B O 1
ATOM 5583 N N . ILE B 1 325 ? -5.898 32.156 5.711 1 98.69 325 ILE B N 1
ATOM 5584 C CA . ILE B 1 325 ? -4.465 32.406 5.77 1 98.69 325 ILE B CA 1
ATOM 5585 C C . ILE B 1 325 ? -4.039 33.25 4.562 1 98.69 325 ILE B C 1
ATOM 5587 O O . ILE B 1 325 ? -4.336 32.875 3.42 1 98.69 325 ILE B O 1
ATOM 5591 N N . SER B 1 326 ? -3.408 34.312 4.816 1 98.5 326 SER B N 1
ATOM 5592 C CA . SER B 1 326 ? -3.049 35.219 3.742 1 98.5 326 SER B CA 1
ATOM 5593 C C . SER B 1 326 ? -1.859 34.719 2.943 1 98.5 326 SER B C 1
ATOM 5595 O O . SER B 1 326 ? -0.842 34.312 3.518 1 98.5 326 SER B O 1
ATOM 5597 N N . LEU B 1 327 ? -1.989 34.781 1.623 1 97.56 327 LEU B N 1
ATOM 5598 C CA . LEU B 1 327 ? -0.907 34.375 0.731 1 97.56 327 LEU B CA 1
ATOM 5599 C C . LEU B 1 327 ? -0.146 35.594 0.215 1 97.56 327 LEU B C 1
ATOM 5601 O O . LEU B 1 327 ? 0.947 35.469 -0.339 1 97.56 327 LEU B O 1
ATOM 5605 N N . LYS B 1 328 ? -0.75 36.781 0.402 1 97.19 328 LYS B N 1
ATOM 5606 C CA . LYS B 1 328 ? -0.161 38.031 -0.03 1 97.19 328 LYS B CA 1
ATOM 5607 C C . LYS B 1 328 ? -0.445 39.156 0.977 1 97.19 328 LYS B C 1
ATOM 5609 O O . LYS B 1 328 ? -1.406 39.062 1.744 1 97.19 328 LYS B O 1
ATOM 5614 N N . ASP B 1 329 ? 0.46 40.156 0.867 1 97.81 329 ASP B N 1
ATOM 5615 C CA . ASP B 1 329 ? 0.179 41.375 1.629 1 97.81 329 ASP B CA 1
ATOM 5616 C C . ASP B 1 329 ? -1.024 42.094 1.053 1 97.81 329 ASP B C 1
ATOM 5618 O O . ASP B 1 329 ? -1.11 42.312 -0.159 1 97.81 329 ASP B O 1
ATOM 5622 N N . THR B 1 330 ? -1.937 42.438 1.93 1 97.62 330 THR B N 1
ATOM 5623 C CA . THR B 1 330 ? -3.096 43.219 1.522 1 97.62 330 THR B CA 1
ATOM 5624 C C . THR B 1 330 ? -3.492 44.188 2.619 1 97.62 330 THR B C 1
ATOM 5626 O O . THR B 1 330 ? -3.18 44 3.793 1 97.62 330 THR B O 1
ATOM 5629 N N . PRO B 1 331 ? -4.129 45.281 2.189 1 97.12 331 PRO B N 1
ATOM 5630 C CA . PRO B 1 331 ? -4.727 46.125 3.236 1 97.12 331 PRO B CA 1
ATOM 5631 C C . PRO B 1 331 ? -5.84 45.406 3.996 1 97.12 331 PRO B C 1
ATOM 5633 O O . PRO B 1 331 ? -6.336 44.375 3.539 1 97.12 331 PRO B O 1
ATOM 5636 N N . ASN B 1 332 ? -6.113 45.875 5.215 1 97.56 332 ASN B N 1
ATOM 5637 C CA . ASN B 1 332 ? -7.223 45.406 6.035 1 97.56 332 ASN B CA 1
ATOM 5638 C C . ASN B 1 332 ? -8.398 46.375 6.008 1 97.56 332 ASN B C 1
ATOM 5640 O O . ASN B 1 332 ? -8.211 47.594 6.094 1 97.56 332 ASN B O 1
ATOM 5644 N N . ASN B 1 333 ? -9.594 45.875 5.812 1 94.62 333 ASN B N 1
ATOM 5645 C CA . ASN B 1 333 ? -10.766 46.75 5.75 1 94.62 333 ASN B CA 1
ATOM 5646 C C . ASN B 1 333 ? -11.32 47.062 7.141 1 94.62 333 ASN B C 1
ATOM 5648 O O . ASN B 1 333 ? -12.406 47.625 7.273 1 94.62 333 ASN B O 1
ATOM 5652 N N . GLY B 1 334 ? -10.68 46.562 8.156 1 96.38 334 GLY B N 1
ATOM 5653 C CA . GLY B 1 334 ? -11.07 46.812 9.531 1 96.38 334 GLY B CA 1
ATOM 5654 C C . GLY B 1 334 ? -12.031 45.781 10.094 1 96.38 334 GLY B C 1
ATOM 5655 O O . GLY B 1 334 ? -12.398 45.844 11.266 1 96.38 334 GLY B O 1
ATOM 5656 N N . LEU B 1 335 ? -12.406 44.844 9.328 1 96.56 335 LEU B N 1
ATOM 5657 C CA . LEU B 1 335 ? -13.43 43.875 9.742 1 96.56 335 LEU B CA 1
ATOM 5658 C C . LEU B 1 335 ? -12.82 42.5 9.992 1 96.56 335 LEU B C 1
ATOM 5660 O O . LEU B 1 335 ? -13.516 41.594 10.438 1 96.56 335 LEU B O 1
ATOM 5664 N N . THR B 1 336 ? -11.539 42.375 9.703 1 97.75 336 THR B N 1
ATOM 5665 C CA . THR B 1 336 ? -10.859 41.094 9.828 1 97.75 336 THR B CA 1
ATOM 5666 C C . THR B 1 336 ? -9.773 41.156 10.898 1 97.75 336 THR B C 1
ATOM 5668 O O . THR B 1 336 ? -8.961 42.062 10.906 1 97.75 336 THR B O 1
ATOM 5671 N N . ASN B 1 337 ? -9.82 40.219 11.781 1 98.62 337 ASN B N 1
ATOM 5672 C CA . ASN B 1 337 ? -8.805 40.156 12.82 1 98.62 337 ASN B CA 1
ATOM 5673 C C . ASN B 1 337 ? -7.594 39.344 12.383 1 98.62 337 ASN B C 1
ATOM 5675 O O . ASN B 1 337 ? -7.75 38.25 11.828 1 98.62 337 ASN B O 1
ATOM 5679 N N . VAL B 1 338 ? -6.414 39.906 12.523 1 98.75 338 VAL B N 1
ATOM 5680 C CA . VAL B 1 338 ? -5.191 39.094 12.438 1 98.75 338 VAL B CA 1
ATOM 5681 C C . VAL B 1 338 ? -4.973 38.344 13.742 1 98.75 338 VAL B C 1
ATOM 5683 O O . VAL B 1 338 ? -4.543 38.938 14.742 1 98.75 338 VAL B O 1
ATOM 5686 N N . VAL B 1 339 ? -5.215 37.031 13.672 1 98.75 339 VAL B N 1
ATOM 5687 C CA . VAL B 1 339 ? -5.305 36.281 14.914 1 98.75 339 VAL B CA 1
ATOM 5688 C C . VAL B 1 339 ? -4.051 35.438 15.109 1 98.75 339 VAL B C 1
ATOM 5690 O O . VAL B 1 339 ? -3.893 34.781 16.141 1 98.75 339 VAL B O 1
ATOM 5693 N N . GLY B 1 340 ? -3.16 35.406 14.211 1 98.5 340 GLY B N 1
ATOM 5694 C CA . GLY B 1 340 ? -1.901 34.688 14.281 1 98.5 340 GLY B CA 1
ATOM 5695 C C . GLY B 1 340 ? -1.084 34.812 13.008 1 98.5 340 GLY B C 1
ATOM 5696 O O . GLY B 1 340 ? -1.46 35.5 12.078 1 98.5 340 GLY B O 1
ATOM 5697 N N . LYS B 1 341 ? 0.019 34.156 13.055 1 98.62 341 LYS B N 1
ATOM 5698 C CA . LYS B 1 341 ? 0.917 34.156 11.906 1 98.62 341 LYS B CA 1
ATOM 5699 C C . LYS B 1 341 ? 1.675 32.844 11.797 1 98.62 341 LYS B C 1
ATOM 5701 O O . LYS B 1 341 ? 2.215 32.344 12.789 1 98.62 341 LYS B O 1
ATOM 5706 N N . ILE B 1 342 ? 1.649 32.281 10.594 1 98.44 342 ILE B N 1
ATOM 5707 C CA . ILE B 1 342 ? 2.441 31.078 10.328 1 98.44 342 ILE B CA 1
ATOM 5708 C C . ILE B 1 342 ? 3.928 31.406 10.461 1 98.44 342 ILE B C 1
ATOM 5710 O O . ILE B 1 342 ? 4.379 32.469 10.023 1 98.44 342 ILE B O 1
ATOM 5714 N N . VAL B 1 343 ? 4.656 30.5 10.984 1 97.25 343 VAL B N 1
ATOM 5715 C CA . VAL B 1 343 ? 6.082 30.75 11.18 1 97.25 343 VAL B CA 1
A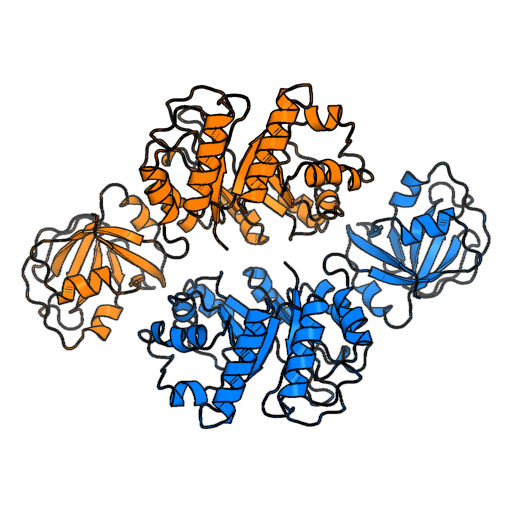TOM 5716 C C . VAL B 1 343 ? 6.77 30.922 9.828 1 97.25 343 VAL B C 1
ATOM 5718 O O . VAL B 1 343 ? 6.379 30.297 8.844 1 97.25 343 VAL B O 1
ATOM 5721 N N . SER B 1 344 ? 7.812 31.703 9.82 1 95.94 344 SER B N 1
ATOM 5722 C CA . SER B 1 344 ? 8.477 32.094 8.578 1 95.94 344 SER B CA 1
ATOM 5723 C C . SER B 1 344 ? 9.023 30.891 7.832 1 95.94 344 SER B C 1
ATOM 5725 O O . SER B 1 344 ? 8.953 30.828 6.602 1 95.94 344 SER B O 1
ATOM 5727 N N . GLU B 1 345 ? 9.469 29.906 8.531 1 94 345 GLU B N 1
ATOM 5728 C CA . GLU B 1 345 ? 10.125 28.734 7.949 1 94 345 GLU B CA 1
ATOM 5729 C C . GLU B 1 345 ? 9.125 27.875 7.18 1 94 345 GLU B C 1
ATOM 5731 O O . GLU B 1 345 ? 9.523 27.031 6.363 1 94 345 GLU B O 1
ATOM 5736 N N . GLU B 1 346 ? 7.852 28.062 7.449 1 96.31 346 GLU B N 1
ATOM 5737 C CA . GLU B 1 346 ? 6.859 27.172 6.852 1 96.31 346 GLU B CA 1
ATOM 5738 C C . GLU B 1 346 ? 5.957 27.922 5.879 1 96.31 346 GLU B C 1
ATOM 5740 O O . GLU B 1 346 ? 5.02 27.359 5.32 1 96.31 346 GLU B O 1
ATOM 5745 N N . LEU B 1 347 ? 6.297 29.188 5.57 1 96.75 347 LEU B N 1
ATOM 5746 C CA . LEU B 1 347 ? 5.473 30.016 4.688 1 96.75 347 LEU B CA 1
ATOM 5747 C C . LEU B 1 347 ? 5.395 29.406 3.291 1 96.75 347 LEU B C 1
ATOM 5749 O O . LEU B 1 347 ? 4.34 29.438 2.652 1 96.75 347 LEU B O 1
ATOM 5753 N N . TYR B 1 348 ? 6.477 28.859 2.859 1 94.56 348 TYR B N 1
ATOM 5754 C CA . TYR B 1 348 ? 6.508 28.344 1.497 1 94.56 348 TYR B CA 1
ATOM 5755 C C . TYR B 1 348 ? 5.582 27.141 1.352 1 94.56 348 TYR B C 1
ATOM 5757 O O . TYR B 1 348 ? 5.191 26.781 0.239 1 94.56 348 TYR B O 1
ATOM 5765 N N . LEU B 1 349 ? 5.199 26.453 2.447 1 96.25 349 LEU B N 1
ATOM 5766 C CA . LEU B 1 349 ? 4.297 25.312 2.412 1 96.25 349 LEU B CA 1
ATOM 5767 C C . LEU B 1 349 ? 2.873 25.75 2.084 1 96.25 349 LEU B C 1
ATOM 5769 O O . LEU B 1 349 ? 2.07 24.953 1.598 1 96.25 349 LEU B O 1
ATOM 5773 N N . LEU B 1 350 ? 2.541 27.031 2.314 1 95.88 350 LEU B N 1
ATOM 5774 C CA . LEU B 1 350 ? 1.196 27.547 2.086 1 95.88 350 LEU B CA 1
ATOM 5775 C C . LEU B 1 350 ? 0.825 27.453 0.61 1 95.88 350 LEU B C 1
ATOM 5777 O O . LEU B 1 350 ? -0.306 27.109 0.268 1 95.88 350 LEU B O 1
ATOM 5781 N N . GLU B 1 351 ? 1.795 27.719 -0.148 1 89.69 351 GLU B N 1
ATOM 5782 C CA . GLU B 1 351 ? 1.554 27.766 -1.587 1 89.69 351 GLU B CA 1
ATOM 5783 C C . GLU B 1 351 ? 1.273 26.359 -2.135 1 89.69 351 GLU B C 1
ATOM 5785 O O . GLU B 1 351 ? 0.785 26.219 -3.258 1 89.69 351 GLU B O 1
ATOM 5790 N N . LYS B 1 352 ? 1.47 25.406 -1.318 1 90.56 352 LYS B N 1
ATOM 5791 C CA . LYS B 1 352 ? 1.349 24.031 -1.773 1 90.56 352 LYS B CA 1
ATOM 5792 C C . LYS B 1 352 ? -0.001 23.438 -1.379 1 90.56 352 LYS B C 1
ATOM 5794 O O . LYS B 1 352 ? -0.337 22.328 -1.781 1 90.56 352 LYS B O 1
ATOM 5799 N N . ILE B 1 353 ? -0.764 24.141 -0.611 1 95.56 353 ILE B N 1
ATOM 5800 C CA . ILE B 1 353 ? -2.055 23.625 -0.167 1 95.56 353 ILE B CA 1
ATOM 5801 C C . ILE B 1 353 ? -3.051 23.672 -1.324 1 95.56 353 ILE B C 1
ATOM 5803 O O . ILE B 1 353 ? -3.369 24.734 -1.844 1 95.56 353 ILE B O 1
ATOM 5807 N N . GLU B 1 354 ? -3.602 22.516 -1.714 1 94.19 354 GLU B N 1
ATOM 5808 C CA . GLU B 1 354 ? -4.488 22.359 -2.861 1 94.19 354 GLU B CA 1
ATOM 5809 C C . GLU B 1 354 ? -5.945 22.578 -2.465 1 94.19 354 GLU B C 1
ATOM 5811 O O . GLU B 1 354 ? -6.281 22.578 -1.277 1 94.19 354 GLU B O 1
ATOM 5816 N N . PRO B 1 355 ? -6.754 22.797 -3.553 1 94.69 355 PRO B N 1
ATOM 5817 C CA . PRO B 1 355 ? -8.188 22.859 -3.26 1 94.69 355 PRO B CA 1
ATOM 5818 C C . PRO B 1 355 ? -8.703 21.594 -2.564 1 94.69 355 PRO B C 1
ATOM 5820 O O . PRO B 1 355 ? -8.367 20.484 -2.977 1 94.69 355 PRO B O 1
ATOM 5823 N N . TRP B 1 356 ? -9.438 21.797 -1.439 1 94.88 356 TRP B N 1
ATOM 5824 C CA . TRP B 1 356 ? -10.109 20.75 -0.669 1 94.88 356 TRP B CA 1
ATOM 5825 C C . TRP B 1 356 ? -9.102 19.969 0.175 1 94.88 356 TRP B C 1
ATOM 5827 O O . TRP B 1 356 ? -9.477 19.031 0.878 1 94.88 356 TRP B O 1
ATOM 5837 N N . GLU B 1 357 ? -7.863 20.375 0.104 1 95.69 357 GLU B N 1
ATOM 5838 C CA . GLU B 1 357 ? -6.863 19.688 0.92 1 95.69 357 GLU B CA 1
ATOM 5839 C C . GLU B 1 357 ? -7 20.062 2.391 1 95.69 357 GLU B C 1
ATOM 5841 O O . GLU B 1 357 ? -7.219 21.234 2.719 1 95.69 357 GLU B O 1
ATOM 5846 N N . LYS B 1 358 ? -6.91 19.078 3.238 1 96.38 358 LYS B N 1
ATOM 5847 C CA . LYS B 1 358 ? -7.02 19.281 4.676 1 96.38 358 LYS B CA 1
ATOM 5848 C C . LYS B 1 358 ? -5.684 19.719 5.27 1 96.38 358 LYS B C 1
ATOM 5850 O O . LYS B 1 358 ? -4.625 19.328 4.785 1 96.38 358 LYS B O 1
ATOM 5855 N N . PHE B 1 359 ? -5.762 20.531 6.285 1 97.25 359 PHE B N 1
ATOM 5856 C CA . PHE B 1 359 ? -4.586 20.953 7.039 1 97.25 359 PHE B CA 1
ATOM 5857 C C . PHE B 1 359 ? -4.965 21.328 8.469 1 97.25 359 PHE B C 1
ATOM 5859 O O . PHE B 1 359 ? -6.148 21.453 8.789 1 97.25 359 PHE B O 1
ATOM 5866 N N . LYS B 1 360 ? -4.027 21.375 9.312 1 97.38 360 LYS B N 1
ATOM 5867 C CA . LYS B 1 360 ? -4.18 21.781 10.703 1 97.38 360 LYS B CA 1
ATOM 5868 C C . LYS B 1 360 ? -3.186 22.875 11.062 1 97.38 360 LYS B C 1
ATOM 5870 O O . LYS B 1 360 ? -2.201 23.094 10.344 1 97.38 360 LYS B O 1
ATOM 5875 N N . ILE B 1 361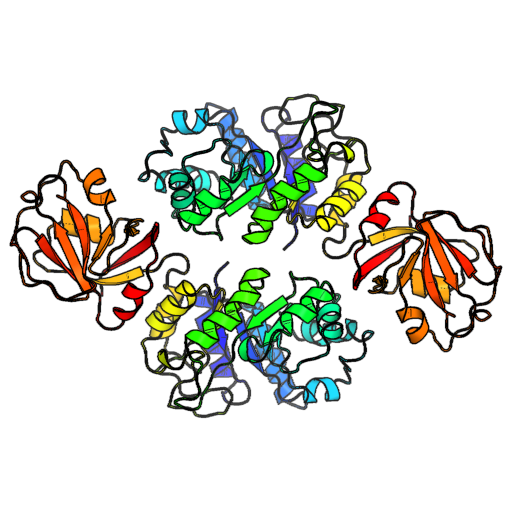 ? -3.508 23.609 12.055 1 98.31 361 ILE B N 1
ATOM 5876 C CA . ILE B 1 361 ? -2.613 24.609 12.609 1 98.31 361 ILE B CA 1
ATOM 5877 C C . ILE B 1 361 ? -2.277 24.266 14.062 1 98.31 361 ILE B C 1
ATOM 5879 O O . ILE B 1 361 ? -3.156 23.859 14.828 1 98.31 361 ILE B O 1
ATOM 5883 N N . ILE B 1 362 ? -1.01 24.312 14.305 1 97.69 362 ILE B N 1
ATOM 5884 C CA . ILE B 1 362 ? -0.576 24.031 15.672 1 97.69 362 ILE B CA 1
ATOM 5885 C C . ILE B 1 362 ? 0.175 25.25 16.219 1 97.69 362 ILE B C 1
ATOM 5887 O O . ILE B 1 362 ? 0.788 26 15.469 1 97.69 362 ILE B O 1
ATOM 5891 N N . GLU B 1 363 ? 0.099 25.406 17.5 1 97 363 GLU B N 1
ATOM 5892 C CA . GLU B 1 363 ? 0.768 26.547 18.125 1 97 363 GLU B CA 1
ATOM 5893 C C . GLU B 1 363 ? 2.277 26.344 18.172 1 97 363 GLU B C 1
ATOM 5895 O O . GLU B 1 363 ? 2.746 25.25 18.5 1 97 363 GLU B O 1
ATOM 5900 N N . ASN B 1 364 ? 2.992 27.375 17.781 1 93.25 364 ASN B N 1
ATOM 5901 C CA . ASN B 1 364 ? 4.449 27.359 17.875 1 93.25 364 ASN B CA 1
ATOM 5902 C C . ASN B 1 364 ? 4.926 27.438 19.328 1 93.25 364 ASN B C 1
ATOM 5904 O O . ASN B 1 364 ? 4.609 28.391 20.031 1 93.25 364 ASN B O 1
ATOM 5908 N N . LYS B 1 365 ? 5.379 26.359 19.922 1 82.19 365 LYS B N 1
ATOM 5909 C CA . LYS B 1 365 ? 5.883 26.359 21.297 1 82.19 365 LYS B CA 1
ATOM 5910 C C . LYS B 1 365 ? 7.395 26.562 21.328 1 82.19 365 LYS B C 1
ATOM 5912 O O . LYS B 1 365 ? 8.094 26.172 20.391 1 82.19 365 LYS B O 1
#